Protein 2V66 (pdb70)

Solvent-accessible surface area: 26185 Å² total; per-residue (Å²): 83,143,126,100,35,149,79,24,88,64,55,12,104,131,8,101,129,45,10,105,54,14,88,89,120,11,104,126,35,55,62,73,12,142,129,15,36,59,26,0,95,69,0,28,78,37,0,134,45,1,52,86,27,0,89,94,3,6,95,16,0,61,69,0,21,76,14,0,66,139,0,42,158,35,4,44,78,6,6,109,55,0,37,122,86,0,77,85,0,39,116,54,4,63,100,0,42,43,20,1,64,103,2,34,70,29,4,80,84,35,178,107,100,121,113,19,159,63,10,61,44,61,13,108,152,19,79,133,62,4,81,52,18,100,91,110,33,109,112,30,159,55,80,6,144,128,2,25,36,9,1,106,66,3,26,73,88,0,98,46,23,25,122,84,9,92,117,42,11,124,38,3,55,100,9,28,74,63,2,67,152,17,29,159,55,5,22,104,10,0,76,52,0,37,105,88,0,75,72,10,34,131,90,7,45,137,8,30,63,48,2,61,119,19,25,65,78,0,87,81,11,92,58,146,133,99,47,163,74,10,101,65,37,9,99,126,12,120,120,57,8,93,42,15,98,111,118,9,96,144,23,99,58,60,11,146,118,2,51,41,24,1,93,64,0,13,70,51,0,101,33,2,34,102,21,0,81,97,5,14,157,24,0,81,69,0,21,86,24,0,75,92,0,40,120,33,2,27,63,16,3,102,80,0,22,125,93,0,65,76,0,36,115,56,3,61,107,0,18,60,16,2,46,94,3,57,64,35,0,70,71,21,171,106,150,144,100,4,164,78,8,71,42,32,9,75,155,25,105,148,60,8,101,37,20,100,107,95,34,113,132,32,121,50,77,6,137,128,9,20,42,14,0,87,85,1,23,68,48,1,118,36,5,64,118,73,4,113,128,58,17,160,47,4,82,79,3,22,93,82,2,53,191,14,30,147,52,2,44,82,14,0,73,73,0,22,132,96,0,92,65,3,38,123,46,9,54,124,15,41,62,74,3,74,104,10,35,63,74,0,86,92,20,89

GO terms:
  GO:0043547 positive regulation of GTPase activity (P, IMP)
  GO:0033157 regulation of intracellular protein transport (P, IMP)
  GO:0005515 protein binding (F, IPI)
  GO:0005829 cytosol (C, TAS)
  GO:0042802 identical protein binding (F, IPI)
  GO:0000776 kinetochore (C, IDA)
  GO:0007059 chromosome segregation (P, IMP)

CATH classification: 6.10.250.1080

Sequence (444 aa):
AEQRNRDLQADNQRLKYEVEALKEKLEHQYAQSYKQVSVLEDDLSQTRAIKEQLHKYVRELEQANDDLERAKRATIVSLEDFEQRLNQAIERNAFLESELDEKESLLVSVQAEQRNRDLQADNQRLKYEVEALKEKLEHQYAQSYKQVSVLEDDLSQTRAIKEQLHKYVRELEQANDDLERAKRATIVSLEDFEQRLNQAIERNAFLESELDEKESLLVSVQAEQRNRDLQADNQRLKYEVEALKEKLEHQYAQSYKQVSVLEDDLSQTRAIKEQLHKYVRELEQANDDLERAKRATIVSLEDFEQRLNQAIERNAFLESELDEKESLLVSVQAEQRNRDLQADNQRLKYEVEALKEKLEHQYAQSYKQVSVLEDDLSQTRAIKEQLHKYVRELEQANDDLERAKRATIVSLEDFEQRLNQAIERNAFLESELDEKESLLVSVQ

Structure (mmCIF, N/CA/C/O backbone):
data_2V66
#
_entry.id   2V66
#
_cell.length_a   46.431
_cell.length_b   73.221
_cell.length_c   69.026
_cell.angle_alpha   90.00
_cell.angle_beta   105.40
_cell.angle_gamma   90.00
#
_symmetry.space_group_name_H-M   'P 1 21 1'
#
loop_
_entity.id
_entity.type
_entity.pdbx_description
1 polymer 'NUCLEAR DISTRIBUTION PROTEIN NUDE-LIKE 1'
2 non-polymer 'MERCURY (II) ION'
3 water water
#
loop_
_atom_site.group_PDB
_atom_site.id
_atom_site.type_symbol
_atom_site.label_atom_id
_atom_site.label_alt_id
_atom_site.label_comp_id
_atom_site.label_asym_id
_atom_site.label_entity_id
_atom_site.label_seq_id
_atom_site.pdbx_PDB_ins_code
_atom_site.Cartn_x
_atom_site.Cartn_y
_atom_site.Cartn_z
_atom_site.occupancy
_atom_site.B_iso_or_equiv
_atom_site.auth_seq_id
_atom_site.auth_comp_id
_atom_site.auth_asym_id
_atom_site.auth_atom_id
_atom_site.pdbx_PDB_model_num
ATOM 1 N N . ALA A 1 1 ? 50.591 26.221 103.307 1.00 26.93 58 ALA B N 1
ATOM 2 C CA . ALA A 1 1 ? 50.676 25.245 102.167 1.00 29.91 58 ALA B CA 1
ATOM 3 C C . ALA A 1 1 ? 49.722 24.027 102.394 1.00 30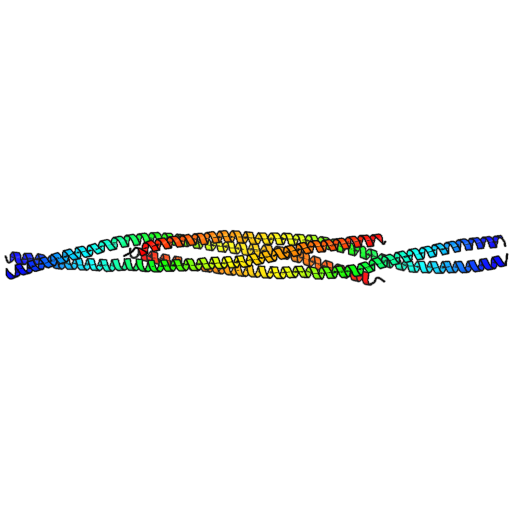.12 58 ALA B C 1
ATOM 4 O O . ALA A 1 1 ? 48.910 23.657 101.545 1.00 30.53 58 ALA B O 1
ATOM 6 N N . GLU A 1 2 ? 49.841 23.419 103.566 1.00 31.54 59 GLU B N 1
ATOM 7 C CA . GLU A 1 2 ? 48.872 22.431 104.016 1.00 30.90 59 GLU B CA 1
ATOM 8 C C . GLU A 1 2 ? 47.549 23.092 104.355 1.00 28.88 59 GLU B C 1
ATOM 9 O O . GLU A 1 2 ? 46.514 22.508 104.051 1.00 28.89 59 GLU B O 1
ATOM 15 N N . GLN A 1 3 ? 47.557 24.301 104.951 1.00 26.34 60 GLN B N 1
ATOM 16 C CA . GLN A 1 3 ? 46.289 25.001 105.174 1.00 24.76 60 GLN B CA 1
ATOM 17 C C . GLN A 1 3 ? 45.573 25.187 103.873 1.00 24.80 60 GLN B C 1
ATOM 18 O O . GLN A 1 3 ? 44.345 25.002 103.771 1.00 24.56 60 GLN B O 1
ATOM 24 N N . ARG A 1 4 ? 46.341 25.625 102.900 1.00 23.62 61 ARG B N 1
ATOM 25 C CA . ARG A 1 4 ? 45.828 25.990 101.615 1.00 24.49 61 ARG B CA 1
ATOM 26 C C . ARG A 1 4 ? 45.275 24.711 100.932 1.00 24.13 61 ARG B C 1
ATOM 27 O O . ARG A 1 4 ? 44.148 24.725 100.421 1.00 23.36 61 ARG B O 1
ATOM 35 N N . ASN A 1 5 ? 46.026 23.606 101.010 1.00 23.93 62 ASN B N 1
ATOM 36 C CA . ASN A 1 5 ? 45.543 22.356 100.445 1.00 24.65 62 ASN B CA 1
ATOM 37 C C . ASN A 1 5 ? 44.189 21.973 101.049 1.00 25.21 62 ASN B C 1
ATOM 38 O O . ASN A 1 5 ? 43.227 21.741 100.299 1.00 27.02 62 ASN B O 1
ATOM 43 N N . ARG A 1 6 ? 44.101 21.973 102.388 1.00 24.54 63 ARG B N 1
ATOM 44 C CA . ARG A 1 6 ? 42.881 21.656 103.101 1.00 24.03 63 ARG B CA 1
ATOM 45 C C . ARG A 1 6 ? 41.748 22.453 102.516 1.00 23.93 63 ARG B C 1
ATOM 46 O O . ARG A 1 6 ? 40.713 21.900 102.168 1.00 22.66 63 ARG B O 1
ATOM 54 N N . ASP A 1 7 ? 41.940 23.757 102.392 1.00 23.33 64 ASP B N 1
ATOM 55 C CA . ASP A 1 7 ? 40.802 24.591 102.017 1.00 24.49 64 ASP B CA 1
ATOM 56 C C . ASP A 1 7 ? 40.534 24.510 100.544 1.00 22.54 64 ASP B C 1
ATOM 57 O O . ASP A 1 7 ? 39.448 24.764 100.167 1.00 23.39 64 ASP B O 1
ATOM 62 N N . LEU A 1 8 ? 41.523 24.170 99.714 1.00 22.72 65 LEU B N 1
ATOM 63 C CA . LEU A 1 8 ? 41.246 23.904 98.284 1.00 22.29 65 LEU B CA 1
ATOM 64 C C . LEU A 1 8 ? 40.412 22.626 98.166 1.00 22.19 65 LEU B C 1
ATOM 65 O O . LEU A 1 8 ? 39.530 22.541 97.324 1.00 21.44 65 LEU B O 1
ATOM 70 N N . GLN A 1 9 ? 40.682 21.661 99.057 1.00 21.35 66 GLN B N 1
ATOM 71 C CA . GLN A 1 9 ? 39.983 20.389 99.046 1.00 23.63 66 GLN B CA 1
ATOM 72 C C . GLN A 1 9 ? 38.579 20.571 99.424 1.00 23.37 66 GLN B C 1
ATOM 73 O O . GLN A 1 9 ? 37.705 20.057 98.705 1.00 23.94 66 GLN B O 1
ATOM 79 N N . ALA A 1 10 ? 38.352 21.389 100.483 1.00 23.46 67 ALA B N 1
ATOM 80 C CA . ALA A 1 10 ? 37.016 21.771 100.904 1.00 22.78 67 ALA B CA 1
ATOM 81 C C . ALA A 1 10 ? 36.223 22.541 99.820 1.00 24.61 67 ALA B C 1
ATOM 82 O O . ALA A 1 10 ? 35.043 22.244 99.588 1.00 23.93 67 ALA B O 1
ATOM 84 N N . ASP A 1 11 ? 36.827 23.551 99.196 1.00 24.94 68 ASP B N 1
ATOM 85 C CA . ASP A 1 11 ? 36.152 24.251 98.090 1.00 26.74 68 ASP B CA 1
ATOM 86 C C . ASP A 1 11 ? 35.971 23.324 96.871 1.00 24.20 68 ASP B C 1
ATOM 87 O O . ASP A 1 11 ? 35.013 23.358 96.234 1.00 24.23 68 ASP B O 1
ATOM 92 N N . ASN A 1 12 ? 36.899 22.462 96.573 1.00 25.32 69 ASN B N 1
ATOM 93 C CA . ASN A 1 12 ? 36.690 21.482 95.476 1.00 24.40 69 ASN B CA 1
ATOM 94 C C . ASN A 1 12 ? 35.383 20.651 95.691 1.00 23.42 69 ASN B C 1
ATOM 95 O O . ASN A 1 12 ? 34.508 20.575 94.814 1.00 22.67 69 ASN B O 1
ATOM 100 N N . GLN A 1 13 ? 35.233 20.068 96.875 1.00 22.18 70 GLN B N 1
ATOM 101 C CA . GLN A 1 13 ? 34.030 19.256 97.160 1.00 21.01 70 GLN B CA 1
ATOM 102 C C . GLN A 1 13 ? 32.763 20.121 97.131 1.00 20.12 70 GLN B C 1
ATOM 103 O O . GLN A 1 13 ? 31.790 19.736 96.529 1.00 19.38 70 GLN B O 1
ATOM 109 N N . ARG A 1 14 ? 32.748 21.271 97.802 1.00 19.80 71 ARG B N 1
ATOM 110 C CA . ARG A 1 14 ? 31.608 22.200 97.651 1.00 20.76 71 ARG B CA 1
ATOM 111 C C . ARG A 1 14 ? 31.204 22.412 96.166 1.00 19.19 71 ARG B C 1
ATOM 112 O O . ARG A 1 14 ? 30.045 22.295 95.813 1.00 18.40 71 ARG B O 1
ATOM 120 N N . LEU A 1 15 ? 32.160 22.749 95.299 1.00 18.39 72 LEU B N 1
ATOM 121 C CA . LEU A 1 15 ? 31.787 23.199 93.949 1.00 18.70 72 LEU B CA 1
ATOM 122 C C . LEU A 1 15 ? 31.323 21.968 93.126 1.00 19.13 72 LEU B C 1
ATOM 123 O O . LEU A 1 15 ? 30.492 22.089 92.349 1.00 19.52 72 LEU B O 1
ATOM 128 N N . LYS A 1 16 ? 31.901 20.787 93.336 1.00 21.28 73 LYS B N 1
ATOM 129 C CA . LYS A 1 16 ? 31.446 19.560 92.661 1.00 22.29 73 LYS B CA 1
ATOM 130 C C . LYS A 1 16 ? 30.005 19.259 92.968 1.00 21.34 73 LYS B C 1
ATOM 131 O O . LYS A 1 16 ? 29.233 18.999 92.062 1.00 22.18 73 LYS B O 1
ATOM 137 N N . TYR A 1 17 ? 29.635 19.313 94.244 1.00 22.04 74 TYR B N 1
ATOM 138 C CA . TYR A 1 17 ? 28.217 19.189 94.643 1.00 23.28 74 TYR B CA 1
ATOM 139 C C . TYR A 1 17 ? 27.331 20.309 94.089 1.00 23.45 74 TYR B C 1
ATOM 140 O O . TYR A 1 17 ? 26.202 20.092 93.679 1.00 22.63 74 TYR B O 1
ATOM 149 N N . GLU A 1 18 ? 27.841 21.526 94.050 1.00 24.67 75 GLU B N 1
ATOM 150 C CA . GLU A 1 18 ? 27.038 22.604 93.396 1.00 25.38 75 GLU B CA 1
ATOM 151 C C . GLU A 1 18 ? 26.809 22.289 91.944 1.00 23.24 75 GLU B C 1
ATOM 152 O O . GLU A 1 18 ? 25.743 22.432 91.461 1.00 25.52 75 GLU B O 1
ATOM 158 N N . VAL A 1 19 ? 27.845 21.948 91.206 1.00 23.41 76 VAL B N 1
ATOM 159 C CA . VAL A 1 19 ? 27.683 21.571 89.799 1.00 20.77 76 VAL B CA 1
ATOM 160 C C . VAL A 1 19 ? 26.613 20.439 89.641 1.00 21.75 76 VAL B C 1
ATOM 161 O O . VAL A 1 19 ? 25.673 20.559 88.819 1.00 19.76 76 VAL B O 1
ATOM 165 N N . GLU A 1 20 ? 26.727 19.362 90.463 1.00 20.60 77 GLU B N 1
ATOM 166 C CA . GLU A 1 20 ? 25.749 18.271 90.434 1.00 21.60 77 GLU B CA 1
ATOM 167 C C . GLU A 1 20 ? 24.325 18.745 90.671 1.00 21.80 77 GLU B C 1
ATOM 168 O O . GLU A 1 20 ? 23.423 18.279 89.978 1.00 20.70 77 GLU B O 1
ATOM 174 N N . ALA A 1 21 ? 24.120 19.618 91.679 1.00 21.74 78 ALA B N 1
ATOM 175 C CA . ALA A 1 21 ? 22.794 20.179 91.938 1.00 21.66 78 ALA B CA 1
ATOM 176 C C . ALA A 1 21 ? 22.260 20.959 90.737 1.00 21.71 78 ALA B C 1
ATOM 177 O O . ALA A 1 21 ? 21.153 20.751 90.319 1.00 20.86 78 ALA B O 1
ATOM 179 N N . LEU A 1 22 ? 23.055 21.853 90.176 1.00 22.92 79 LEU B N 1
ATOM 180 C CA . LEU A 1 22 ? 22.601 22.610 88.990 1.00 21.98 79 LEU B CA 1
ATOM 181 C C . LEU A 1 22 ? 22.307 21.790 87.766 1.00 22.67 79 LEU B C 1
ATOM 182 O O . LEU A 1 22 ? 21.385 22.122 87.040 1.00 22.33 79 LEU B O 1
ATOM 187 N N . LYS A 1 23 ? 23.148 20.801 87.453 1.00 24.40 80 LYS B N 1
ATOM 188 C CA . LYS A 1 23 ? 22.875 19.867 86.332 1.00 26.79 80 LYS B CA 1
ATOM 189 C C . LYS A 1 23 ? 21.527 19.160 86.511 1.00 28.09 80 LYS B C 1
ATOM 190 O O . LYS A 1 23 ? 20.784 18.938 85.550 1.00 30.11 80 LYS B O 1
ATOM 196 N N . GLU A 1 24 ? 21.149 18.938 87.753 1.00 29.39 81 GLU B N 1
ATOM 197 C CA . GLU A 1 24 ? 19.825 18.448 88.017 1.00 31.18 81 GLU B CA 1
ATOM 198 C C . GLU A 1 24 ? 18.677 19.460 87.860 1.00 31.25 81 GLU B C 1
ATOM 199 O O . GLU A 1 24 ? 17.657 19.092 87.320 1.00 29.65 81 GLU B O 1
ATOM 205 N N . LYS A 1 25 ? 18.803 20.695 88.359 1.00 32.14 82 LYS B N 1
ATOM 206 C CA . LYS A 1 25 ? 17.787 21.741 88.045 1.00 33.15 82 LYS B CA 1
ATOM 207 C C . LYS A 1 25 ? 17.648 21.929 86.536 1.00 33.16 82 LYS B C 1
ATOM 208 O O . LYS A 1 25 ? 16.535 22.104 86.040 1.00 33.96 82 LYS B O 1
ATOM 214 N N . LEU A 1 26 ? 18.763 21.890 85.808 1.00 33.45 83 LEU B N 1
ATOM 215 C CA . LEU A 1 26 ? 18.724 22.114 84.386 1.00 34.26 83 LEU B CA 1
ATOM 216 C C . LEU A 1 26 ? 17.936 21.026 83.621 1.00 36.14 83 LEU B C 1
ATOM 217 O O . LEU A 1 26 ? 17.136 21.369 82.709 1.00 36.61 83 LEU B O 1
ATOM 222 N N . GLU A 1 27 ? 18.145 19.752 83.995 1.00 36.45 84 GLU B N 1
ATOM 223 C CA . GLU A 1 27 ? 17.389 18.593 83.482 1.00 37.43 84 GLU B CA 1
ATOM 224 C C . GLU A 1 27 ? 15.875 18.710 83.761 1.00 37.91 84 GLU B C 1
ATOM 225 O O . GLU A 1 27 ? 15.074 18.585 82.826 1.00 38.31 84 GLU B O 1
ATOM 231 N N . HIS A 1 28 ? 15.455 18.986 84.999 1.00 39.01 85 HIS B N 1
ATOM 232 C CA . HIS A 1 28 ? 14.034 19.330 85.266 1.00 39.96 85 HIS B CA 1
ATOM 233 C C . HIS A 1 28 ? 13.538 20.482 84.350 1.00 40.67 85 HIS B C 1
ATOM 234 O O . HIS A 1 28 ? 12.544 20.339 83.642 1.00 40.29 85 HIS B O 1
ATOM 241 N N . GLN A 1 29 ? 14.244 21.617 84.352 1.00 41.37 86 GLN B N 1
ATOM 242 C CA . GLN A 1 29 ? 13.838 22.796 83.562 1.00 42.59 86 GLN B CA 1
ATOM 243 C C . GLN A 1 29 ? 13.676 22.412 82.077 1.00 43.06 86 GLN B C 1
ATOM 244 O O . GLN A 1 29 ? 12.708 22.801 81.430 1.00 42.70 86 GLN B O 1
ATOM 250 N N . TYR A 1 30 ? 14.577 21.577 81.576 1.00 43.68 87 TYR B N 1
ATOM 251 C CA . TYR A 1 30 ? 14.517 21.038 80.213 1.00 44.76 87 TYR B CA 1
ATOM 252 C C . TYR A 1 30 ? 13.266 20.214 79.912 1.00 44.96 87 TYR B C 1
ATOM 253 O O . TYR A 1 30 ? 12.489 20.545 79.003 1.00 44.12 87 TYR B O 1
ATOM 262 N N . ALA A 1 31 ? 13.099 19.114 80.649 1.00 44.74 88 ALA B N 1
ATOM 263 C CA . ALA A 1 31 ? 11.889 18.291 80.537 1.00 44.43 88 ALA B CA 1
ATOM 264 C C . ALA A 1 31 ? 10.649 19.176 80.501 1.00 44.26 88 ALA B C 1
ATOM 265 O O . ALA A 1 31 ? 9.723 18.916 79.741 1.00 44.44 88 ALA B O 1
ATOM 267 N N . GLN A 1 32 ? 10.650 20.214 81.332 1.00 43.72 89 GLN B N 1
ATOM 268 C CA . GLN A 1 32 ? 9.565 21.183 81.415 1.00 43.91 89 GLN B CA 1
ATOM 269 C C . GLN A 1 32 ? 9.354 21.844 80.058 1.00 42.87 89 GLN B C 1
ATOM 270 O O . GLN A 1 32 ? 8.268 21.804 79.511 1.00 42.99 89 GLN B O 1
ATOM 276 N N . SER A 1 33 ? 10.429 22.409 79.519 1.00 41.24 90 SER B N 1
ATOM 277 C CA . SER A 1 33 ? 10.340 23.239 78.378 1.00 40.66 90 SER B CA 1
ATOM 278 C C . SER A 1 33 ? 9.995 22.467 77.119 1.00 40.83 90 SER B C 1
ATOM 279 O O . SER A 1 33 ? 9.331 23.051 76.228 1.00 40.42 90 SER B O 1
ATOM 282 N N . TYR A 1 34 ? 10.392 21.185 77.065 1.00 39.06 91 TYR B N 1
ATOM 283 C CA . TYR A 1 34 ? 10.066 20.296 75.953 1.00 39.55 91 TYR B CA 1
ATOM 284 C C . TYR A 1 34 ? 8.555 20.042 75.870 1.00 39.11 91 TYR B C 1
ATOM 285 O O . TYR A 1 34 ? 7.977 19.936 74.778 1.00 38.78 91 TYR B O 1
ATOM 294 N N . LYS A 1 35 ? 7.955 19.900 77.050 1.00 38.69 92 LYS B N 1
ATOM 295 C CA . LYS A 1 35 ? 6.529 19.716 77.261 1.00 38.29 92 LYS B CA 1
ATOM 296 C C . LYS A 1 35 ? 5.737 20.970 76.840 1.00 37.63 92 LYS B C 1
ATOM 297 O O . LYS A 1 35 ? 4.724 20.872 76.137 1.00 36.90 92 LYS B O 1
ATOM 303 N N . GLN A 1 36 ? 6.193 22.139 77.286 1.00 36.85 93 GLN B N 1
ATOM 304 C CA . GLN A 1 36 ? 5.639 23.411 76.814 1.00 36.71 93 GLN B CA 1
ATOM 305 C C . GLN A 1 36 ? 5.750 23.605 75.286 1.00 36.00 93 GLN B C 1
ATOM 306 O O . GLN A 1 36 ? 4.815 24.053 74.626 1.00 34.85 93 GLN B O 1
ATOM 312 N N . VAL A 1 37 ? 6.887 23.241 74.733 1.00 35.72 94 VAL B N 1
ATOM 313 C CA . VAL A 1 37 ? 7.102 23.489 73.356 1.00 36.03 94 VAL B CA 1
ATOM 314 C C . VAL A 1 37 ? 6.242 22.534 72.563 1.00 35.38 94 VAL B C 1
ATOM 315 O O . VAL A 1 37 ? 5.700 22.907 71.542 1.00 35.51 94 VAL B O 1
ATOM 319 N N . SER A 1 38 ? 6.070 21.319 73.069 1.00 34.31 95 SER B N 1
ATOM 320 C CA . SER A 1 38 ? 5.085 20.389 72.510 1.00 33.71 95 SER B CA 1
ATOM 321 C C . SER A 1 38 ? 3.703 21.046 72.274 1.00 32.61 95 SER B C 1
ATOM 322 O O . SER A 1 38 ? 3.169 21.019 71.168 1.00 31.26 95 SER B O 1
ATOM 325 N N . VAL A 1 39 ? 3.148 21.664 73.307 1.00 31.60 96 VAL B N 1
ATOM 326 C CA . VAL A 1 39 ? 1.868 22.298 73.154 1.00 30.56 96 VAL B CA 1
ATOM 327 C C . VAL A 1 39 ? 1.893 23.556 72.286 1.00 30.57 96 VAL B C 1
ATOM 328 O O . VAL A 1 39 ? 0.946 23.780 71.540 1.00 29.39 96 VAL B O 1
ATOM 332 N N . LEU A 1 40 ? 2.985 24.328 72.326 1.00 30.27 97 LEU B N 1
ATOM 333 C CA . LEU A 1 40 ? 3.140 25.488 71.477 1.00 29.48 97 LEU B CA 1
ATOM 334 C C . LEU A 1 40 ? 3.029 25.057 70.008 1.00 29.48 97 LEU B C 1
ATOM 335 O O . LEU A 1 40 ? 2.276 25.669 69.250 1.00 27.56 97 LEU B O 1
ATOM 340 N N . GLU A 1 41 ? 3.788 24.018 69.627 1.00 27.69 98 GLU B N 1
ATOM 341 C CA . GLU A 1 41 ? 3.726 23.440 68.302 1.00 27.44 98 GLU B CA 1
ATOM 342 C C . GLU A 1 41 ? 2.321 22.925 67.935 1.00 25.79 98 GLU B C 1
ATOM 343 O O . GLU A 1 41 ? 1.867 23.190 66.845 1.00 26.20 98 GLU B O 1
ATOM 349 N N . ASP A 1 42 ? 1.633 22.236 68.836 1.00 23.87 99 ASP B N 1
ATOM 350 C CA . ASP A 1 42 ? 0.245 21.834 68.651 1.00 24.21 99 ASP B CA 1
ATOM 351 C C . ASP A 1 42 ? -0.627 23.094 68.474 1.00 24.27 99 ASP B C 1
ATOM 352 O O . ASP A 1 42 ? -1.518 23.172 67.607 1.00 24.43 99 ASP B O 1
ATOM 357 N N . ASP A 1 43 ? -0.350 24.112 69.270 1.00 23.28 100 ASP B N 1
ATOM 358 C CA . ASP A 1 43 ? -1.133 25.323 69.175 1.00 24.21 100 ASP B CA 1
ATOM 359 C C . ASP A 1 43 ? -0.904 26.007 67.804 1.00 23.42 100 ASP B C 1
ATOM 360 O O . ASP A 1 43 ? -1.849 26.559 67.202 1.00 24.96 100 ASP B O 1
ATOM 365 N N . LEU A 1 44 ? 0.325 25.969 67.287 1.00 21.08 101 LEU B N 1
ATOM 366 C CA . LEU A 1 44 ? 0.560 26.532 65.998 1.00 21.70 101 LEU B CA 1
ATOM 367 C C . LEU A 1 44 ? -0.193 25.822 64.877 1.00 20.91 101 LEU B C 1
ATOM 368 O O . LEU A 1 44 ? -0.843 26.481 64.027 1.00 20.39 101 LEU B O 1
ATOM 373 N N . SER A 1 45 ? -0.066 24.484 64.843 1.00 18.42 102 SER B N 1
ATOM 374 C CA . SER A 1 45 ? -0.837 23.670 63.905 1.00 18.86 102 SER B CA 1
ATOM 375 C C . SER A 1 45 ? -2.333 24.004 63.951 1.00 18.06 102 SER B C 1
ATOM 376 O O . SER A 1 45 ? -2.962 24.287 62.940 1.00 17.87 102 SER B O 1
ATOM 379 N N . GLN A 1 46 ? -2.902 23.964 65.141 1.00 18.86 103 GLN B N 1
ATOM 380 C CA . GLN A 1 46 ? -4.351 24.096 65.253 1.00 19.67 103 GLN B CA 1
ATOM 381 C C . GLN A 1 46 ? -4.785 25.470 64.917 1.00 21.04 103 GLN B C 1
ATOM 382 O O . GLN A 1 46 ? -5.865 25.626 64.360 1.00 21.13 103 GLN B O 1
ATOM 388 N N . THR A 1 47 ? -3.931 26.463 65.230 1.00 21.34 104 THR B N 1
ATOM 389 C CA . THR A 1 47 ? -4.251 27.845 64.954 1.00 22.64 104 THR B CA 1
ATOM 390 C C . THR A 1 47 ? -4.301 28.123 63.420 1.00 22.88 104 THR B C 1
ATOM 391 O O . THR A 1 47 ? -5.221 28.803 62.917 1.00 22.61 104 THR B O 1
ATOM 395 N N . ARG A 1 48 ? -3.294 27.627 62.689 1.00 21.95 105 ARG B N 1
ATOM 396 C CA . ARG A 1 48 ? -3.225 27.858 61.242 1.00 22.53 105 ARG B CA 1
ATOM 397 C C . ARG A 1 48 ? -4.431 27.150 60.556 1.00 22.70 105 ARG B C 1
ATOM 398 O O . ARG A 1 48 ? -5.018 27.669 59.600 1.00 23.47 105 ARG B O 1
ATOM 406 N N . ALA A 1 49 ? -4.793 25.966 61.060 1.00 22.36 106 ALA B N 1
ATOM 407 C CA . ALA A 1 49 ? -6.013 25.289 60.643 1.00 22.15 106 ALA B CA 1
ATOM 408 C C . ALA A 1 49 ? -7.245 26.145 60.856 1.00 22.90 106 ALA B C 1
ATOM 409 O O . ALA A 1 49 ? -8.075 26.311 59.922 1.00 22.83 106 ALA B O 1
ATOM 411 N N . ILE A 1 50 ? -7.386 26.736 62.047 1.00 22.34 107 ILE B N 1
ATOM 412 C CA . ILE A 1 50 ? -8.529 27.635 62.329 1.00 21.65 107 ILE B CA 1
ATOM 413 C C . ILE A 1 50 ? -8.513 28.918 61.468 1.00 23.14 107 ILE B C 1
ATOM 414 O O . ILE A 1 50 ? -9.565 29.396 60.972 1.00 22.33 107 ILE B O 1
ATOM 419 N N . LYS A 1 51 ? -7.325 29.476 61.270 1.00 22.53 108 LYS B N 1
ATOM 420 C CA . LYS A 1 51 ? -7.208 30.662 60.370 1.00 23.72 108 LYS B CA 1
ATOM 421 C C . LYS A 1 51 ? -7.675 30.287 58.941 1.00 22.82 108 LYS B C 1
ATOM 422 O O . LYS A 1 51 ? -8.333 31.087 58.295 1.00 22.98 108 LYS B O 1
ATOM 428 N N . GLU A 1 52 ? -7.317 29.102 58.435 1.00 22.58 109 GLU B N 1
ATOM 429 C CA . GLU A 1 52 ? -7.796 28.709 57.054 1.00 22.86 109 GLU B CA 1
ATOM 430 C C . GLU A 1 52 ? -9.294 28.464 56.988 1.00 22.72 109 GLU B C 1
ATOM 431 O O . GLU A 1 52 ? -9.943 28.765 55.969 1.00 20.16 109 GLU B O 1
ATOM 437 N N . GLN A 1 53 ? -9.847 27.917 58.076 1.00 21.58 110 GLN B N 1
ATOM 438 C CA . GLN A 1 53 ? -11.301 27.737 58.138 1.00 22.47 110 GLN B CA 1
ATOM 439 C C . GLN A 1 53 ? -12.005 29.114 58.134 1.00 21.80 110 GLN B C 1
ATOM 440 O O . GLN A 1 53 ? -12.994 29.307 57.391 1.00 23.12 110 GLN B O 1
ATOM 446 N N . LEU A 1 54 ? -11.524 30.060 58.952 1.00 21.55 111 LEU B N 1
ATOM 447 C CA . LEU A 1 54 ? -12.121 31.407 58.974 1.00 21.99 111 LEU B CA 1
ATOM 448 C C . LEU A 1 54 ? -12.075 32.064 57.575 1.00 21.22 111 LEU B C 1
ATOM 449 O O . LEU A 1 54 ? -12.993 32.778 57.178 1.00 21.83 111 LEU B O 1
ATOM 454 N N . HIS A 1 55 ? -11.017 31.796 56.831 1.00 20.96 112 HIS B N 1
ATOM 455 C CA . HIS A 1 55 ? -10.848 32.389 55.512 1.00 21.13 112 HIS B CA 1
ATOM 456 C C . HIS A 1 55 ? -11.877 31.749 54.597 1.00 20.33 112 HIS B C 1
ATOM 457 O O . HIS A 1 55 ? -12.496 32.420 53.766 1.00 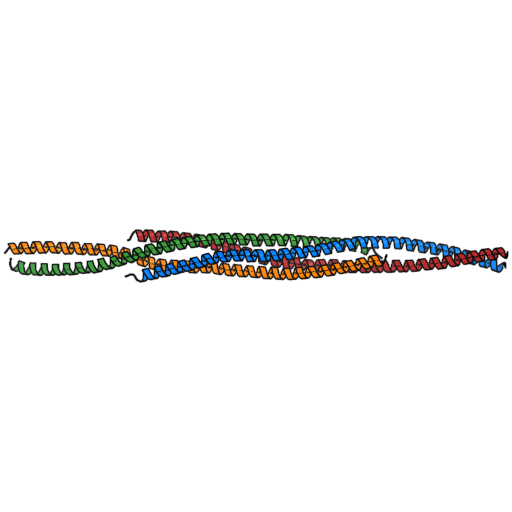18.52 112 HIS B O 1
ATOM 464 N N . LYS A 1 56 ? -12.058 30.439 54.722 1.00 20.70 113 LYS B N 1
ATOM 465 C CA . LYS A 1 56 ? -13.105 29.767 53.913 1.00 21.72 113 LYS B CA 1
ATOM 466 C C . LYS A 1 56 ? -14.447 30.283 54.329 1.00 21.90 113 LYS B C 1
ATOM 467 O O . LYS A 1 56 ? -15.298 30.469 53.499 1.00 21.55 113 LYS B O 1
ATOM 473 N N . TYR A 1 57 ? -14.624 30.532 55.623 1.00 22.08 114 TYR B N 1
ATOM 474 C CA . TYR A 1 57 ? -15.905 31.065 56.150 1.00 23.62 114 TYR B CA 1
ATOM 475 C C . TYR A 1 57 ? -16.217 32.442 55.502 1.00 22.84 114 TYR B C 1
ATOM 476 O O . TYR A 1 57 ? -17.350 32.696 55.090 1.00 23.17 114 TYR B O 1
ATOM 485 N N . VAL A 1 58 ? -15.206 33.289 55.368 1.00 22.57 115 VAL B N 1
ATOM 486 C CA . VAL A 1 58 ? -15.459 34.600 54.744 1.00 22.55 115 VAL B CA 1
ATOM 487 C C . VAL A 1 58 ? -15.823 34.425 53.276 1.00 24.43 115 VAL B C 1
ATOM 488 O O . VAL A 1 58 ? -16.789 35.012 52.778 1.00 24.35 115 VAL B O 1
ATOM 492 N N . ARG A 1 59 ? -15.045 33.616 52.564 1.00 23.68 116 ARG B N 1
ATOM 493 C CA . ARG A 1 59 ? -15.410 33.338 51.204 1.00 24.20 116 ARG B CA 1
ATOM 494 C C . ARG A 1 59 ? -16.872 32.851 51.054 1.00 23.56 116 ARG B C 1
ATOM 495 O O . ARG A 1 59 ? -17.585 33.315 50.168 1.00 21.41 116 ARG B O 1
ATOM 503 N N . GLU A 1 60 ? -17.283 31.908 51.901 1.00 22.34 117 GLU B N 1
ATOM 504 C CA . GLU A 1 60 ? -18.667 31.353 51.871 1.00 23.56 117 GLU B CA 1
ATOM 505 C C . GLU A 1 60 ? -19.762 32.360 52.168 1.00 23.30 117 GLU B C 1
ATOM 506 O O . GLU A 1 60 ? -20.841 32.296 51.560 1.00 24.39 117 GLU B O 1
ATOM 512 N N . LEU A 1 61 ? -19.496 33.327 53.035 1.00 22.86 118 LEU B N 1
ATOM 513 C CA . LEU A 1 61 ? -20.495 34.327 53.334 1.00 22.60 118 LEU B CA 1
ATOM 514 C C . LEU A 1 61 ? -20.680 35.229 52.143 1.00 22.55 118 LEU B C 1
ATOM 515 O O . LEU A 1 61 ? -21.794 35.711 51.893 1.00 21.86 118 LEU B O 1
ATOM 520 N N . GLU A 1 62 ? -19.568 35.450 51.427 1.00 23.41 119 GLU B N 1
ATOM 521 C CA . GLU A 1 62 ? -19.521 36.218 50.188 1.00 23.70 119 GLU B CA 1
ATOM 522 C C . GLU A 1 62 ? -20.342 35.545 49.131 1.00 22.68 119 GLU B C 1
ATOM 523 O O . GLU A 1 62 ? -21.123 36.191 48.500 1.00 23.31 119 GLU B O 1
ATOM 529 N N . GLN A 1 63 ? -20.167 34.243 48.946 1.00 22.74 120 GLN B N 1
ATOM 530 C CA . GLN A 1 63 ? -20.990 33.478 48.028 1.00 24.47 120 GLN B CA 1
ATOM 531 C C . GLN A 1 63 ? -22.476 33.514 48.385 1.00 24.34 120 GLN B C 1
ATOM 532 O O . GLN A 1 63 ? -23.336 33.636 47.496 1.00 24.51 120 GLN B O 1
ATOM 538 N N . ALA A 1 64 ? -22.807 33.412 49.667 1.00 24.17 121 ALA B N 1
ATOM 539 C CA . ALA A 1 64 ? -24.226 33.520 50.085 1.00 23.28 121 ALA B CA 1
ATOM 540 C C . ALA A 1 64 ? -24.817 34.900 49.734 1.00 24.31 121 ALA B C 1
ATOM 541 O O . ALA A 1 64 ? -26.026 34.996 49.416 1.00 24.47 121 ALA B O 1
ATOM 543 N N . ASN A 1 65 ? -24.006 35.944 49.908 1.00 24.49 122 ASN B N 1
ATOM 544 C CA . ASN A 1 65 ? -24.377 37.334 49.577 1.00 25.66 122 ASN B CA 1
ATOM 545 C C . ASN A 1 65 ? -24.594 37.503 48.051 1.00 25.49 122 ASN B C 1
ATOM 546 O O . ASN A 1 65 ? -25.564 38.084 47.644 1.00 26.43 122 ASN B O 1
ATOM 551 N N . ASP A 1 66 ? -23.723 36.945 47.216 1.00 26.14 123 ASP B N 1
ATOM 552 C CA . ASP A 1 66 ? -24.007 36.799 45.761 1.00 26.49 123 ASP B CA 1
ATOM 553 C C . ASP A 1 66 ? -25.314 36.059 45.428 1.00 27.09 123 ASP B C 1
ATOM 554 O O . ASP A 1 66 ? -26.137 36.562 44.627 1.00 26.26 123 ASP B O 1
ATOM 559 N N . ASP A 1 67 ? -25.529 34.881 46.020 1.00 26.35 124 ASP B N 1
ATOM 560 C CA . ASP A 1 67 ? -26.817 34.166 45.828 1.00 26.88 124 ASP B CA 1
ATOM 561 C C . ASP A 1 67 ? -28.047 34.977 46.336 1.00 26.67 124 ASP B C 1
ATOM 562 O O . ASP A 1 67 ? -29.124 34.932 45.763 1.00 26.34 124 ASP B O 1
ATOM 567 N N . LEU A 1 68 ? -27.887 35.706 47.418 1.00 26.09 125 LEU B N 1
ATOM 568 C CA . LEU A 1 68 ? -28.971 36.519 47.900 1.00 28.04 125 LEU B CA 1
ATOM 569 C C . LEU A 1 68 ? -29.386 37.571 46.856 1.00 27.70 125 LEU B C 1
ATOM 570 O O . LEU A 1 68 ? -30.574 37.720 46.566 1.00 26.59 125 LEU B O 1
ATOM 575 N N . GLU A 1 69 ? -28.382 38.314 46.385 1.00 29.14 126 GLU B N 1
ATOM 576 C CA . GLU A 1 69 ? -28.433 39.220 45.216 1.00 30.27 126 GLU B CA 1
ATOM 577 C C . GLU A 1 69 ? -29.209 38.646 44.016 1.00 29.62 126 GLU B C 1
ATOM 578 O O . GLU A 1 69 ? -30.160 39.274 43.517 1.00 29.58 126 GLU B O 1
ATOM 584 N N . ARG A 1 70 ? -28.783 37.472 43.560 1.00 29.14 127 ARG B N 1
ATOM 585 C CA . ARG A 1 70 ? -29.415 36.723 42.496 1.00 30.03 127 ARG B CA 1
ATOM 586 C C . ARG A 1 70 ? -30.878 36.379 42.776 1.00 30.19 127 ARG B C 1
ATOM 587 O O . ARG A 1 70 ? -31.708 36.436 41.876 1.00 29.37 127 ARG B O 1
ATOM 595 N N . ALA A 1 71 ? -31.177 35.961 44.010 1.00 29.47 128 ALA B N 1
ATOM 596 C CA . ALA A 1 71 ? -32.543 35.689 44.433 1.00 30.05 128 ALA B CA 1
ATOM 597 C C . ALA A 1 71 ? -33.383 36.951 44.254 1.00 31.14 128 ALA B C 1
ATOM 598 O O . ALA A 1 71 ? -34.462 36.904 43.661 1.00 30.29 128 ALA B O 1
ATOM 600 N N . LYS A 1 72 ? -32.880 38.063 44.804 1.00 31.07 129 LYS B N 1
ATOM 601 C CA . LYS A 1 72 ? -33.557 39.347 44.730 1.00 32.08 129 LYS B CA 1
ATOM 602 C C . LYS A 1 72 ? -33.881 39.709 43.278 1.00 31.45 129 LYS B C 1
ATOM 603 O O . LYS A 1 72 ? -35.025 39.951 42.968 1.00 32.96 129 LYS B O 1
ATOM 609 N N . ARG A 1 73 ? -32.903 39.652 42.387 1.00 31.11 130 ARG B N 1
ATOM 610 C CA . ARG A 1 73 ? -33.104 39.913 40.946 1.00 32.14 130 ARG B CA 1
ATOM 611 C C . ARG A 1 73 ? -34.055 38.888 40.256 1.00 32.07 130 ARG B C 1
ATOM 612 O O . ARG A 1 73 ? -34.911 39.265 39.420 1.00 30.73 130 ARG B O 1
ATOM 620 N N . ALA A 1 74 ? -33.922 37.602 40.597 1.00 29.81 131 ALA B N 1
ATOM 621 C CA . ALA A 1 74 ? -34.818 36.606 40.018 1.00 30.41 131 ALA B CA 1
ATOM 622 C C . ALA A 1 74 ? -36.278 36.823 40.367 1.00 30.39 131 ALA B C 1
ATOM 623 O O . ALA A 1 74 ? -37.114 36.636 39.531 1.00 31.73 131 ALA B O 1
ATOM 625 N N . THR A 1 75 ? -36.594 37.209 41.598 1.00 32.12 132 THR B N 1
ATOM 626 C CA . THR A 1 75 ? -37.995 37.383 41.988 1.00 32.69 132 THR B CA 1
ATOM 627 C C . THR A 1 75 ? -38.632 38.636 41.361 1.00 33.06 132 THR B C 1
ATOM 628 O O . THR A 1 75 ? -39.787 38.607 40.884 1.00 32.65 132 THR B O 1
ATOM 632 N N . ILE A 1 76 ? -37.860 39.728 41.323 1.00 32.01 133 ILE B N 1
ATOM 633 C CA . ILE A 1 76 ? -38.336 41.004 40.813 1.00 31.42 133 ILE B CA 1
ATOM 634 C C . ILE A 1 76 ? -38.621 40.978 39.316 1.00 31.11 133 ILE B C 1
ATOM 635 O O . ILE A 1 76 ? -39.630 41.528 38.859 1.00 33.05 133 ILE B O 1
ATOM 640 N N . VAL A 1 77 ? -37.689 40.423 38.555 1.00 30.39 134 VAL B N 1
ATOM 641 C CA . VAL A 1 77 ? -37.804 40.277 37.135 1.00 28.48 134 VAL B CA 1
ATOM 642 C C . VAL A 1 77 ? -38.956 39.306 36.813 1.00 28.40 134 VAL B C 1
ATOM 643 O O . VAL A 1 77 ? -39.835 39.631 36.002 1.00 28.07 134 VAL B O 1
ATOM 647 N N . SER A 1 78 ? -38.984 38.138 37.452 1.00 27.93 135 SER B N 1
ATOM 648 C CA . SER A 1 78 ? -40.125 37.193 37.255 1.00 29.99 135 SER B CA 1
ATOM 649 C C . SER A 1 78 ? -41.451 37.863 37.576 1.00 30.41 135 SER B C 1
ATOM 650 O O . SER A 1 78 ? -42.416 37.742 36.820 1.00 31.90 135 SER B O 1
ATOM 653 N N . LEU A 1 79 ? -41.503 38.651 38.638 1.00 30.67 136 LEU B N 1
ATOM 654 C CA . LEU A 1 79 ? -42.771 39.308 38.931 1.00 33.07 136 LEU B CA 1
ATOM 655 C C . LEU A 1 79 ? -43.114 40.419 37.954 1.00 33.11 136 LEU B C 1
ATOM 656 O O . LEU A 1 79 ? -44.293 40.658 37.685 1.00 32.98 136 LEU B O 1
ATOM 661 N N . GLU A 1 80 ? -42.090 41.017 37.354 1.00 34.31 137 GLU B N 1
ATOM 662 C CA . GLU A 1 80 ? -42.225 42.095 36.304 1.00 35.34 137 GLU B CA 1
ATOM 663 C C . GLU A 1 80 ? -42.829 41.637 34.966 1.00 35.12 137 GLU B C 1
ATOM 664 O O . GLU A 1 80 ? -43.655 42.338 34.368 1.00 37.09 137 GLU B O 1
ATOM 670 N N . ASP A 1 81 ? -42.345 40.506 34.450 1.00 35.13 138 ASP B N 1
ATOM 671 C CA . ASP A 1 81 ? -42.942 39.810 33.290 1.00 33.55 138 ASP B CA 1
ATOM 672 C C . ASP A 1 81 ? -44.417 39.383 33.513 1.00 31.73 138 ASP B C 1
ATOM 673 O O . ASP A 1 81 ? -45.244 39.585 32.656 1.00 30.94 138 ASP B O 1
ATOM 678 N N . PHE A 1 82 ? -44.721 38.759 34.644 1.00 29.90 139 PHE B N 1
ATOM 679 C CA . PHE A 1 82 ? -46.107 38.568 35.050 1.00 30.69 139 PHE B CA 1
ATOM 680 C C . PHE A 1 82 ? -47.001 39.864 34.909 1.00 31.90 139 PHE B C 1
ATOM 681 O O . PHE A 1 82 ? -48.080 39.814 34.336 1.00 32.15 139 PHE B O 1
ATOM 689 N N . GLU A 1 83 ? -46.557 40.971 35.497 1.00 32.91 140 GLU B N 1
ATOM 690 C CA . GLU A 1 83 ? -47.259 42.256 35.437 1.00 33.97 140 GLU B CA 1
ATOM 691 C C . GLU A 1 83 ? -47.513 42.746 34.057 1.00 34.22 140 GLU B C 1
ATOM 692 O O . GLU A 1 83 ? -48.540 43.366 33.840 1.00 35.86 140 GLU B O 1
ATOM 698 N N . GLN A 1 84 ? -46.602 42.488 33.125 1.00 34.38 141 GLN B N 1
ATOM 699 C CA . GLN A 1 84 ? -46.788 42.979 31.785 1.00 35.28 141 GLN B CA 1
ATOM 700 C C . GLN A 1 84 ? -47.886 42.124 31.156 1.00 33.94 141 GLN B C 1
ATOM 701 O O . GLN A 1 84 ? -48.677 42.585 30.339 1.00 31.37 141 GLN B O 1
ATOM 707 N N . ARG A 1 85 ? -47.957 40.872 31.593 1.00 32.93 142 ARG B N 1
ATOM 708 C CA . ARG A 1 85 ? -49.043 40.054 31.125 1.00 32.40 142 ARG B CA 1
ATOM 709 C C . ARG A 1 85 ? -50.381 40.471 31.714 1.00 30.80 142 ARG B C 1
ATOM 710 O O . ARG A 1 85 ? -51.328 40.554 30.969 1.00 30.74 142 ARG B O 1
ATOM 718 N N . LEU A 1 86 ? -50.442 40.786 33.005 1.00 28.00 143 LEU B N 1
ATOM 719 C CA . LEU A 1 86 ? -51.693 41.158 33.600 1.00 28.89 143 LEU B CA 1
ATOM 720 C C . LEU A 1 86 ? -52.076 42.523 33.043 1.00 27.67 143 LEU B C 1
ATOM 721 O O . LEU A 1 86 ? -53.252 42.842 32.913 1.00 27.19 143 LEU B O 1
ATOM 726 N N . ASN A 1 87 ? -51.090 43.316 32.651 1.00 26.62 144 ASN B N 1
ATOM 727 C CA . ASN A 1 87 ? -51.456 44.638 32.165 1.00 25.79 144 ASN B CA 1
ATOM 728 C C . ASN A 1 87 ? -52.112 44.516 30.813 1.00 25.75 144 ASN B C 1
ATOM 729 O O . ASN A 1 87 ? -53.001 45.286 30.480 1.00 25.55 144 ASN B O 1
ATOM 734 N N . GLN A 1 88 ? -51.651 43.546 30.008 1.00 25.63 145 GLN B N 1
ATOM 735 C CA . GLN A 1 88 ? -52.313 43.228 28.738 1.00 25.92 145 GLN B CA 1
ATOM 736 C C . GLN A 1 88 ? -53.794 42.777 28.892 1.00 25.77 145 GLN B C 1
ATOM 737 O O . GLN A 1 88 ? -54.636 43.169 28.091 1.00 24.37 145 GLN B O 1
ATOM 743 N N . ALA A 1 89 ? -54.076 41.915 29.896 1.00 26.25 146 ALA B N 1
ATOM 744 C CA . ALA A 1 89 ? -55.471 41.538 30.326 1.00 26.19 146 ALA B CA 1
ATOM 745 C C . ALA A 1 89 ? -56.312 42.720 30.804 1.00 26.95 146 ALA B C 1
ATOM 746 O O . ALA A 1 89 ? -57.430 42.920 30.329 1.00 28.20 146 ALA B O 1
ATOM 748 N N . ILE A 1 90 ? -55.801 43.506 31.765 1.00 27.84 147 ILE B N 1
ATOM 749 C CA . ILE A 1 90 ? -56.473 44.736 32.200 1.00 27.32 147 ILE B CA 1
ATOM 750 C C . ILE A 1 90 ? -56.727 45.638 30.990 1.00 27.03 147 ILE B C 1
ATOM 751 O O . ILE A 1 90 ? -57.797 46.221 30.860 1.00 25.83 147 ILE B O 1
ATOM 756 N N . GLU A 1 91 ? -55.767 45.766 30.089 1.00 26.34 148 GLU B N 1
ATOM 757 C CA . GLU A 1 91 ? -56.052 46.632 28.896 1.00 26.21 148 GLU B CA 1
ATOM 758 C C . GLU A 1 91 ? -57.200 46.074 28.021 1.00 24.51 148 GLU B C 1
ATOM 759 O O . GLU A 1 91 ? -58.049 46.773 27.536 1.00 22.68 148 GLU B O 1
ATOM 765 N N . ARG A 1 92 ? -57.215 44.778 27.829 1.00 24.76 149 ARG B N 1
ATOM 766 C CA . ARG A 1 92 ? -58.286 44.150 27.061 1.00 23.82 149 ARG B CA 1
ATOM 767 C C . ARG A 1 92 ? -59.642 44.348 27.774 1.00 23.45 149 ARG B C 1
ATOM 768 O O . ARG A 1 92 ? -60.661 44.629 27.177 1.00 24.38 149 ARG B O 1
ATOM 776 N N . ASN A 1 93 ? -59.650 44.201 29.078 1.00 23.89 150 ASN B N 1
ATOM 777 C CA . ASN A 1 93 ? -60.822 44.463 29.810 1.00 24.07 150 ASN B CA 1
ATOM 778 C C . ASN A 1 93 ? -61.359 45.901 29.605 1.00 24.96 150 ASN B C 1
ATOM 779 O O . ASN A 1 93 ? -62.566 46.089 29.538 1.00 24.69 150 ASN B O 1
ATOM 784 N N . ALA A 1 94 ? -60.467 46.897 29.524 1.00 24.75 151 ALA B N 1
ATOM 785 C CA . ALA A 1 94 ? -60.896 48.295 29.376 1.00 24.96 151 ALA B CA 1
ATOM 786 C C . ALA A 1 94 ? -61.516 48.476 27.985 1.00 25.02 151 ALA B C 1
ATOM 787 O O . ALA A 1 94 ? -62.494 49.182 27.810 1.00 24.61 151 ALA B O 1
ATOM 789 N N . PHE A 1 95 ? -60.963 47.813 26.989 1.00 25.69 152 PHE B N 1
ATOM 790 C CA . PHE A 1 95 ? -61.607 47.790 25.702 1.00 25.78 152 PHE B CA 1
ATOM 791 C C . PHE A 1 95 ? -63.045 47.146 25.702 1.00 24.76 152 PHE B C 1
ATOM 792 O O . PHE A 1 95 ? -63.943 47.689 25.106 1.00 22.82 152 PHE B O 1
ATOM 800 N N . LEU A 1 96 ? -63.197 45.974 26.310 1.00 25.39 153 LEU B N 1
ATOM 801 C CA . LEU A 1 96 ? -64.484 45.264 26.496 1.00 25.93 153 LEU B CA 1
ATOM 802 C C . LEU A 1 96 ? -65.462 46.201 27.081 1.00 25.27 153 LEU B C 1
ATOM 803 O O . LEU A 1 96 ? -66.615 46.273 26.660 1.00 24.74 153 LEU B O 1
ATOM 808 N N . GLU A 1 97 ? -65.005 46.920 28.102 1.00 24.77 154 GLU B N 1
ATOM 809 C CA . GLU A 1 97 ? -65.888 47.879 28.719 1.00 25.61 154 GLU B CA 1
ATOM 810 C C . GLU A 1 97 ? -66.281 49.004 27.756 1.00 24.54 154 GLU B C 1
ATOM 811 O O . GLU A 1 97 ? -67.448 49.394 27.740 1.00 23.32 154 GLU B O 1
ATOM 817 N N . SER A 1 98 ? -65.370 49.530 26.927 1.00 24.54 155 SER B N 1
ATOM 818 C CA . SER A 1 98 ? -65.808 50.633 26.008 1.00 24.67 155 SER B CA 1
ATOM 819 C C . SER A 1 98 ? -66.813 50.143 24.967 1.00 24.92 155 SER B C 1
ATOM 820 O O . SER A 1 98 ? -67.724 50.866 24.579 1.00 21.90 155 SER B O 1
ATOM 823 N N . GLU A 1 99 ? -66.617 48.909 24.501 1.00 24.47 156 GLU B N 1
ATOM 824 C CA . GLU A 1 99 ? -67.533 48.303 23.550 1.00 27.22 156 GLU B CA 1
ATOM 825 C C . GLU A 1 99 ? -68.940 48.110 24.177 1.00 26.34 156 GLU B C 1
ATOM 826 O O . GLU A 1 99 ? -69.946 48.388 23.565 1.00 27.37 156 GLU B O 1
ATOM 832 N N . LEU A 1 100 ? -68.978 47.716 25.432 1.00 25.82 157 LEU B N 1
ATOM 833 C CA . LEU A 1 100 ? -70.247 47.653 26.181 1.00 24.89 157 LEU B CA 1
ATOM 834 C C . LEU A 1 100 ? -70.857 49.039 26.313 1.00 22.82 157 LEU B C 1
ATOM 835 O O . LEU A 1 100 ? -72.066 49.169 26.198 1.00 23.30 157 LEU B O 1
ATOM 840 N N . ASP A 1 101 ? -70.033 50.074 26.515 1.00 22.26 158 ASP B N 1
ATOM 841 C CA . ASP A 1 101 ? -70.559 51.458 26.512 1.00 24.75 158 ASP B CA 1
ATOM 842 C C . ASP A 1 101 ? -71.197 51.795 25.178 1.00 23.24 158 ASP B C 1
ATOM 843 O O . ASP A 1 101 ? -72.228 52.420 25.152 1.00 23.10 158 ASP B O 1
ATOM 848 N N . GLU A 1 102 ? -70.597 51.348 24.073 1.00 23.72 159 GLU B N 1
ATOM 849 C CA . GLU A 1 102 ? -71.152 51.621 22.711 1.00 25.00 159 GLU B CA 1
ATOM 850 C C . GLU A 1 102 ? -72.423 50.801 22.510 1.00 22.78 159 GLU B C 1
ATOM 851 O O . GLU A 1 102 ? -73.321 51.218 21.841 1.00 21.60 159 GLU B O 1
ATOM 857 N N . LYS A 1 103 ? -72.447 49.558 23.005 1.00 22.76 160 LYS B N 1
ATOM 858 C CA . LYS A 1 103 ? -73.682 48.767 22.858 1.00 21.77 160 LYS B CA 1
ATOM 859 C C . LYS A 1 103 ? -74.789 49.443 23.642 1.00 20.57 160 LYS B C 1
ATOM 860 O O . LYS A 1 103 ? -75.881 49.625 23.153 1.00 21.12 160 LYS B O 1
ATOM 866 N N . GLU A 1 104 ? -74.444 49.909 24.841 1.00 19.55 161 GLU B N 1
ATOM 867 C CA . GLU A 1 104 ? -75.350 50.571 25.703 1.00 18.01 161 GLU B CA 1
ATOM 868 C C . GLU A 1 104 ? -75.885 51.808 25.009 1.00 17.75 161 GLU B C 1
ATOM 869 O O . GLU A 1 104 ? -77.081 52.046 25.083 1.00 14.84 161 GLU B O 1
ATOM 875 N N . SER A 1 105 ? -75.014 52.588 24.358 1.00 18.55 162 SER B N 1
ATOM 876 C CA . SER A 1 105 ? -75.445 53.821 23.622 1.00 21.57 162 SER B CA 1
ATOM 877 C C . SER A 1 105 ? -76.415 53.464 22.535 1.00 20.62 162 SER B C 1
ATOM 878 O O . SER A 1 105 ? -77.371 54.177 22.301 1.00 21.43 162 SER B O 1
ATOM 881 N N . LEU A 1 106 ? -76.150 52.341 21.875 1.00 20.43 163 LEU B N 1
ATOM 882 C CA . LEU A 1 106 ? -77.080 51.808 20.848 1.00 20.37 163 LEU B CA 1
ATOM 883 C C . LEU A 1 106 ? -78.492 51.495 21.408 1.00 20.23 163 LEU B C 1
ATOM 884 O O . LEU A 1 106 ? -79.529 52.010 20.926 1.00 19.53 163 LEU B O 1
ATOM 889 N N . LEU A 1 107 ? -78.521 50.646 22.420 1.00 19.32 164 LEU B N 1
ATOM 890 C CA . LEU A 1 107 ? -79.782 50.178 23.021 1.00 19.44 164 LEU B CA 1
ATOM 891 C C . LEU A 1 107 ? -80.576 51.305 23.697 1.00 19.70 164 LEU B C 1
ATOM 892 O O . LEU A 1 107 ? -81.772 51.348 23.598 1.00 20.70 164 LEU B O 1
ATOM 897 N N . VAL A 1 108 ? -79.911 52.247 24.348 1.00 21.04 165 VAL B N 1
ATOM 898 C CA . VAL A 1 108 ? -80.628 53.329 24.974 1.00 24.64 165 VAL B CA 1
ATOM 899 C C . VAL A 1 108 ? -81.331 54.321 24.005 1.00 26.45 165 VAL B C 1
ATOM 900 O O . VAL A 1 108 ? -82.208 55.104 24.426 1.00 27.80 165 VAL B O 1
ATOM 904 N N . SER A 1 109 ? -81.001 54.269 22.714 1.00 27.86 166 SER B N 1
ATOM 905 C CA . SER A 1 109 ? -81.636 55.163 21.737 1.00 30.85 166 SER B CA 1
ATOM 906 C C . SER A 1 109 ? -83.042 54.650 21.277 1.00 32.84 166 SER B C 1
ATOM 907 O O . SER A 1 109 ? -83.892 55.437 20.794 1.00 32.83 166 SER B O 1
ATOM 910 N N . VAL A 1 110 ? -83.296 53.355 21.509 1.00 34.19 167 VAL B N 1
ATOM 911 C CA . VAL A 1 110 ? -84.533 52.693 21.103 1.00 36.32 167 VAL B CA 1
ATOM 912 C C . VAL A 1 110 ? -85.847 53.262 21.646 1.00 37.96 167 VAL B C 1
ATOM 913 O O . VAL A 1 110 ? -85.941 53.634 22.814 1.00 38.45 167 VAL B O 1
ATOM 917 N N . GLN A 1 111 ? -86.847 53.322 20.755 1.00 39.67 168 GLN B N 1
ATOM 918 C CA . GLN A 1 111 ? -88.288 53.408 21.105 1.00 40.83 168 GLN B CA 1
ATOM 919 C C . GLN A 1 111 ? -89.115 52.562 20.108 1.00 40.68 168 GLN B C 1
ATOM 920 O O . GLN A 1 111 ? -88.628 52.159 19.029 1.00 39.72 168 GLN B O 1
ATOM 926 N N . ALA B 1 1 ? -130.663 51.869 -8.865 1.00 33.25 58 ALA C N 1
ATOM 927 C CA . ALA B 1 1 ? -132.107 51.766 -8.551 1.00 33.76 58 ALA C CA 1
ATOM 928 C C . ALA B 1 1 ? -132.169 50.869 -7.287 1.00 34.83 58 ALA C C 1
ATOM 929 O O . ALA B 1 1 ? -131.684 51.279 -6.210 1.00 35.29 58 ALA C O 1
ATOM 931 N N . GLU B 1 2 ? -132.698 49.643 -7.398 1.00 34.48 59 GLU C N 1
ATOM 932 C CA . GLU B 1 2 ? -132.305 48.591 -6.454 1.00 34.22 59 GLU C CA 1
ATOM 933 C C . GLU B 1 2 ? -130.914 48.065 -6.858 1.00 33.68 59 GLU C C 1
ATOM 934 O O . GLU B 1 2 ? -130.162 47.525 -6.019 1.00 33.61 59 GLU C O 1
ATOM 940 N N . GLN B 1 3 ? -130.586 48.235 -8.142 1.00 32.76 60 GLN C N 1
ATOM 941 C CA . GLN B 1 3 ? -129.274 47.933 -8.723 1.00 32.91 60 GLN C CA 1
ATOM 942 C C . GLN B 1 3 ? -128.159 48.711 -7.987 1.00 32.87 60 GLN C C 1
ATOM 943 O O . GLN B 1 3 ? -127.121 48.128 -7.587 1.00 32.01 60 GLN C O 1
ATOM 949 N N . ARG B 1 4 ? -128.388 50.007 -7.773 1.00 32.43 61 ARG C N 1
ATOM 950 C CA . ARG B 1 4 ? -127.496 50.788 -6.924 1.00 33.50 61 ARG C CA 1
ATOM 951 C C . ARG B 1 4 ? -127.386 50.293 -5.450 1.00 33.36 61 ARG C C 1
ATOM 952 O O . ARG B 1 4 ? -126.292 50.289 -4.872 1.00 33.92 61 ARG C O 1
ATOM 960 N N . ASN B 1 5 ? -128.506 49.910 -4.855 1.00 33.52 62 ASN C N 1
ATOM 961 C CA . ASN B 1 5 ? -128.535 49.419 -3.496 1.00 34.61 62 ASN C CA 1
ATOM 962 C C . ASN B 1 5 ? -127.706 48.160 -3.356 1.00 34.61 62 ASN C C 1
ATOM 963 O O . ASN B 1 5 ? -126.867 48.079 -2.449 1.00 34.92 62 ASN C O 1
ATOM 968 N N . ARG B 1 6 ? -127.879 47.191 -4.259 1.00 34.24 63 ARG C N 1
ATOM 969 C CA . ARG B 1 6 ? -126.937 46.047 -4.296 1.00 34.19 63 ARG C CA 1
ATOM 970 C C . ARG B 1 6 ? -125.499 46.541 -4.450 1.00 33.61 63 ARG C C 1
ATOM 971 O O . ARG B 1 6 ? -124.625 46.151 -3.668 1.00 34.28 63 ARG C O 1
ATOM 979 N N . ASP B 1 7 ? -125.267 47.400 -5.445 1.00 32.90 64 ASP C N 1
ATOM 980 C CA . ASP B 1 7 ? -123.968 48.028 -5.688 1.00 32.38 64 ASP C CA 1
ATOM 981 C C . ASP B 1 7 ? -123.284 48.556 -4.414 1.00 31.99 64 ASP C C 1
ATOM 982 O O . ASP B 1 7 ? -122.100 48.256 -4.149 1.00 31.84 64 ASP C O 1
ATOM 987 N N . LEU B 1 8 ? -124.023 49.349 -3.637 1.00 31.07 65 LEU C N 1
ATOM 988 C CA . LEU B 1 8 ? -123.487 49.968 -2.423 1.00 29.99 65 LEU C CA 1
ATOM 989 C C . LEU B 1 8 ? -123.177 48.883 -1.390 1.00 31.14 65 LEU C C 1
ATOM 990 O O . LEU B 1 8 ? -122.185 48.932 -0.671 1.00 29.68 65 LEU C O 1
ATOM 995 N N . GLN B 1 9 ? -124.013 47.856 -1.383 1.00 31.65 66 GLN C N 1
ATOM 996 C CA . GLN B 1 9 ? -123.811 46.699 -0.518 1.00 32.33 66 GLN C CA 1
ATOM 997 C C . GLN B 1 9 ? -122.526 45.919 -0.851 1.00 31.80 66 GLN C C 1
ATOM 998 O O . GLN B 1 9 ? -121.800 45.511 0.049 1.00 31.91 66 GLN C O 1
ATOM 1004 N N . ALA B 1 10 ? -122.249 45.707 -2.137 1.00 32.00 67 ALA C N 1
ATOM 1005 C CA . ALA B 1 10 ? -121.016 45.041 -2.532 1.00 31.33 67 ALA C CA 1
ATOM 1006 C C . ALA B 1 10 ? -119.831 45.848 -2.001 1.00 31.86 67 ALA C C 1
ATOM 1007 O O . ALA B 1 10 ? -118.868 45.267 -1.488 1.00 31.92 67 ALA C O 1
ATOM 1009 N N . ASP B 1 11 ? -119.916 47.174 -2.100 1.00 31.95 68 ASP C N 1
ATOM 1010 C CA . ASP B 1 11 ? -118.898 48.079 -1.550 1.00 32.71 68 ASP C CA 1
ATOM 1011 C C . ASP B 1 11 ? -118.844 48.055 -0.027 1.00 32.46 68 ASP C C 1
ATOM 1012 O O . ASP B 1 11 ? -117.751 47.983 0.512 1.00 32.04 68 ASP C O 1
ATOM 1017 N N . ASN B 1 12 ? -120.008 48.100 0.652 1.00 32.13 69 ASN C N 1
ATOM 1018 C CA . ASN B 1 12 ? -120.080 47.932 2.117 1.00 31.61 69 ASN C CA 1
ATOM 1019 C C . ASN B 1 12 ? -119.369 46.655 2.592 1.00 31.76 69 ASN C C 1
ATOM 1020 O O . ASN B 1 12 ? -118.333 46.753 3.245 1.00 31.19 69 ASN C O 1
ATOM 1025 N N . GLN B 1 13 ? -119.872 45.472 2.219 1.00 31.34 70 GLN C N 1
ATOM 1026 C CA . GLN B 1 13 ? -119.163 44.205 2.512 1.00 31.45 70 GLN C CA 1
ATOM 1027 C C . GLN B 1 13 ? -117.645 44.196 2.139 1.00 31.58 70 GLN C C 1
ATOM 1028 O O . GLN B 1 13 ? -116.798 43.584 2.833 1.00 31.07 70 GLN C O 1
ATOM 1034 N N . ARG B 1 14 ? -117.321 44.830 1.018 1.00 32.02 71 ARG C N 1
ATOM 1035 C CA . ARG B 1 14 ? -115.947 44.901 0.546 1.00 32.75 71 ARG C CA 1
ATOM 1036 C C . ARG B 1 14 ? -115.122 45.757 1.518 1.00 32.28 71 ARG C C 1
ATOM 1037 O O . ARG B 1 14 ? -113.955 45.513 1.721 1.00 32.23 71 ARG C O 1
ATOM 1045 N N . LEU B 1 15 ? -115.760 46.737 2.140 1.00 32.50 72 LEU C N 1
ATOM 1046 C CA . LEU B 1 15 ? -115.100 47.603 3.137 1.00 32.39 72 LEU C CA 1
ATOM 1047 C C . LEU B 1 15 ? -115.053 47.055 4.553 1.00 32.99 72 LEU C C 1
ATOM 1048 O O . LEU B 1 15 ? -114.145 47.410 5.310 1.00 32.79 72 LEU C O 1
ATOM 1053 N N . LYS B 1 16 ? -115.990 46.195 4.941 1.00 33.55 73 LYS C N 1
ATOM 1054 C CA . LYS B 1 16 ? -115.931 45.674 6.298 1.00 34.28 73 LYS C CA 1
ATOM 1055 C C . LYS B 1 16 ? -114.827 44.663 6.387 1.00 34.77 73 LYS C C 1
ATOM 1056 O O . LYS B 1 16 ? -114.172 44.529 7.437 1.00 34.39 73 LYS C O 1
ATOM 1062 N N . TYR B 1 17 ? -114.573 43.979 5.274 1.00 35.25 74 TYR C N 1
ATOM 1063 C CA . TYR B 1 17 ? -113.520 42.986 5.294 1.00 35.83 74 TYR C CA 1
ATOM 1064 C C . TYR B 1 17 ? -112.131 43.539 5.035 1.00 34.90 74 TYR C C 1
ATOM 1065 O O . TYR B 1 17 ? -111.140 42.905 5.367 1.00 34.58 74 TYR C O 1
ATOM 1074 N N . GLU B 1 18 ? -112.081 44.753 4.499 1.00 33.90 75 GLU C N 1
ATOM 1075 C CA . GLU B 1 18 ? -110.856 45.535 4.453 1.00 31.59 75 GLU C CA 1
ATOM 1076 C C . GLU B 1 18 ? -110.502 46.010 5.860 1.00 30.62 75 GLU C C 1
ATOM 1077 O O . GLU B 1 18 ? -109.367 45.858 6.321 1.00 30.11 75 GLU C O 1
ATOM 1083 N N . VAL B 1 19 ? -111.473 46.556 6.569 1.00 29.05 76 VAL C N 1
ATOM 1084 C CA . VAL B 1 19 ? -111.265 46.926 7.966 1.00 28.47 76 VAL C CA 1
ATOM 1085 C C . VAL B 1 19 ? -110.756 45.737 8.835 1.00 28.92 76 VAL C C 1
ATOM 1086 O O . VAL B 1 19 ? -109.851 45.897 9.684 1.00 28.21 76 VAL C O 1
ATOM 1090 N N . GLU B 1 20 ? -111.313 44.546 8.586 1.00 29.02 77 GLU C N 1
ATOM 1091 C CA . GLU B 1 20 ? -110.883 43.315 9.255 1.00 29.15 77 GLU C CA 1
ATOM 1092 C C . GLU B 1 20 ? -109.470 42.934 8.919 1.00 28.13 77 GLU C C 1
ATOM 1093 O O . GLU B 1 20 ? -108.717 42.578 9.810 1.00 29.20 77 GLU C O 1
ATOM 1099 N N . ALA B 1 21 ? -109.115 42.974 7.638 1.00 27.11 78 ALA C N 1
ATOM 1100 C CA . ALA B 1 21 ? -107.799 42.534 7.218 1.00 26.56 78 ALA C CA 1
ATOM 1101 C C . ALA B 1 21 ? -106.717 43.466 7.771 1.00 26.23 78 ALA C C 1
ATOM 1102 O O . ALA B 1 21 ? -105.590 43.039 8.080 1.00 26.05 78 ALA C O 1
ATOM 1104 N N . LEU B 1 22 ? -107.062 44.742 7.880 1.00 26.24 79 LEU C N 1
ATOM 1105 C CA . LEU B 1 22 ? -106.153 45.803 8.398 1.00 25.81 79 LEU C CA 1
ATOM 1106 C C . LEU B 1 22 ? -105.915 45.670 9.900 1.00 25.74 79 LEU C C 1
ATOM 1107 O O . LEU B 1 22 ? -104.770 45.695 10.346 1.00 26.97 79 LEU C O 1
ATOM 1112 N N . LYS B 1 23 ? -107.005 45.518 10.669 1.00 26.76 80 LYS C N 1
ATOM 1113 C CA . LYS B 1 23 ? -107.002 45.271 12.116 1.00 27.02 80 LYS C CA 1
ATOM 1114 C C . LYS B 1 23 ? -106.169 44.053 12.478 1.00 27.70 80 LYS C C 1
ATOM 1115 O O . LYS B 1 23 ? -105.520 44.028 13.505 1.00 29.70 80 LYS C O 1
ATOM 1121 N N . GLU B 1 24 ? -106.162 43.044 11.637 1.00 27.84 81 GLU C N 1
ATOM 1122 C CA . GLU B 1 24 ? -105.342 41.901 11.946 1.00 27.85 81 GLU C CA 1
ATOM 1123 C C . GLU B 1 24 ? -103.872 42.077 11.563 1.00 26.26 81 GLU C C 1
ATOM 1124 O O . GLU B 1 24 ? -102.986 41.662 12.317 1.00 24.52 81 GLU C O 1
ATOM 1130 N N . LYS B 1 25 ? -103.591 42.696 10.420 1.00 25.31 82 LYS C N 1
ATOM 1131 C CA . LYS B 1 25 ? -102.188 43.093 10.137 1.00 25.59 82 LYS C CA 1
ATOM 1132 C C . LYS B 1 25 ? -101.653 43.965 11.265 1.00 25.42 82 LYS C C 1
ATOM 1133 O O . LYS B 1 25 ? -100.552 43.768 11.713 1.00 23.53 82 LYS C O 1
ATOM 1139 N N . LEU B 1 26 ? -102.469 44.865 11.787 1.00 27.09 83 LEU C N 1
ATOM 1140 C CA . LEU B 1 26 ? -102.031 45.726 12.914 1.00 30.41 83 LEU C CA 1
ATOM 1141 C C . LEU B 1 26 ? -101.735 44.883 14.179 1.00 31.12 83 LEU C C 1
ATOM 1142 O O . LEU B 1 26 ? -100.763 45.089 14.885 1.00 31.70 83 LEU C O 1
ATOM 1147 N N . GLU B 1 27 ? -102.584 43.924 14.450 1.00 31.67 84 GLU C N 1
ATOM 1148 C CA . GLU B 1 27 ? -102.341 43.048 15.542 1.00 32.45 84 GLU C CA 1
ATOM 1149 C C . GLU B 1 27 ? -101.034 42.274 15.420 1.00 31.79 84 GLU C C 1
ATOM 1150 O O . GLU B 1 27 ? -100.280 42.212 16.386 1.00 32.04 84 GLU C O 1
ATOM 1156 N N . HIS B 1 28 ? -100.757 41.685 14.257 1.00 31.48 85 HIS C N 1
ATOM 1157 C CA . HIS B 1 28 ? -99.497 40.953 14.078 1.00 31.75 85 HIS C CA 1
ATOM 1158 C C . HIS B 1 28 ? -98.287 41.847 14.181 1.00 30.79 85 HIS C C 1
ATOM 1159 O O . HIS B 1 28 ? -97.233 41.407 14.644 1.00 29.44 85 HIS C O 1
ATOM 1166 N N . GLN B 1 29 ? -98.431 43.094 13.755 1.00 30.88 86 GLN C N 1
ATOM 1167 C CA . GLN B 1 29 ? -97.307 44.049 13.823 1.00 32.08 86 GLN C CA 1
ATOM 1168 C C . GLN B 1 29 ? -96.979 44.439 15.232 1.00 32.82 86 GLN C C 1
ATOM 1169 O O . GLN B 1 29 ? -95.791 44.680 15.548 1.00 33.40 86 GLN C O 1
ATOM 1175 N N . TYR B 1 30 ? -98.004 44.501 16.083 1.00 33.74 87 TYR C N 1
ATOM 1176 C CA . TYR B 1 30 ? -97.808 44.770 17.511 1.00 33.60 87 TYR C CA 1
ATOM 1177 C C . TYR B 1 30 ? -97.247 43.560 18.277 1.00 32.57 87 TYR C C 1
ATOM 1178 O O . TYR B 1 30 ? -96.343 43.732 19.088 1.00 32.00 87 TYR C O 1
ATOM 1187 N N . ALA B 1 31 ? -97.778 42.350 18.064 1.00 30.89 88 ALA C N 1
ATOM 1188 C CA . ALA B 1 31 ? -97.117 41.177 18.604 1.00 30.37 88 ALA C CA 1
ATOM 1189 C C . ALA B 1 31 ? -95.638 41.374 18.236 1.00 30.32 88 ALA C C 1
ATOM 1190 O O . ALA B 1 31 ? -94.798 41.540 19.124 1.00 30.24 88 ALA C O 1
ATOM 1192 N N . GLN B 1 32 ? -95.335 41.487 16.936 1.00 30.23 89 GLN C N 1
ATOM 1193 C CA . GLN B 1 32 ? -93.931 41.519 16.459 1.00 30.49 89 GLN C CA 1
ATOM 1194 C C . GLN B 1 32 ? -93.127 42.584 17.131 1.00 29.49 89 GLN C C 1
ATOM 1195 O O . GLN B 1 32 ? -92.080 42.291 17.718 1.00 27.89 89 GLN C O 1
ATOM 1201 N N . SER B 1 33 ? -93.618 43.817 17.072 1.00 29.04 90 SER C N 1
ATOM 1202 C CA . SER B 1 33 ? -92.877 44.980 17.596 1.00 30.20 90 SER C CA 1
ATOM 1203 C C . SER B 1 33 ? -92.573 44.918 19.080 1.00 30.58 90 SER C C 1
ATOM 1204 O O . SER B 1 33 ? -91.526 45.441 19.532 1.00 29.72 90 SER C O 1
ATOM 1207 N N . TYR B 1 34 ? -93.495 44.306 19.825 1.00 30.21 91 TYR C N 1
ATOM 1208 C CA . TYR B 1 34 ? -93.323 44.094 21.255 1.00 31.80 91 TYR C CA 1
ATOM 1209 C C . TYR B 1 34 ? -92.192 43.127 21.556 1.00 30.71 91 TYR C C 1
ATOM 1210 O O . TYR B 1 34 ? -91.382 43.401 22.416 1.00 30.58 91 TYR C O 1
ATOM 1219 N N . LYS B 1 35 ? -92.212 41.963 20.904 1.00 30.10 92 LYS C N 1
ATOM 1220 C CA . LYS B 1 35 ? -91.118 41.001 20.882 1.00 29.07 92 LYS C CA 1
ATOM 1221 C C . LYS B 1 35 ? -89.761 41.687 20.593 1.00 28.66 92 LYS C C 1
ATOM 1222 O O . LYS B 1 35 ? -88.796 41.406 21.258 1.00 26.58 92 LYS C O 1
ATOM 1228 N N . GLN B 1 36 ? -89.696 42.605 19.630 1.00 27.44 93 GLN C N 1
ATOM 1229 C CA . GLN B 1 36 ? -88.425 43.275 19.316 1.00 28.13 93 GLN C CA 1
ATOM 1230 C C . GLN B 1 36 ? -87.996 44.214 20.453 1.00 28.27 93 GLN C C 1
ATOM 1231 O O . GLN B 1 36 ? -86.918 44.038 21.014 1.00 26.72 93 GLN C O 1
ATOM 1237 N N . VAL B 1 37 ? -88.852 45.169 20.807 1.00 27.83 94 VAL C N 1
ATOM 1238 C CA . VAL B 1 37 ? -88.578 46.094 21.912 1.00 29.70 94 VAL C CA 1
ATOM 1239 C C . VAL B 1 37 ? -88.361 45.381 23.258 1.00 28.95 94 VAL C C 1
ATOM 1240 O O . VAL B 1 37 ? -87.534 45.794 24.078 1.00 29.52 94 VAL C O 1
ATOM 1244 N N . SER B 1 38 ? -89.089 44.321 23.497 1.00 27.87 95 SER C N 1
ATOM 1245 C CA . SER B 1 38 ? -88.808 43.536 24.699 1.00 28.22 95 SER C CA 1
ATOM 1246 C C . SER B 1 38 ? -87.324 43.045 24.693 1.00 27.50 95 SER C C 1
ATOM 1247 O O . SER B 1 38 ? -86.581 43.188 25.696 1.00 29.10 95 SER C O 1
ATOM 1250 N N . VAL B 1 39 ? -86.855 42.521 23.560 1.00 25.76 96 VAL C N 1
ATOM 1251 C CA . VAL B 1 39 ? -85.512 41.952 23.510 1.00 22.82 96 VAL C CA 1
ATOM 1252 C C . VAL B 1 39 ? -84.500 43.090 23.684 1.00 22.70 96 VAL C C 1
ATOM 1253 O O . VAL B 1 39 ? -83.542 42.967 24.449 1.00 21.87 96 VAL C O 1
ATOM 1257 N N . LEU B 1 40 ? -84.733 44.224 23.024 1.00 19.91 97 LEU C N 1
ATOM 1258 C CA . LEU B 1 40 ? -83.810 45.348 23.110 1.00 21.15 97 LEU C CA 1
ATOM 1259 C C . LEU B 1 40 ? -83.726 45.936 24.527 1.00 22.25 97 LEU C C 1
ATOM 1260 O O . LEU B 1 40 ? -82.674 46.354 24.969 1.00 22.17 97 LEU C O 1
ATOM 1265 N N . GLU B 1 41 ? -84.832 45.929 25.258 1.00 24.33 98 GLU C N 1
ATOM 1266 C CA . GLU B 1 41 ? -84.851 46.578 26.592 1.00 25.76 98 GLU C CA 1
ATOM 1267 C C . GLU B 1 41 ? -84.101 45.705 27.586 1.00 24.68 98 GLU C C 1
ATOM 1268 O O . GLU B 1 41 ? -83.242 46.191 28.352 1.00 25.34 98 GLU C O 1
ATOM 1274 N N . ASP B 1 42 ? -84.428 44.403 27.554 1.00 24.00 99 ASP C N 1
ATOM 1275 C CA . ASP B 1 42 ? -83.748 43.384 28.350 1.00 23.95 99 ASP C CA 1
ATOM 1276 C C . ASP B 1 42 ? -82.251 43.414 28.072 1.00 22.73 99 ASP C C 1
ATOM 1277 O O . ASP B 1 42 ? -81.476 43.173 28.977 1.00 22.06 99 ASP C O 1
ATOM 1282 N N . ASP B 1 43 ? -81.853 43.629 26.815 1.00 21.73 100 ASP C N 1
ATOM 1283 C CA . ASP B 1 43 ? -80.428 43.645 26.452 1.00 20.82 100 ASP C CA 1
ATOM 1284 C C . ASP B 1 43 ? -79.761 44.845 27.019 1.00 21.35 100 ASP C C 1
ATOM 1285 O O . ASP B 1 43 ? -78.616 44.792 27.433 1.00 23.28 100 ASP C O 1
ATOM 1290 N N . LEU B 1 44 ? -80.480 45.954 27.054 1.00 20.73 101 LEU C N 1
ATOM 1291 C CA . LEU B 1 44 ? -79.900 47.146 27.613 1.00 19.67 101 LEU C CA 1
ATOM 1292 C C . LEU B 1 44 ? -79.672 46.977 29.107 1.00 19.65 101 LEU C C 1
ATOM 1293 O O . LEU B 1 44 ? -78.649 47.316 29.613 1.00 17.97 101 LEU C O 1
ATOM 1298 N N . SER B 1 45 ? -80.658 46.430 29.796 1.00 22.47 102 SER C N 1
ATOM 1299 C CA . SER B 1 45 ? -80.513 46.111 31.219 1.00 22.04 102 SER C CA 1
ATOM 1300 C C . SER B 1 45 ? -79.396 45.059 31.508 1.00 21.17 102 SER C C 1
ATOM 1301 O O . SER B 1 45 ? -78.583 45.239 32.403 1.00 18.45 102 SER C O 1
ATOM 1304 N N . GLN B 1 46 ? -79.309 44.001 30.705 1.00 20.96 103 GLN C N 1
ATOM 1305 C CA . GLN B 1 46 ? -78.257 42.999 30.812 1.00 20.26 103 GLN C CA 1
ATOM 1306 C C . GLN B 1 46 ? -76.869 43.527 30.503 1.00 20.27 103 GLN C C 1
ATOM 1307 O O . GLN B 1 46 ? -75.865 43.156 31.134 1.00 20.95 103 GLN C O 1
ATOM 1313 N N . THR B 1 47 ? -76.774 44.410 29.514 1.00 19.96 104 THR C N 1
ATOM 1314 C CA . THR B 1 47 ? -75.524 45.014 29.146 1.00 18.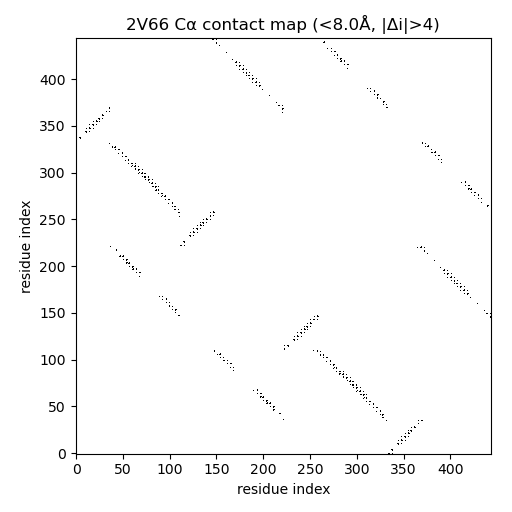86 104 THR C CA 1
ATOM 1315 C C . THR B 1 47 ? -74.924 45.836 30.282 1.00 18.68 104 THR C C 1
ATOM 1316 O O . THR B 1 47 ? -73.746 45.719 30.560 1.00 20.21 104 THR C O 1
ATOM 1320 N N . ARG B 1 48 ? -75.721 46.693 30.897 1.00 17.98 105 ARG C N 1
ATOM 1321 C CA . ARG B 1 48 ? -75.288 47.473 32.086 1.00 18.44 105 ARG C CA 1
ATOM 1322 C C . ARG B 1 48 ? -74.817 46.557 33.251 1.00 18.64 105 ARG C C 1
ATOM 1323 O O . ARG B 1 48 ? -73.832 46.825 33.915 1.00 17.21 105 ARG C O 1
ATOM 1331 N N . ALA B 1 49 ? -75.548 45.490 33.488 1.00 19.84 106 ALA C N 1
ATOM 1332 C CA . ALA B 1 49 ? -75.198 44.501 34.501 1.00 20.09 106 ALA C CA 1
ATOM 1333 C C . ALA B 1 49 ? -73.885 43.845 34.157 1.00 20.49 106 ALA C C 1
ATOM 1334 O O . ALA B 1 49 ? -73.051 43.712 35.013 1.00 22.19 106 ALA C O 1
ATOM 1336 N N . ILE B 1 50 ? -73.668 43.440 32.912 1.00 20.64 107 ILE C N 1
ATOM 1337 C CA . ILE B 1 50 ? -72.404 42.803 32.525 1.00 20.75 107 ILE C CA 1
ATOM 1338 C C . ILE B 1 50 ? -71.228 43.801 32.676 1.00 21.28 107 ILE C C 1
ATOM 1339 O O . ILE B 1 50 ? -70.169 43.453 33.171 1.00 19.09 107 ILE C O 1
ATOM 1344 N N . LYS B 1 51 ? -71.427 45.049 32.256 1.00 20.32 108 LYS C N 1
ATOM 1345 C CA . LYS B 1 51 ? -70.421 46.088 32.492 1.00 20.70 108 LYS C CA 1
ATOM 1346 C C . LYS B 1 51 ? -70.041 46.282 33.990 1.00 20.52 108 LYS C C 1
ATOM 1347 O O . LYS B 1 51 ? -68.868 46.384 34.293 1.00 19.59 108 LYS C O 1
ATOM 1353 N N . GLU B 1 52 ? -71.034 46.331 34.892 1.00 21.32 109 GLU C N 1
ATOM 1354 C CA . GLU B 1 52 ? -70.780 46.343 36.350 1.00 24.37 109 GLU C CA 1
ATOM 1355 C C . GLU B 1 52 ? -69.964 45.169 36.811 1.00 22.89 109 GLU C C 1
ATOM 1356 O O . GLU B 1 52 ? -69.025 45.336 37.553 1.00 21.93 109 GLU C O 1
ATOM 1362 N N . GLN B 1 53 ? -70.369 43.955 36.432 1.00 23.63 110 GLN C N 1
ATOM 1363 C CA . GLN B 1 53 ? -69.636 42.749 36.819 1.00 23.37 110 GLN C CA 1
ATOM 1364 C C . GLN B 1 53 ? -68.177 42.786 36.339 1.00 23.05 110 GLN C C 1
ATOM 1365 O O . GLN B 1 53 ? -67.224 42.505 37.130 1.00 22.92 110 GLN C O 1
ATOM 1371 N N . LEU B 1 54 ? -67.971 43.118 35.069 1.00 21.81 111 LEU C N 1
ATOM 1372 C CA . LEU B 1 54 ? -66.572 43.137 34.550 1.00 23.79 111 LEU C CA 1
ATOM 1373 C C . LEU B 1 54 ? -65.750 44.129 35.317 1.00 23.66 111 LEU C C 1
ATOM 1374 O O . LEU B 1 54 ? -64.593 43.918 35.619 1.00 23.90 111 LEU C O 1
ATOM 1379 N N . HIS B 1 55 ? -66.353 45.258 35.641 1.00 24.28 112 HIS C N 1
ATOM 1380 C CA . HIS B 1 55 ? -65.596 46.283 36.329 1.00 23.36 112 HIS C CA 1
ATOM 1381 C C . HIS B 1 55 ? -65.241 45.832 37.779 1.00 23.80 112 HIS C C 1
ATOM 1382 O O . HIS B 1 55 ? -64.103 45.936 38.157 1.00 24.33 112 HIS C O 1
ATOM 1389 N N . LYS B 1 56 ? -66.199 45.301 38.550 1.00 23.44 113 LYS C N 1
ATOM 1390 C CA . LYS B 1 56 ? -65.949 44.788 39.914 1.00 25.88 113 LYS C CA 1
ATOM 1391 C C . LYS B 1 56 ? -64.844 43.725 39.933 1.00 25.74 113 LYS C C 1
ATOM 1392 O O . LYS B 1 56 ? -63.971 43.724 40.792 1.00 25.09 113 LYS C O 1
ATOM 1398 N N . TYR B 1 57 ? -64.915 42.807 38.971 1.00 25.07 114 TYR C N 1
ATOM 1399 C CA . TYR B 1 57 ? -63.942 41.753 38.853 1.00 25.27 114 TYR C CA 1
ATOM 1400 C C . TYR B 1 57 ? -62.570 42.189 38.382 1.00 24.91 114 TYR C C 1
ATOM 1401 O O . TYR B 1 57 ? -61.621 41.670 38.904 1.00 25.34 114 TYR C O 1
ATOM 1410 N N . VAL B 1 58 ? -62.415 43.138 37.459 1.00 23.54 115 VAL C N 1
ATOM 1411 C CA . VAL B 1 58 ? -61.048 43.608 37.181 1.00 24.10 115 VAL C CA 1
ATOM 1412 C C . VAL B 1 58 ? -60.454 44.334 38.431 1.00 24.91 115 VAL C C 1
ATOM 1413 O O . VAL B 1 58 ? -59.273 44.198 38.736 1.00 24.67 115 VAL C O 1
ATOM 1417 N N . ARG B 1 59 ? -61.276 45.101 39.146 1.00 24.69 116 ARG C N 1
ATOM 1418 C CA . ARG B 1 59 ? -60.825 45.735 40.371 1.00 24.20 116 ARG C CA 1
ATOM 1419 C C . ARG B 1 59 ? -60.393 44.713 41.489 1.00 25.55 116 ARG C C 1
ATOM 1420 O O . ARG B 1 59 ? -59.514 45.015 42.281 1.00 25.00 116 ARG C O 1
ATOM 1428 N N . GLU B 1 60 ? -60.986 43.514 41.535 1.00 24.43 117 GLU C N 1
ATOM 1429 C CA . GLU B 1 60 ? -60.448 42.443 42.402 1.00 26.01 117 GLU C CA 1
ATOM 1430 C C . GLU B 1 60 ? -59.038 42.000 41.995 1.00 24.73 117 GLU C C 1
ATOM 1431 O O . GLU B 1 60 ? -58.213 41.675 42.860 1.00 23.52 117 GLU C O 1
ATOM 1437 N N . LEU B 1 61 ? -58.770 41.935 40.694 1.00 23.69 118 LEU C N 1
ATOM 1438 C CA . LEU B 1 61 ? -57.469 41.457 40.218 1.00 24.68 118 LEU C CA 1
ATOM 1439 C C . LEU B 1 61 ? -56.432 42.512 40.558 1.00 26.12 118 LEU C C 1
ATOM 1440 O O . LEU B 1 61 ? -55.299 42.209 40.994 1.00 26.53 118 LEU C O 1
ATOM 1445 N N . GLU B 1 62 ? -56.817 43.760 40.343 1.00 24.90 119 GLU C N 1
ATOM 1446 C CA . GLU B 1 62 ? -55.946 44.871 40.633 1.00 26.78 119 GLU C CA 1
ATOM 1447 C C . GLU B 1 62 ? -55.623 44.973 42.143 1.00 26.34 119 GLU C C 1
ATOM 1448 O O . GLU B 1 62 ? -54.493 45.228 42.496 1.00 26.69 119 GLU C O 1
ATOM 1454 N N . GLN B 1 63 ? -56.614 44.752 43.004 1.00 26.90 120 GLN C N 1
ATOM 1455 C CA . GLN B 1 63 ? -56.417 44.654 44.455 1.00 28.24 120 GLN C CA 1
ATOM 1456 C C . GLN B 1 63 ? -55.467 43.498 44.829 1.00 27.72 120 GLN C C 1
ATOM 1457 O O . GLN B 1 63 ? -54.626 43.642 45.731 1.00 26.39 120 GLN C O 1
ATOM 1463 N N . ALA B 1 64 ? -55.673 42.339 44.202 1.00 27.03 121 ALA C N 1
ATOM 1464 C CA . ALA B 1 64 ? -54.817 41.157 44.436 1.00 27.44 121 ALA C CA 1
ATOM 1465 C C . ALA B 1 64 ? -53.392 41.485 44.052 1.00 27.93 121 ALA C C 1
ATOM 1466 O O . ALA B 1 64 ? -52.456 41.057 44.726 1.00 29.18 121 ALA C O 1
ATOM 1468 N N . ASN B 1 65 ? -53.230 42.205 42.956 1.00 27.88 122 ASN C N 1
ATOM 1469 C CA . ASN B 1 65 ? -51.917 42.671 42.488 1.00 29.03 122 ASN C CA 1
ATOM 1470 C C . ASN B 1 65 ? -51.256 43.617 43.476 1.00 29.17 122 ASN C C 1
ATOM 1471 O O . ASN B 1 65 ? -50.118 43.412 43.819 1.00 28.78 122 ASN C O 1
ATOM 1476 N N . ASP B 1 66 ? -51.952 44.680 43.907 1.00 30.15 123 ASP C N 1
ATOM 1477 C CA . ASP B 1 66 ? -51.438 45.517 44.999 1.00 30.80 123 ASP C CA 1
ATOM 1478 C C . ASP B 1 66 ? -50.975 44.673 46.197 1.00 30.49 123 ASP C C 1
ATOM 1479 O O . ASP B 1 66 ? -49.901 44.916 46.705 1.00 30.06 123 ASP C O 1
ATOM 1484 N N . ASP B 1 67 ? -51.813 43.729 46.652 1.00 30.30 124 ASP C N 1
ATOM 1485 C CA . ASP B 1 67 ? -51.477 42.870 47.781 1.00 30.01 124 ASP C CA 1
ATOM 1486 C C . ASP B 1 67 ? -50.176 42.054 47.511 1.00 29.15 124 ASP C C 1
ATOM 1487 O O . ASP B 1 67 ? -49.359 41.858 48.403 1.00 28.16 124 ASP C O 1
ATOM 1492 N N . LEU B 1 68 ? -49.984 41.597 46.285 1.00 28.46 125 LEU C N 1
ATOM 1493 C CA . LEU B 1 68 ? -48.823 40.824 45.961 1.00 30.42 125 LEU C CA 1
ATOM 1494 C C . LEU B 1 68 ? -47.564 41.743 45.937 1.00 32.87 125 LEU C C 1
ATOM 1495 O O . LEU B 1 68 ? -46.439 41.337 46.325 1.00 31.80 125 LEU C O 1
ATOM 1500 N N . GLU B 1 69 ? -47.764 42.967 45.434 1.00 33.61 126 GLU C N 1
ATOM 1501 C CA . GLU B 1 69 ? -46.726 43.939 45.424 1.00 35.44 126 GLU C CA 1
ATOM 1502 C C . GLU B 1 69 ? -46.319 44.305 46.867 1.00 35.01 126 GLU C C 1
ATOM 1503 O O . GLU B 1 69 ? -45.143 44.306 47.164 1.00 36.31 126 GLU C O 1
ATOM 1509 N N . ARG B 1 70 ? -47.284 44.610 47.729 1.00 34.93 127 ARG C N 1
ATOM 1510 C CA . ARG B 1 70 ? -47.101 44.735 49.161 1.00 34.70 127 ARG C CA 1
ATOM 1511 C C . ARG B 1 70 ? -46.243 43.595 49.787 1.00 35.02 127 ARG C C 1
ATOM 1512 O O . ARG B 1 70 ? -45.315 43.887 50.546 1.00 33.81 127 ARG C O 1
ATOM 1520 N N . ALA B 1 71 ? -46.522 42.319 49.481 1.00 33.71 128 ALA C N 1
ATOM 1521 C CA . ALA B 1 71 ? -45.707 41.208 50.068 1.00 33.36 128 ALA C CA 1
ATOM 1522 C C . ALA B 1 71 ? -44.302 41.123 49.432 1.00 32.94 128 ALA C C 1
ATOM 1523 O O . ALA B 1 71 ? -43.316 40.854 50.097 1.00 32.53 128 ALA C O 1
ATOM 1525 N N . LYS B 1 72 ? -44.228 41.387 48.137 1.00 31.62 129 LYS C N 1
ATOM 1526 C CA . LYS B 1 72 ? -42.984 41.428 47.428 1.00 32.34 129 LYS C CA 1
ATOM 1527 C C . LYS B 1 72 ? -41.998 42.414 48.028 1.00 33.19 129 LYS C C 1
ATOM 1528 O O . LYS B 1 72 ? -40.818 42.102 48.186 1.00 33.23 129 LYS C O 1
ATOM 1534 N N . ARG B 1 73 ? -42.473 43.638 48.240 1.00 33.73 130 ARG C N 1
ATOM 1535 C CA . ARG B 1 73 ? -41.648 44.714 48.757 1.00 34.40 130 ARG C CA 1
ATOM 1536 C C . ARG B 1 73 ? -41.172 44.410 50.169 1.00 33.82 130 ARG C C 1
ATOM 1537 O O . ARG B 1 73 ? -40.074 44.808 50.531 1.00 34.72 130 ARG C O 1
ATOM 1545 N N . ALA B 1 74 ? -41.999 43.754 50.979 1.00 32.20 131 ALA C N 1
ATOM 1546 C CA . ALA B 1 74 ? -41.569 43.392 52.315 1.00 32.08 131 ALA C CA 1
ATOM 1547 C C . ALA B 1 74 ? -40.487 42.305 52.219 1.00 32.10 131 ALA C C 1
ATOM 1548 O O . ALA B 1 74 ? -39.535 42.303 53.003 1.00 32.52 131 ALA C O 1
ATOM 1550 N N . THR B 1 75 ? -40.583 41.439 51.210 1.00 30.50 132 THR C N 1
ATOM 1551 C CA . THR B 1 75 ? -39.567 40.436 50.953 1.00 30.56 132 THR C CA 1
ATOM 1552 C C . THR B 1 75 ? -38.192 41.066 50.546 1.00 31.14 132 THR C C 1
ATOM 1553 O O . THR B 1 75 ? -37.128 40.682 51.108 1.00 30.39 132 THR C O 1
ATOM 1557 N N . ILE B 1 76 ? -38.223 42.020 49.601 1.00 30.21 133 ILE C N 1
ATOM 1558 C CA . ILE B 1 76 ? -37.046 42.766 49.208 1.00 30.40 133 ILE C CA 1
ATOM 1559 C C . ILE B 1 76 ? -36.475 43.561 50.432 1.00 30.14 133 ILE C C 1
ATOM 1560 O O . ILE B 1 76 ? -35.265 43.559 50.625 1.00 28.63 133 ILE C O 1
ATOM 1565 N N . VAL B 1 77 ? -37.324 44.192 51.256 1.00 29.78 134 VAL C N 1
ATOM 1566 C CA . VAL B 1 77 ? -36.791 44.860 52.466 1.00 29.94 134 VAL C CA 1
ATOM 1567 C C . VAL B 1 77 ? -36.052 43.800 53.351 1.00 30.71 134 VAL C C 1
ATOM 1568 O O . VAL B 1 77 ? -34.938 44.049 53.849 1.00 28.25 134 VAL C O 1
ATOM 1572 N N . SER B 1 78 ? -36.696 42.648 53.555 1.00 31.19 135 SER C N 1
ATOM 1573 C CA . SER B 1 78 ? -36.075 41.559 54.302 1.00 32.50 135 SER C CA 1
ATOM 1574 C C . SER B 1 78 ? -34.688 41.201 53.771 1.00 32.27 135 SER C C 1
ATOM 1575 O O . SER B 1 78 ? -33.724 41.177 54.561 1.00 33.83 135 SER C O 1
ATOM 1578 N N . LEU B 1 79 ? -34.605 40.992 52.457 1.00 31.06 136 LEU C N 1
ATOM 1579 C CA . LEU B 1 79 ? -33.408 40.556 51.760 1.00 30.97 136 LEU C CA 1
ATOM 1580 C C . LEU B 1 79 ? -32.296 41.648 51.839 1.00 29.99 136 LEU C C 1
ATOM 1581 O O . LEU B 1 79 ? -31.121 41.348 52.057 1.00 30.07 136 LEU C O 1
ATOM 1586 N N . GLU B 1 80 ? -32.674 42.913 51.681 1.00 29.62 137 GLU C N 1
ATOM 1587 C CA . GLU B 1 80 ? -31.737 44.033 51.783 1.00 30.30 137 GLU C CA 1
ATOM 1588 C C . GLU B 1 80 ? -31.168 44.146 53.226 1.00 30.03 137 GLU C C 1
ATOM 1589 O O . GLU B 1 80 ? -29.977 44.345 53.398 1.00 29.60 137 GLU C O 1
ATOM 1595 N N . ASP B 1 81 ? -32.013 43.929 54.241 1.00 30.93 138 ASP C N 1
ATOM 1596 C CA . ASP B 1 81 ? -31.577 43.777 55.648 1.00 32.25 138 ASP C CA 1
ATOM 1597 C C . ASP B 1 81 ? -30.533 42.649 55.831 1.00 30.83 138 ASP C C 1
ATOM 1598 O O . ASP B 1 81 ? -29.549 42.785 56.529 1.00 30.31 138 ASP C O 1
ATOM 1603 N N . PHE B 1 82 ? -30.769 41.548 55.148 1.00 30.57 139 PHE C N 1
ATOM 1604 C CA . PHE B 1 82 ? -29.926 40.362 55.219 1.00 30.37 139 PHE C CA 1
ATOM 1605 C C . PHE B 1 82 ? -28.568 40.574 54.509 1.00 29.87 139 PHE C C 1
ATOM 1606 O O . PHE B 1 82 ? -27.554 40.132 55.017 1.00 30.32 139 PHE C O 1
ATOM 1614 N N . GLU B 1 83 ? -28.563 41.214 53.337 1.00 29.06 140 GLU C N 1
ATOM 1615 C CA . GLU B 1 83 ? -27.341 41.739 52.707 1.00 28.75 140 GLU C CA 1
ATOM 1616 C C . GLU B 1 83 ? -26.469 42.603 53.611 1.00 27.65 140 GLU C C 1
ATOM 1617 O O . GLU B 1 83 ? -25.253 42.390 53.738 1.00 25.23 140 GLU C O 1
ATOM 1623 N N . GLN B 1 84 ? -27.089 43.571 54.267 1.00 27.78 141 GLN C N 1
ATOM 1624 C CA . GLN B 1 84 ? -26.380 44.342 55.305 1.00 27.97 141 GLN C CA 1
ATOM 1625 C C . GLN B 1 84 ? -25.816 43.458 56.413 1.00 28.14 141 GLN C C 1
ATOM 1626 O O . GLN B 1 84 ? -24.698 43.662 56.827 1.00 27.46 141 GLN C O 1
ATOM 1632 N N . ARG B 1 85 ? -26.565 42.459 56.877 1.00 28.52 142 ARG C N 1
ATOM 1633 C CA . ARG B 1 85 ? -26.003 41.569 57.889 1.00 29.05 142 ARG C CA 1
ATOM 1634 C C . ARG B 1 85 ? -24.873 40.619 57.427 1.00 28.27 142 ARG C C 1
ATOM 1635 O O . ARG B 1 85 ? -23.934 40.383 58.181 1.00 28.91 142 ARG C O 1
ATOM 1643 N N . LEU B 1 86 ? -24.944 40.127 56.203 1.00 26.73 143 LEU C N 1
ATOM 1644 C CA . LEU B 1 86 ? -23.838 39.402 55.588 1.00 26.43 143 LEU C CA 1
ATOM 1645 C C . LEU B 1 86 ? -22.563 40.260 55.341 1.00 26.43 143 LEU C C 1
ATOM 1646 O O . LEU B 1 86 ? -21.458 39.785 55.584 1.00 26.50 143 LEU C O 1
ATOM 1651 N N . ASN B 1 87 ? -22.732 41.490 54.876 1.00 25.78 144 ASN C N 1
ATOM 1652 C CA . ASN B 1 87 ? -21.658 42.453 54.706 1.00 26.95 144 ASN C CA 1
ATOM 1653 C C . ASN B 1 87 ? -20.986 42.709 56.054 1.00 27.13 144 ASN C C 1
ATOM 1654 O O . ASN B 1 87 ? -19.779 42.893 56.099 1.00 27.38 144 ASN C O 1
ATOM 1659 N N . GLN B 1 88 ? -21.774 42.727 57.135 1.00 27.20 145 GLN C N 1
ATOM 1660 C CA . GLN B 1 88 ? -21.273 42.946 58.496 1.00 29.13 145 GLN C CA 1
ATOM 1661 C C . GLN B 1 88 ? -20.515 41.747 58.978 1.00 28.32 145 GLN C C 1
ATOM 1662 O O . GLN B 1 88 ? -19.530 41.882 59.683 1.00 28.15 145 GLN C O 1
ATOM 1668 N N . ALA B 1 89 ? -21.025 40.572 58.631 1.00 28.90 146 ALA C N 1
ATOM 1669 C CA . ALA B 1 89 ? -20.402 39.274 58.956 1.00 28.46 146 ALA C CA 1
ATOM 1670 C C . ALA B 1 89 ? -19.113 39.042 58.213 1.00 28.76 146 ALA C C 1
ATOM 1671 O O . ALA B 1 89 ? -18.219 38.360 58.739 1.00 29.90 146 ALA C O 1
ATOM 1673 N N . ILE B 1 90 ? -19.044 39.482 56.962 1.00 27.76 147 ILE C N 1
ATOM 1674 C CA . ILE B 1 90 ? -17.821 39.362 56.175 1.00 26.99 147 ILE C CA 1
ATOM 1675 C C . ILE B 1 90 ? -16.685 40.176 56.836 1.00 28.83 147 ILE C C 1
ATOM 1676 O O . ILE B 1 90 ? -15.540 39.698 56.989 1.00 29.41 147 ILE C O 1
ATOM 1681 N N . GLU B 1 91 ? -17.016 41.400 57.231 1.00 28.06 148 GLU C N 1
ATOM 1682 C CA . GLU B 1 91 ? -16.061 42.268 57.867 1.00 28.63 148 GLU C CA 1
ATOM 1683 C C . GLU B 1 91 ? -15.589 41.762 59.266 1.00 27.84 148 GLU C C 1
ATOM 1684 O O . GLU B 1 91 ? -14.404 41.827 59.566 1.00 27.50 148 GLU C O 1
ATOM 1690 N N . ARG B 1 92 ? -16.511 41.258 60.088 1.00 26.27 149 ARG C N 1
ATOM 1691 C CA . ARG B 1 92 ? -16.240 40.786 61.449 1.00 28.09 149 ARG C CA 1
ATOM 1692 C C . ARG B 1 92 ? -15.303 39.553 61.392 1.00 28.83 149 ARG C C 1
ATOM 1693 O O . ARG B 1 92 ? -14.405 39.353 62.222 1.00 29.63 149 ARG C O 1
ATOM 1701 N N . ASN B 1 93 ? -15.574 38.665 60.449 1.00 28.46 150 ASN C N 1
ATOM 1702 C CA . ASN B 1 93 ? -14.830 37.445 60.380 1.00 29.25 150 ASN C CA 1
ATOM 1703 C C . ASN B 1 93 ? -13.482 37.648 59.682 1.00 28.86 150 ASN C C 1
ATOM 1704 O O . ASN B 1 93 ? -12.501 36.949 59.938 1.00 28.40 150 ASN C O 1
ATOM 1709 N N . ALA B 1 94 ? -13.406 38.631 58.802 1.00 29.89 151 ALA C N 1
ATOM 1710 C CA . ALA B 1 94 ? -12.095 39.048 58.357 1.00 30.71 151 ALA C CA 1
ATOM 1711 C C . ALA B 1 94 ? -11.303 39.699 59.531 1.00 30.90 151 ALA C C 1
ATOM 1712 O O . ALA B 1 94 ? -10.113 39.471 59.653 1.00 32.33 151 ALA C O 1
ATOM 1714 N N . PHE B 1 95 ? -11.959 40.413 60.441 1.00 31.94 152 PHE C N 1
ATOM 1715 C CA . PHE B 1 95 ? -11.270 40.913 61.661 1.00 33.37 152 PHE C CA 1
ATOM 1716 C C . PHE B 1 95 ? -10.680 39.756 62.496 1.00 33.15 152 PHE C C 1
ATOM 1717 O O . PHE B 1 95 ? -9.528 39.785 62.862 1.00 33.98 152 PHE C O 1
ATOM 1725 N N . LEU B 1 96 ? -11.472 38.729 62.754 1.00 32.62 153 LEU C N 1
ATOM 1726 C CA . LEU B 1 96 ? -11.036 37.557 63.508 1.00 32.47 153 LEU C CA 1
ATOM 1727 C C . LEU B 1 96 ? -9.876 36.828 62.886 1.00 32.31 153 LEU C C 1
ATOM 1728 O O . LEU B 1 96 ? -9.042 36.309 63.597 1.00 32.12 153 LEU C O 1
ATOM 1733 N N . GLU B 1 97 ? -9.899 36.723 61.563 1.00 31.66 154 GLU C N 1
ATOM 1734 C CA . GLU B 1 97 ? -8.883 36.071 60.772 1.00 32.09 154 GLU C CA 1
ATOM 1735 C C . GLU B 1 97 ? -7.571 36.829 60.994 1.00 31.83 154 GLU C C 1
ATOM 1736 O O . GLU B 1 97 ? -6.467 36.226 61.116 1.00 31.20 154 GLU C O 1
ATOM 1742 N N . SER B 1 98 ? -7.680 38.152 61.012 1.00 30.62 155 SER C N 1
ATOM 1743 C CA . SER B 1 98 ? -6.492 38.947 61.254 1.00 31.04 155 SER C CA 1
ATOM 1744 C C . SER B 1 98 ? -5.870 38.679 62.653 1.00 30.37 155 SER C C 1
ATOM 1745 O O . SER B 1 98 ? -4.642 38.606 62.793 1.00 30.99 155 SER C O 1
ATOM 1748 N N . GLU B 1 99 ? -6.727 38.547 63.660 1.00 30.21 156 GLU C N 1
ATOM 1749 C CA . GLU B 1 99 ? -6.337 38.241 65.031 1.00 30.58 156 GLU C CA 1
ATOM 1750 C C . GLU B 1 99 ? -5.580 36.914 65.150 1.00 28.61 156 GLU C C 1
ATOM 1751 O O . GLU B 1 99 ? -4.553 36.808 65.872 1.00 27.32 156 GLU C O 1
ATOM 1757 N N . LEU B 1 100 ? -6.114 35.913 64.460 1.00 27.07 157 LEU C N 1
ATOM 1758 C CA . LEU B 1 100 ? -5.446 34.634 64.324 1.00 26.48 157 LEU C CA 1
ATOM 1759 C C . LEU B 1 100 ? -4.153 34.679 63.612 1.00 25.19 157 LEU C C 1
ATOM 1760 O O . LEU B 1 100 ? -3.321 33.889 63.975 1.00 25.55 157 LEU C O 1
ATOM 1765 N N . ASP B 1 101 ? -4.008 35.496 62.570 1.00 24.46 158 ASP C N 1
ATOM 1766 C CA . ASP B 1 101 ? -2.690 35.688 61.935 1.00 25.91 158 ASP C CA 1
ATOM 1767 C C . ASP B 1 101 ? -1.668 36.334 62.879 1.00 25.46 158 ASP C C 1
ATOM 1768 O O . ASP B 1 101 ? -0.500 35.968 62.907 1.00 24.78 158 ASP C O 1
ATOM 1773 N N . GLU B 1 102 ? -2.133 37.284 63.680 1.00 24.91 159 GLU C N 1
ATOM 1774 C CA . GLU B 1 102 ? -1.294 37.955 64.641 1.00 24.90 159 GLU C CA 1
ATOM 1775 C C . GLU B 1 102 ? -0.867 36.995 65.751 1.00 24.81 159 GLU C C 1
ATOM 1776 O O . GLU B 1 102 ? 0.264 37.054 66.185 1.00 25.63 159 GLU C O 1
ATOM 1782 N N . LYS B 1 103 ? -1.744 36.074 66.138 1.00 24.27 160 LYS C N 1
ATOM 1783 C CA . LYS B 1 103 ? -1.445 35.086 67.145 1.00 23.73 160 LYS C CA 1
ATOM 1784 C C . LYS B 1 103 ? -0.435 34.084 66.619 1.00 23.88 160 LYS C C 1
ATOM 1785 O O . LYS B 1 103 ? 0.426 33.620 67.359 1.00 21.64 160 LYS C O 1
ATOM 1791 N N . GLU B 1 104 ? -0.595 33.695 65.356 1.00 23.29 161 GLU C N 1
ATOM 1792 C CA . GLU B 1 104 ? 0.322 32.769 64.761 1.00 24.96 161 GLU C CA 1
ATOM 1793 C C . GLU B 1 104 ? 1.727 33.358 64.773 1.00 24.84 161 GLU C C 1
ATOM 1794 O O . GLU B 1 104 ? 2.697 32.663 65.070 1.00 25.80 161 GLU C O 1
ATOM 1800 N N . SER B 1 105 ? 1.843 34.625 64.395 1.00 22.97 162 SER C N 1
ATOM 1801 C CA . SER B 1 105 ? 3.123 35.335 64.400 1.00 23.14 162 SER C CA 1
ATOM 1802 C C . SER B 1 105 ? 3.738 35.314 65.802 1.00 23.07 162 SER C C 1
ATOM 1803 O O . SER B 1 105 ? 4.901 34.982 65.974 1.00 22.89 162 SER C O 1
ATOM 1806 N N . LEU B 1 106 ? 2.936 35.621 66.816 1.00 23.14 163 LEU C N 1
ATOM 1807 C CA . LEU B 1 106 ? 3.409 35.626 68.211 1.00 23.66 163 LEU C CA 1
ATOM 1808 C C . LEU B 1 106 ? 3.852 34.255 68.660 1.00 24.00 163 LEU C C 1
ATOM 1809 O O . LEU B 1 106 ? 4.911 34.140 69.298 1.00 25.84 163 LEU C O 1
ATOM 1814 N N . LEU B 1 107 ? 3.082 33.200 68.349 1.00 22.39 164 LEU C N 1
ATOM 1815 C CA . LEU B 1 107 ? 3.519 31.818 68.655 1.00 23.11 164 LEU C CA 1
ATOM 1816 C C . LEU B 1 107 ? 4.827 31.409 67.975 1.00 23.67 164 LEU C C 1
ATOM 1817 O O . LEU B 1 107 ? 5.639 30.662 68.562 1.00 25.21 164 LEU C O 1
ATOM 1822 N N . VAL B 1 108 ? 5.007 31.807 66.721 1.00 23.52 165 VAL C N 1
ATOM 1823 C CA . VAL B 1 108 ? 6.292 31.606 66.003 1.00 24.87 165 VAL C CA 1
ATOM 1824 C C . VAL B 1 108 ? 7.438 32.334 66.764 1.00 26.19 165 VAL C C 1
ATOM 1825 O O . VAL B 1 108 ? 8.486 31.713 67.164 1.00 26.43 165 VAL C O 1
ATOM 1829 N N . SER B 1 109 ? 7.206 33.616 67.063 1.00 27.10 166 SER C N 1
ATOM 1830 C CA . SER B 1 109 ? 8.246 34.477 67.648 1.00 29.01 166 SER C CA 1
ATOM 1831 C C . SER B 1 109 ? 8.787 33.891 68.946 1.00 30.08 166 SER C C 1
ATOM 1832 O O . SER B 1 109 ? 9.958 34.084 69.257 1.00 29.62 166 SER C O 1
ATOM 1835 N N . VAL B 1 110 ? 7.949 33.156 69.677 1.00 30.37 167 VAL C N 1
ATOM 1836 C CA . VAL B 1 110 ? 8.271 32.752 71.035 1.00 32.16 167 VAL C CA 1
ATOM 1837 C C . VAL B 1 110 ? 8.985 31.415 71.104 1.00 33.79 167 VAL C C 1
ATOM 1838 O O . VAL B 1 110 ? 9.524 31.067 72.126 1.00 34.94 167 VAL C O 1
ATOM 1842 N N . GLN B 1 111 ? 9.033 30.679 70.012 1.00 34.72 168 GLN C N 1
ATOM 1843 C CA . GLN B 1 111 ? 9.936 29.531 69.950 1.00 37.25 168 GLN C CA 1
ATOM 1844 C C . GLN B 1 111 ? 11.429 29.876 70.061 1.00 37.45 168 GLN C C 1
ATOM 1845 O O . GLN B 1 111 ? 11.882 30.959 69.671 1.00 39.20 168 GLN C O 1
ATOM 1851 N N . ALA C 1 1 ? -136.198 52.046 -1.161 1.00 37.80 58 ALA D N 1
ATOM 1852 C CA . ALA C 1 1 ? -134.771 51.701 -1.463 1.00 37.89 58 ALA D CA 1
ATOM 1853 C C . ALA C 1 1 ? -133.891 52.941 -1.320 1.00 38.00 58 ALA D C 1
ATOM 1854 O O . ALA C 1 1 ? -132.664 52.836 -1.065 1.00 37.20 58 ALA D O 1
ATOM 1856 N N . GLU C 1 2 ? -134.542 54.105 -1.465 1.00 37.60 59 GLU D N 1
ATOM 1857 C CA . GLU C 1 2 ? -133.874 55.407 -1.409 1.00 38.08 59 GLU D CA 1
ATOM 1858 C C . GLU C 1 2 ? -133.443 55.755 0.017 1.00 38.10 59 GLU D C 1
ATOM 1859 O O . GLU C 1 2 ? -132.350 56.358 0.237 1.00 38.38 59 GLU D O 1
ATOM 1865 N N . GLN C 1 3 ? -134.326 55.406 0.977 1.00 38.28 60 GLN D N 1
ATOM 1866 C CA . GLN C 1 3 ? -133.981 55.489 2.405 1.00 38.29 60 GLN D CA 1
ATOM 1867 C C . GLN C 1 3 ? -132.720 54.707 2.677 1.00 37.57 60 GLN D C 1
ATOM 1868 O O . GLN C 1 3 ? -131.814 55.181 3.398 1.00 37.27 60 GLN D O 1
ATOM 1874 N N . ARG C 1 4 ? -132.658 53.510 2.072 1.00 37.56 61 ARG D N 1
ATOM 1875 C CA . ARG C 1 4 ? -131.500 52.633 2.169 1.00 38.51 61 ARG D CA 1
ATOM 1876 C C . ARG C 1 4 ? -130.221 53.143 1.445 1.00 38.53 61 ARG D C 1
ATOM 1877 O O . ARG C 1 4 ? -129.120 52.794 1.878 1.00 38.25 61 ARG D O 1
ATOM 1885 N N . ASN C 1 5 ? -130.352 53.959 0.375 1.00 38.78 62 ASN D N 1
ATOM 1886 C CA . ASN C 1 5 ? -129.143 54.532 -0.304 1.00 38.46 62 ASN D CA 1
ATOM 1887 C C . ASN C 1 5 ? -128.382 55.574 0.522 1.00 37.85 62 ASN D C 1
ATOM 1888 O O . ASN C 1 5 ? -127.173 55.505 0.652 1.00 37.26 62 ASN D O 1
ATOM 1893 N N . ARG C 1 6 ? -129.103 56.587 1.004 1.00 37.88 63 ARG D N 1
ATOM 1894 C CA . ARG C 1 6 ? -128.504 57.652 1.810 1.00 37.40 63 ARG D CA 1
ATOM 1895 C C . ARG C 1 6 ? -127.880 56.985 3.048 1.00 36.97 63 ARG D C 1
ATOM 1896 O O . ARG C 1 6 ? -126.743 57.397 3.500 1.00 37.37 63 ARG D O 1
ATOM 1904 N N . ASP C 1 7 ? -128.576 55.910 3.565 1.00 35.81 64 ASP D N 1
ATOM 1905 C CA . ASP C 1 7 ? -127.972 55.176 4.692 1.00 34.83 64 ASP D CA 1
ATOM 1906 C C . ASP C 1 7 ? -126.719 54.384 4.387 1.00 33.63 64 ASP D C 1
ATOM 1907 O O . ASP C 1 7 ? -125.769 54.476 5.154 1.00 33.71 64 ASP D O 1
ATOM 1912 N N . LEU C 1 8 ? -126.718 53.591 3.291 1.00 32.53 65 LEU D N 1
ATOM 1913 C CA . LEU C 1 8 ? -125.522 52.760 3.016 1.00 31.99 65 LEU D CA 1
ATOM 1914 C C . LEU C 1 8 ? -124.310 53.580 2.527 1.00 30.26 65 LEU D C 1
ATOM 1915 O O . LEU C 1 8 ? -123.185 53.202 2.804 1.00 30.44 65 LEU D O 1
ATOM 1920 N N . GLN C 1 9 ? -124.554 54.679 1.800 1.00 28.84 66 GLN D N 1
ATOM 1921 C CA . GLN C 1 9 ? -123.504 55.597 1.343 1.00 27.99 66 GLN D CA 1
ATOM 1922 C C . GLN C 1 9 ? -122.899 56.333 2.537 1.00 27.51 66 GLN D C 1
ATOM 1923 O O . GLN C 1 9 ? -121.650 56.448 2.655 1.00 26.43 66 GLN D O 1
ATOM 1929 N N . ALA C 1 10 ? -123.789 56.814 3.435 1.00 26.65 67 ALA D N 1
ATOM 1930 C CA . ALA C 1 10 ? -123.332 57.393 4.715 1.00 26.46 67 ALA D CA 1
ATOM 1931 C C . ALA C 1 10 ? -122.435 56.423 5.484 1.00 25.71 67 ALA D C 1
ATOM 1932 O O . ALA C 1 10 ? -121.392 56.828 6.005 1.00 26.49 67 ALA D O 1
ATOM 1934 N N . ASP C 1 11 ? -122.811 55.135 5.518 1.00 25.29 68 ASP D N 1
ATOM 1935 C CA . ASP C 1 11 ? -122.013 54.108 6.261 1.00 25.33 68 ASP D CA 1
ATOM 1936 C C . ASP C 1 11 ? -120.742 53.537 5.547 1.00 23.62 68 ASP D C 1
ATOM 1937 O O . ASP C 1 11 ? -119.798 53.114 6.211 1.00 23.43 68 ASP D O 1
ATOM 1942 N N . ASN C 1 12 ? -120.717 53.542 4.220 1.00 22.99 69 ASN D N 1
ATOM 1943 C CA . ASN C 1 12 ? -119.513 53.192 3.437 1.00 21.87 69 ASN D CA 1
ATOM 1944 C C . ASN C 1 12 ? -118.480 54.304 3.498 1.00 21.20 69 ASN D C 1
ATOM 1945 O O . ASN C 1 12 ? -117.316 54.060 3.318 1.00 22.20 69 ASN D O 1
ATOM 1950 N N . GLN C 1 13 ? -118.918 55.544 3.650 1.00 21.61 70 GLN D N 1
ATOM 1951 C CA . GLN C 1 13 ? -117.982 56.649 3.832 1.00 21.90 70 GLN D CA 1
ATOM 1952 C C . GLN C 1 13 ? -117.289 56.524 5.186 1.00 21.26 70 GLN D C 1
ATOM 1953 O O . GLN C 1 13 ? -116.084 56.667 5.250 1.00 20.67 70 GLN D O 1
ATOM 1959 N N . ARG C 1 14 ? -118.046 56.252 6.255 1.00 22.25 71 ARG D N 1
ATOM 1960 C CA . ARG C 1 14 ? -117.445 56.002 7.575 1.00 23.35 71 ARG D CA 1
ATOM 1961 C C . ARG C 1 14 ? -116.429 54.902 7.500 1.00 21.41 71 ARG D C 1
ATOM 1962 O O . ARG C 1 14 ? -115.331 55.048 8.057 1.00 23.06 71 ARG D O 1
ATOM 1970 N N . LEU C 1 15 ? -116.751 53.795 6.822 1.00 20.22 72 LEU D N 1
ATOM 1971 C CA . LEU C 1 15 ? -115.756 52.735 6.678 1.00 19.45 72 LEU D CA 1
ATOM 1972 C C . LEU C 1 15 ? -114.528 53.229 5.911 1.00 18.90 72 LEU D C 1
ATOM 1973 O O . LEU C 1 15 ? -113.439 52.904 6.288 1.00 18.33 72 LEU D O 1
ATOM 1978 N N . LYS C 1 16 ? -114.706 54.038 4.855 1.00 18.56 73 LYS D N 1
ATOM 1979 C CA . LYS C 1 16 ? -113.531 54.512 4.080 1.00 18.26 73 LYS D CA 1
ATOM 1980 C C . LYS C 1 16 ? -112.523 55.289 4.947 1.00 17.65 73 LYS D C 1
ATOM 1981 O O . LYS C 1 16 ? -111.303 55.074 4.874 1.00 19.71 73 LYS D O 1
ATOM 1987 N N . TYR C 1 17 ? -113.025 56.165 5.791 1.00 18.02 74 TYR D N 1
ATOM 1988 C CA . TYR C 1 17 ? -112.205 56.797 6.802 1.00 19.66 74 TYR D CA 1
ATOM 1989 C C . TYR C 1 17 ? -111.526 55.858 7.772 1.00 20.05 74 TYR D C 1
ATOM 1990 O O . TYR C 1 17 ? -110.362 56.047 8.128 1.00 21.43 74 TYR D O 1
ATOM 1999 N N . GLU C 1 18 ? -112.266 54.852 8.214 1.00 20.32 75 GLU D N 1
ATOM 2000 C CA . GLU C 1 18 ? -111.740 53.848 9.119 1.00 20.53 75 GLU D CA 1
ATOM 2001 C C . GLU C 1 18 ? -110.605 53.147 8.436 1.00 20.30 75 GLU D C 1
ATOM 2002 O O . GLU C 1 18 ? -109.569 52.962 9.009 1.00 21.06 75 GLU D O 1
ATOM 2008 N N . VAL C 1 19 ? -110.809 52.745 7.190 1.00 21.16 76 VAL D N 1
ATOM 2009 C CA . VAL C 1 19 ? -109.741 52.126 6.446 1.00 21.19 76 VAL D CA 1
ATOM 2010 C C . VAL C 1 19 ? -108.542 53.113 6.417 1.00 21.43 76 VAL D C 1
ATOM 2011 O O . VAL C 1 19 ? -107.441 52.754 6.823 1.00 21.94 76 VAL D O 1
ATOM 2015 N N . GLU C 1 20 ? -108.788 54.360 5.993 1.00 21.57 77 GLU D N 1
ATOM 2016 C CA . GLU C 1 20 ? -107.716 55.350 5.845 1.00 22.62 77 GLU D CA 1
ATOM 2017 C C . GLU C 1 20 ? -106.828 55.404 7.098 1.00 21.34 77 GLU D C 1
ATOM 2018 O O . GLU C 1 20 ? -105.629 55.390 6.985 1.00 19.99 77 GLU D O 1
ATOM 2024 N N . ALA C 1 21 ? -107.459 55.451 8.274 1.00 22.16 78 ALA D N 1
ATOM 2025 C CA . ALA C 1 21 ? -106.779 55.618 9.551 1.00 22.10 78 ALA D CA 1
ATOM 2026 C C . ALA C 1 21 ? -106.093 54.328 10.019 1.00 22.20 78 ALA D C 1
ATOM 2027 O O . ALA C 1 21 ? -105.090 54.393 10.670 1.00 21.49 78 ALA D O 1
ATOM 2029 N N . LEU C 1 22 ? -106.647 53.166 9.691 1.00 23.17 79 LEU D N 1
ATOM 2030 C CA . LEU C 1 22 ? -105.939 51.891 9.925 1.00 24.38 79 LEU D CA 1
ATOM 2031 C C . LEU C 1 22 ? -104.688 51.775 9.038 1.00 24.90 79 LEU D C 1
ATOM 2032 O O . LEU C 1 22 ? -103.662 51.290 9.466 1.00 25.47 79 LEU D O 1
ATOM 2037 N N . LYS C 1 23 ? -104.778 52.210 7.794 1.00 26.19 80 LYS D N 1
ATOM 2038 C CA . LYS C 1 23 ? -103.606 52.242 6.915 1.00 27.42 80 LYS D CA 1
ATOM 2039 C C . LYS C 1 23 ? -102.490 53.174 7.446 1.00 28.72 80 LYS D C 1
ATOM 2040 O O . LYS C 1 23 ? -101.304 52.953 7.182 1.00 28.36 80 LYS D O 1
ATOM 2046 N N . GLU C 1 24 ? -102.881 54.214 8.183 1.00 29.30 81 GLU D N 1
ATOM 2047 C CA . GLU C 1 24 ? -101.895 55.092 8.799 1.00 30.79 81 GLU D CA 1
ATOM 2048 C C . GLU C 1 24 ? -101.279 54.526 10.081 1.00 29.58 81 GLU D C 1
ATOM 2049 O O . GLU C 1 24 ? -100.099 54.734 10.331 1.00 28.72 81 GLU D O 1
ATOM 2055 N N . LYS C 1 25 ? -102.101 53.857 10.894 1.00 29.86 82 LYS D N 1
ATOM 2056 C CA . LYS C 1 25 ? -101.635 53.134 12.069 1.00 30.44 82 LYS D CA 1
ATOM 2057 C C . LYS C 1 25 ? -100.705 51.989 11.657 1.00 30.54 82 LYS D C 1
ATOM 2058 O O . LYS C 1 25 ? -99.742 51.717 12.331 1.00 32.06 82 LYS D O 1
ATOM 2064 N N . LEU C 1 26 ? -101.004 51.313 10.565 1.00 31.45 83 LEU D N 1
ATOM 2065 C CA . LEU C 1 26 ? -100.158 50.244 10.073 1.00 32.02 83 LEU D CA 1
ATOM 2066 C C . LEU C 1 26 ? -98.846 50.824 9.610 1.00 32.68 83 LEU D C 1
ATOM 2067 O O . LEU C 1 26 ? -97.796 50.210 9.770 1.00 31.51 83 LEU D O 1
ATOM 2072 N N . GLU C 1 27 ? -98.899 52.044 9.084 1.00 33.13 84 GLU D N 1
ATOM 2073 C CA . GLU C 1 27 ? -97.688 52.745 8.650 1.00 35.31 84 GLU D CA 1
ATOM 2074 C C . GLU C 1 27 ? -96.807 53.341 9.756 1.00 35.50 84 GLU D C 1
ATOM 2075 O O . GLU C 1 27 ? -95.597 53.344 9.616 1.00 35.24 84 GLU D O 1
ATOM 2081 N N . HIS C 1 28 ? -97.414 53.892 10.807 1.00 36.71 85 HIS D N 1
ATOM 2082 C CA . HIS C 1 28 ? -96.710 54.168 12.050 1.00 37.93 85 HIS D CA 1
ATOM 2083 C C . HIS C 1 28 ? -95.905 52.883 12.321 1.00 38.18 85 HIS D C 1
ATOM 2084 O O . HIS C 1 28 ? -94.673 52.889 12.257 1.00 37.38 85 HIS D O 1
ATOM 2091 N N . GLN C 1 29 ? -96.619 51.776 12.511 1.00 38.60 86 GLN D N 1
ATOM 2092 C CA . GLN C 1 29 ? -96.001 50.499 12.879 1.00 39.11 86 GLN D CA 1
ATOM 2093 C C . GLN C 1 29 ? -94.893 49.987 11.967 1.00 39.15 86 GLN D C 1
ATOM 2094 O O . GLN C 1 29 ? -93.794 49.631 12.457 1.00 38.75 86 GLN D O 1
ATOM 2100 N N . TYR C 1 30 ? -95.179 49.922 10.671 1.00 39.04 87 TYR D N 1
ATOM 2101 C CA . TYR C 1 30 ? -94.251 49.388 9.686 1.00 40.30 87 TYR D CA 1
ATOM 2102 C C . TYR C 1 30 ? -92.913 50.112 9.699 1.00 41.06 87 TYR D C 1
ATOM 2103 O O . TYR C 1 30 ? -91.895 49.545 9.263 1.00 40.77 87 TYR D O 1
ATOM 2112 N N . ALA C 1 31 ? -92.946 51.363 10.180 1.00 40.35 88 ALA D N 1
ATOM 2113 C CA . ALA C 1 31 ? -91.788 52.264 10.233 1.00 40.50 88 ALA D CA 1
ATOM 2114 C C . ALA C 1 31 ? -91.051 52.119 11.537 1.00 40.45 88 ALA D C 1
ATOM 2115 O O . ALA C 1 31 ? -89.838 52.248 11.569 1.00 40.61 88 ALA D O 1
ATOM 2117 N N . GLN C 1 32 ? -91.800 51.890 12.617 1.00 40.73 89 GLN D N 1
ATOM 2118 C CA . GLN C 1 32 ? -91.228 51.683 13.934 1.00 40.88 89 GLN D CA 1
ATOM 2119 C C . GLN C 1 32 ? -90.441 50.372 13.926 1.00 40.17 89 GLN D C 1
ATOM 2120 O O . GLN C 1 32 ? -89.328 50.311 14.438 1.00 40.20 89 GLN D O 1
ATOM 2126 N N . SER C 1 33 ? -90.989 49.338 13.304 1.00 40.15 90 SER D N 1
ATOM 2127 C CA . SER C 1 33 ? -90.312 48.036 13.319 1.00 39.91 90 SER D CA 1
ATOM 2128 C C . SER C 1 33 ? -89.107 47.983 12.368 1.00 39.70 90 SER D C 1
ATOM 2129 O O . SER C 1 33 ? -88.125 47.284 12.645 1.00 38.12 90 SER D O 1
ATOM 2132 N N . TYR C 1 34 ? -89.178 48.729 11.264 1.00 39.30 91 TYR D N 1
ATOM 2133 C CA . TYR C 1 34 ? -88.051 48.885 10.354 1.00 40.00 91 TYR D CA 1
ATOM 2134 C C . TYR C 1 34 ? -86.778 49.400 11.069 1.00 39.43 91 TYR D C 1
ATOM 2135 O O . TYR C 1 34 ? -85.671 48.847 10.920 1.00 39.55 91 TYR D O 1
ATOM 2144 N N . LYS C 1 35 ? -86.952 50.432 11.878 1.00 38.80 92 LYS D N 1
ATOM 2145 C CA . LYS C 1 35 ? -85.884 50.926 12.739 1.00 38.53 92 LYS D CA 1
ATOM 2146 C C . LYS C 1 35 ? -85.380 49.882 13.771 1.00 37.25 92 LYS D C 1
ATOM 2147 O O . LYS C 1 35 ? -84.166 49.675 13.905 1.00 37.15 92 LYS D O 1
ATOM 2153 N N . GLN C 1 36 ? -86.311 49.257 14.497 1.00 35.71 93 GLN D N 1
ATOM 2154 C CA . GLN C 1 36 ? -85.979 48.223 15.499 1.00 34.17 93 GLN D CA 1
ATOM 2155 C C . GLN C 1 36 ? -85.172 47.079 14.919 1.00 32.68 93 GLN D C 1
ATOM 2156 O O . GLN C 1 36 ? -84.228 46.611 15.538 1.00 31.38 93 GLN D O 1
ATOM 2162 N N . VAL C 1 37 ? -85.557 46.640 13.727 1.00 32.29 94 VAL D N 1
ATOM 2163 C CA . VAL C 1 37 ? -84.815 45.612 12.977 1.00 31.61 94 VAL D CA 1
ATOM 2164 C C . VAL C 1 37 ? -83.351 46.029 12.736 1.00 31.38 94 VAL D C 1
ATOM 2165 O O . VAL C 1 37 ? -82.410 45.220 12.872 1.00 30.92 94 VAL D O 1
ATOM 2169 N N . SER C 1 38 ? -83.190 47.290 12.359 1.00 28.42 95 SER D N 1
ATOM 2170 C CA . SER C 1 38 ? -81.905 47.877 12.113 1.00 28.35 95 SER D CA 1
ATOM 2171 C C . SER C 1 38 ? -81.060 47.878 13.393 1.00 27.30 95 SER D C 1
ATOM 2172 O O . SER C 1 38 ? -79.895 47.517 13.357 1.00 27.32 95 SER D O 1
ATOM 2175 N N . VAL C 1 39 ? -81.655 48.290 14.518 1.00 26.32 96 VAL D N 1
ATOM 2176 C CA . VAL C 1 39 ? -80.972 48.291 15.808 1.00 24.52 96 VAL D CA 1
ATOM 2177 C C . VAL C 1 39 ? -80.633 46.856 16.208 1.00 25.31 96 VAL D C 1
ATOM 2178 O O . VAL C 1 39 ? -79.591 46.612 16.774 1.00 24.57 96 VAL D O 1
ATOM 2182 N N . LEU C 1 40 ? -81.536 45.923 15.915 1.00 25.99 97 LEU D N 1
ATOM 2183 C CA . LEU C 1 40 ? -81.342 44.523 16.256 1.00 27.31 97 LEU D CA 1
ATOM 2184 C C . LEU C 1 40 ? -80.202 43.889 15.493 1.00 27.58 97 LEU D C 1
ATOM 2185 O O . LEU C 1 40 ? -79.494 43.051 16.016 1.00 26.85 97 LEU D O 1
ATOM 2190 N N . GLU C 1 41 ? -80.080 44.265 14.235 1.00 27.36 98 GLU D N 1
ATOM 2191 C CA . GLU C 1 41 ? -78.985 43.831 13.414 1.00 28.78 98 GLU D CA 1
ATOM 2192 C C . GLU C 1 41 ? -77.684 44.403 13.979 1.00 25.48 98 GLU D C 1
ATOM 2193 O O . GLU C 1 41 ? -76.696 43.699 14.030 1.00 25.10 98 GLU D O 1
ATOM 2199 N N . ASP C 1 42 ? -77.688 45.682 14.335 1.00 24.19 99 ASP D N 1
ATOM 2200 C CA . ASP C 1 42 ? -76.520 46.328 14.895 1.00 24.96 99 ASP D CA 1
ATOM 2201 C C . ASP C 1 42 ? -76.146 45.735 16.244 1.00 23.47 99 ASP D C 1
ATOM 2202 O O . ASP C 1 42 ? -74.978 45.526 16.523 1.00 22.06 99 ASP D O 1
ATOM 2207 N N . ASP C 1 43 ? -77.147 45.475 17.071 1.00 21.93 100 ASP D N 1
ATOM 2208 C CA . ASP C 1 43 ? -76.923 44.802 18.356 1.00 21.46 100 ASP D CA 1
ATOM 2209 C C . ASP C 1 43 ? -76.240 43.416 18.181 1.00 22.17 100 ASP D C 1
ATOM 2210 O O . ASP C 1 43 ? -75.317 43.018 18.944 1.00 20.99 100 ASP D O 1
ATOM 2215 N N . LEU C 1 44 ? -76.718 42.665 17.185 1.00 20.68 101 LEU D N 1
ATOM 2216 C CA . LEU C 1 44 ? -76.063 41.407 16.863 1.00 22.97 101 LEU D CA 1
ATOM 2217 C C . LEU C 1 44 ? -74.561 41.537 16.460 1.00 21.75 101 LEU D C 1
ATOM 2218 O O . LEU C 1 44 ? -73.707 40.775 16.923 1.00 21.37 101 LEU D O 1
ATOM 2223 N N . SER C 1 45 ? -74.238 42.491 15.604 1.00 21.58 102 SER D N 1
ATOM 2224 C CA . SER C 1 45 ? -72.870 42.676 15.222 1.00 22.94 102 SER D CA 1
ATOM 2225 C C . SER C 1 45 ? -71.978 43.102 16.436 1.00 23.23 102 SER D C 1
ATOM 2226 O O . SER C 1 45 ? -70.853 42.620 16.589 1.00 24.24 102 SER D O 1
ATOM 2229 N N . GLN C 1 46 ? -72.446 44.073 17.219 1.00 23.00 103 GLN D N 1
ATOM 2230 C CA . GLN C 1 46 ? -71.713 44.501 18.422 1.00 23.57 103 GLN D CA 1
ATOM 2231 C C . GLN C 1 46 ? -71.585 43.328 19.470 1.00 21.28 103 GLN D C 1
ATOM 2232 O O . GLN C 1 46 ? -70.570 43.234 20.100 1.00 24.05 103 GLN D O 1
ATOM 2238 N N . THR C 1 47 ? -72.593 42.489 19.675 1.00 21.18 104 THR D N 1
ATOM 2239 C CA . THR C 1 47 ? -72.551 41.402 20.693 1.00 21.98 104 THR D CA 1
ATOM 2240 C C . THR C 1 47 ? -71.473 40.374 20.253 1.00 22.81 104 THR D C 1
ATOM 2241 O O . THR C 1 47 ? -70.692 39.856 21.072 1.00 20.66 104 THR D O 1
ATOM 2245 N N . ARG C 1 48 ? -71.483 40.049 18.957 1.00 20.76 105 ARG D N 1
ATOM 2246 C CA . ARG C 1 48 ? -70.427 39.235 18.363 1.00 21.09 105 ARG D CA 1
ATOM 2247 C C . ARG C 1 48 ? -69.026 39.837 18.565 1.00 20.83 105 ARG D C 1
ATOM 2248 O O . ARG C 1 48 ? -68.137 39.133 19.015 1.00 20.84 105 ARG D O 1
ATOM 2256 N N . ALA C 1 49 ? -68.846 41.142 18.318 1.00 19.02 106 ALA D N 1
ATOM 2257 C CA . ALA C 1 49 ? -67.555 41.814 18.574 1.00 18.95 106 ALA D CA 1
ATOM 2258 C C . ALA C 1 49 ? -67.163 41.708 20.059 1.00 20.67 106 ALA D C 1
ATOM 2259 O O . ALA C 1 49 ? -66.032 41.393 20.406 1.00 20.39 106 ALA D O 1
ATOM 2261 N N . ILE C 1 50 ? -68.113 41.968 20.953 1.00 21.23 107 ILE D N 1
ATOM 2262 C CA . ILE C 1 50 ? -67.859 41.843 22.376 1.00 22.25 107 ILE D CA 1
ATOM 2263 C C . ILE C 1 50 ? -67.513 40.397 22.829 1.00 23.67 107 ILE D C 1
ATOM 2264 O O . ILE C 1 50 ? -66.612 40.181 23.676 1.00 22.83 107 ILE D O 1
ATOM 2269 N N . LYS C 1 51 ? -68.247 39.389 22.353 1.00 25.16 108 LYS D N 1
ATOM 2270 C CA . LYS C 1 51 ? -67.756 38.047 22.677 1.00 26.85 108 LYS D CA 1
ATOM 2271 C C . LYS C 1 51 ? -66.372 37.681 22.172 1.00 26.41 108 LYS D C 1
ATOM 2272 O O . LYS C 1 51 ? -65.677 36.962 22.872 1.00 26.57 108 LYS D O 1
ATOM 2278 N N . GLU C 1 52 ? -65.975 38.138 20.992 1.00 27.12 109 GLU D N 1
ATOM 2279 C CA . GLU C 1 52 ? -64.619 37.933 20.519 1.00 29.60 109 GLU D CA 1
ATOM 2280 C C . GLU C 1 52 ? -63.636 38.652 21.436 1.00 28.67 109 GLU D C 1
ATOM 2281 O O . GLU C 1 52 ? -62.551 38.161 21.644 1.00 27.84 109 GLU D O 1
ATOM 2287 N N . GLN C 1 53 ? -63.963 39.854 21.887 1.00 27.34 110 GLN D N 1
ATOM 2288 C CA . GLN C 1 53 ? -63.079 40.521 22.839 1.00 27.12 110 GLN D CA 1
ATOM 2289 C C . GLN C 1 53 ? -63.058 39.784 24.180 1.00 25.81 110 GLN D C 1
ATOM 2290 O O . GLN C 1 53 ? -62.028 39.707 24.806 1.00 26.78 110 GLN D O 1
ATOM 2296 N N . LEU C 1 54 ? -64.194 39.239 24.602 1.00 23.85 111 LEU D N 1
ATOM 2297 C CA . LEU C 1 54 ? -64.231 38.506 25.826 1.00 24.90 111 LEU D CA 1
ATOM 2298 C C . LEU C 1 54 ? -63.384 37.246 25.705 1.00 25.61 111 LEU D C 1
ATOM 2299 O O . LEU C 1 54 ? -62.758 36.841 26.660 1.00 25.83 111 LEU D O 1
ATOM 2304 N N . HIS C 1 55 ? -63.332 36.658 24.521 1.00 24.94 112 HIS D N 1
ATOM 2305 C CA . HIS C 1 55 ? -62.536 35.501 24.290 1.00 26.55 112 HIS D CA 1
ATOM 2306 C C . HIS C 1 55 ? -61.044 35.854 24.405 1.00 27.28 112 HIS D C 1
ATOM 2307 O O . HIS C 1 55 ? -60.268 35.105 25.013 1.00 28.09 112 HIS D O 1
ATOM 2314 N N . LYS C 1 56 ? -60.637 36.973 23.817 1.00 27.12 113 LYS D N 1
ATOM 2315 C CA . LYS C 1 56 ? -59.251 37.408 23.956 1.00 27.66 113 LYS D CA 1
ATOM 2316 C C . LYS C 1 56 ? -58.862 37.718 25.409 1.00 26.58 113 LYS D C 1
ATOM 2317 O O . LYS C 1 56 ? -57.751 37.429 25.805 1.00 25.18 113 LYS D O 1
ATOM 2323 N N . TYR C 1 57 ? -59.794 38.255 26.184 1.00 27.00 114 TYR D N 1
ATOM 2324 C CA . TYR C 1 57 ? -59.605 38.535 27.596 1.00 27.13 114 TYR D CA 1
ATOM 2325 C C . TYR C 1 57 ? -59.341 37.249 28.364 1.00 27.25 114 TYR D C 1
ATOM 2326 O O . TYR C 1 57 ? -58.388 37.177 29.111 1.00 28.68 114 TYR D O 1
ATOM 2335 N N . VAL C 1 58 ? -60.108 36.202 28.134 1.00 27.02 115 VAL D N 1
ATOM 2336 C CA . VAL C 1 58 ? -59.866 34.952 28.811 1.00 27.55 115 VAL D CA 1
ATOM 2337 C C . VAL C 1 58 ? -58.466 34.337 28.433 1.00 26.87 115 VAL D C 1
ATOM 2338 O O . VAL C 1 58 ? -57.741 33.839 29.308 1.00 25.71 115 VAL D O 1
ATOM 2342 N N . ARG C 1 59 ? -58.058 34.437 27.163 1.00 27.04 116 ARG D N 1
ATOM 2343 C CA . ARG C 1 59 ? -56.713 34.008 26.731 1.00 26.46 116 ARG D CA 1
ATOM 2344 C C . ARG C 1 59 ? -55.595 34.769 27.488 1.00 26.29 116 ARG D C 1
ATOM 2345 O O . ARG C 1 59 ? -54.613 34.168 27.936 1.00 26.40 116 ARG D O 1
ATOM 2353 N N . GLU C 1 60 ? -55.766 36.074 27.686 1.00 25.03 117 GLU D N 1
ATOM 2354 C CA . GLU C 1 60 ? -54.787 36.856 28.446 1.00 26.61 117 GLU D CA 1
ATOM 2355 C C . GLU C 1 60 ? -54.714 36.491 29.933 1.00 24.76 117 GLU D C 1
ATOM 2356 O O . GLU C 1 60 ? -53.646 36.449 30.469 1.00 25.22 117 GLU D O 1
ATOM 2362 N N . LEU C 1 61 ? -55.857 36.372 30.599 1.00 23.85 118 LEU D N 1
ATOM 2363 C CA . LEU C 1 61 ? -55.952 35.898 31.966 1.00 24.16 118 LEU D CA 1
ATOM 2364 C C . LEU C 1 61 ? -55.242 34.576 32.115 1.00 23.75 118 LEU D C 1
ATOM 2365 O O . LEU C 1 61 ? -54.512 34.342 33.076 1.00 24.45 118 LEU D O 1
ATOM 2370 N N . GLU C 1 62 ? -55.489 33.693 31.175 1.00 25.99 119 GLU D N 1
ATOM 2371 C CA . GLU C 1 62 ? -54.909 32.342 31.170 1.00 26.80 119 GLU D CA 1
ATOM 2372 C C . GLU C 1 62 ? -53.426 32.440 31.012 1.00 26.69 119 GLU D C 1
ATOM 2373 O O . GLU C 1 62 ? -52.702 31.712 31.669 1.00 27.75 119 GLU D O 1
ATOM 2379 N N . GLN C 1 63 ? -52.934 33.337 30.167 1.00 26.76 120 GLN D N 1
ATOM 2380 C CA . GLN C 1 63 ? -51.480 33.522 30.072 1.00 26.94 120 GLN D CA 1
ATOM 2381 C C . GLN C 1 63 ? -50.857 34.185 31.321 1.00 27.00 120 GLN D C 1
ATOM 2382 O O . GLN C 1 63 ? -49.743 33.854 31.758 1.00 27.23 120 GLN D O 1
ATOM 2388 N N . ALA C 1 64 ? -51.568 35.157 31.856 1.00 26.13 121 ALA D N 1
ATOM 2389 C CA . ALA C 1 64 ? -51.157 35.823 33.081 1.00 26.43 121 ALA D CA 1
ATOM 2390 C C . ALA C 1 64 ? -51.012 34.809 34.196 1.00 25.94 121 ALA D C 1
ATOM 2391 O O . ALA C 1 64 ? -49.994 34.831 34.901 1.00 27.18 121 ALA D O 1
ATOM 2393 N N . ASN C 1 65 ? -51.971 33.894 34.349 1.00 25.74 122 ASN D N 1
ATOM 2394 C CA . ASN C 1 65 ? -51.834 32.821 35.349 1.00 26.27 122 ASN D CA 1
ATOM 2395 C C . ASN C 1 65 ? -50.598 31.902 35.069 1.00 27.57 122 ASN D C 1
ATOM 2396 O O . ASN C 1 65 ? -49.828 31.541 36.017 1.00 25.52 122 ASN D O 1
ATOM 2401 N N . ASP C 1 66 ? -50.390 31.573 33.793 1.00 27.04 123 ASP D N 1
ATOM 2402 C CA . ASP C 1 66 ? -49.161 30.856 33.400 1.00 30.42 123 ASP D CA 1
ATOM 2403 C C . ASP C 1 66 ? -47.921 31.606 33.879 1.00 28.64 123 ASP D C 1
ATOM 2404 O O . ASP C 1 66 ? -47.022 31.015 34.511 1.00 27.89 123 ASP D O 1
ATOM 2409 N N . ASP C 1 67 ? -47.878 32.900 33.602 1.00 26.75 124 ASP D N 1
ATOM 2410 C CA . ASP C 1 67 ? -46.681 33.688 33.976 1.00 26.60 124 ASP D CA 1
ATOM 2411 C C . ASP C 1 67 ? -46.557 33.795 35.529 1.00 25.39 124 ASP D C 1
ATOM 2412 O O . ASP C 1 67 ? -45.452 33.971 36.079 1.00 25.86 124 ASP D O 1
ATOM 2417 N N . LEU C 1 68 ? -47.666 33.784 36.242 1.00 23.24 125 LEU D N 1
ATOM 2418 C CA . LEU C 1 68 ? -47.587 33.899 37.705 1.00 22.60 125 LEU D CA 1
ATOM 2419 C C . LEU C 1 68 ? -46.985 32.609 38.307 1.00 23.14 125 LEU D C 1
ATOM 2420 O O . LEU C 1 68 ? -46.244 32.665 39.296 1.00 22.74 125 LEU D O 1
ATOM 2425 N N . GLU C 1 69 ? -47.389 31.462 37.786 1.00 25.41 126 GLU D N 1
ATOM 2426 C CA . GLU C 1 69 ? -46.792 30.202 38.164 1.00 28.14 126 GLU D CA 1
ATOM 2427 C C . GLU C 1 69 ? -45.259 30.259 37.878 1.00 28.62 126 GLU D C 1
ATOM 2428 O O . GLU C 1 69 ? -44.440 29.904 38.750 1.00 27.02 126 GLU D O 1
ATOM 2434 N N . ARG C 1 70 ? -44.897 30.783 36.706 1.00 28.89 127 ARG D N 1
ATOM 2435 C CA . ARG C 1 70 ? -43.500 31.056 36.359 1.00 31.44 127 ARG D CA 1
ATOM 2436 C C . ARG C 1 70 ? -42.786 31.867 37.481 1.00 29.37 127 ARG D C 1
ATOM 2437 O O . ARG C 1 70 ? -41.686 31.523 37.927 1.00 29.76 127 ARG D O 1
ATOM 2445 N N . ALA C 1 71 ? -43.440 32.875 38.013 1.00 28.37 128 ALA D N 1
ATOM 2446 C CA . ALA C 1 71 ? -42.770 33.758 38.963 1.00 29.02 128 ALA D CA 1
ATOM 2447 C C . ALA C 1 71 ? -42.665 33.109 40.346 1.00 28.92 128 ALA D C 1
ATOM 2448 O O . ALA C 1 71 ? -41.737 33.412 41.126 1.00 28.14 128 ALA D O 1
ATOM 2450 N N . LYS C 1 72 ? -43.642 32.253 40.649 1.00 28.57 129 LYS D N 1
ATOM 2451 C CA . LYS C 1 72 ? -43.674 31.501 41.899 1.00 30.00 129 LYS D CA 1
ATOM 2452 C C . LYS C 1 72 ? -42.375 30.641 41.883 1.00 29.22 129 LYS D C 1
ATOM 2453 O O . LYS C 1 72 ? -41.499 30.803 42.750 1.00 29.03 129 LYS D O 1
ATOM 2459 N N . ARG C 1 73 ? -42.231 29.828 40.834 1.00 28.58 130 ARG D N 1
ATOM 2460 C CA . ARG C 1 73 ? -41.070 28.946 40.662 1.00 29.51 130 ARG D CA 1
ATOM 2461 C C . ARG C 1 73 ? -39.708 29.616 40.771 1.00 29.60 130 ARG D C 1
ATOM 2462 O O . ARG C 1 73 ? -38.845 29.154 41.537 1.00 28.40 130 ARG D O 1
ATOM 2470 N N . ALA C 1 74 ? -39.567 30.717 40.042 1.00 29.73 131 ALA D N 1
ATOM 2471 C CA . ALA C 1 74 ? -38.343 31.513 40.021 1.00 32.38 131 ALA D CA 1
ATOM 2472 C C . ALA C 1 74 ? -38.030 32.150 41.401 1.00 31.42 131 ALA D C 1
ATOM 2473 O O . ALA C 1 74 ? -36.900 32.271 41.793 1.00 32.15 131 ALA D O 1
ATOM 2475 N N . THR C 1 75 ? -39.041 32.528 42.133 1.00 31.67 132 THR D N 1
ATOM 2476 C CA . THR C 1 75 ? -38.835 33.072 43.456 1.00 29.39 132 THR D CA 1
ATOM 2477 C C . THR C 1 75 ? -38.426 31.943 44.399 1.00 29.42 132 THR D C 1
ATOM 2478 O O . THR C 1 75 ? -37.343 31.996 44.977 1.00 28.85 132 THR D O 1
ATOM 2482 N N . ILE C 1 76 ? -39.252 30.903 44.486 1.00 27.65 133 ILE D N 1
ATOM 2483 C CA . ILE C 1 76 ? -38.963 29.727 45.341 1.00 27.32 133 ILE D CA 1
ATOM 2484 C C . ILE C 1 76 ? -37.560 29.092 45.065 1.00 26.98 133 ILE D C 1
ATOM 2485 O O . ILE C 1 76 ? -36.725 28.933 45.999 1.00 25.13 133 ILE D O 1
ATOM 2490 N N . VAL C 1 77 ? -37.297 28.769 43.796 1.00 25.97 134 VAL D N 1
ATOM 2491 C CA . VAL C 1 77 ? -36.002 28.155 43.401 1.00 26.33 134 VAL D CA 1
ATOM 2492 C C . VAL C 1 77 ? -34.783 29.022 43.778 1.00 25.51 134 VAL D C 1
ATOM 2493 O O . VAL C 1 77 ? -33.821 28.509 44.301 1.00 24.80 134 VAL D O 1
ATOM 2497 N N . SER C 1 78 ? -34.821 30.327 43.483 1.00 26.45 135 SER D N 1
ATOM 2498 C CA . SER C 1 78 ? -33.657 31.220 43.713 1.00 25.34 135 SER D CA 1
ATOM 2499 C C . SER C 1 78 ? -33.432 31.399 45.205 1.00 26.48 135 SER D C 1
ATOM 2500 O O . SER C 1 78 ? -32.319 31.438 45.676 1.00 27.11 135 SER D O 1
ATOM 2503 N N . LEU C 1 79 ? -34.504 31.494 45.976 1.00 25.88 136 LEU D N 1
ATOM 2504 C CA . LEU C 1 79 ? -34.342 31.531 47.427 1.00 26.45 136 LEU D CA 1
ATOM 2505 C C . LEU C 1 79 ? -33.909 30.223 48.011 1.00 26.98 136 LEU D C 1
ATOM 2506 O O . LEU C 1 79 ? -33.177 30.250 49.013 1.00 29.04 136 LEU D O 1
ATOM 2511 N N . GLU C 1 80 ? -34.343 29.085 47.454 1.00 25.83 137 GLU D N 1
ATOM 2512 C CA . GLU C 1 80 ? -33.816 27.758 47.910 1.00 28.24 137 GLU D CA 1
ATOM 2513 C C . GLU C 1 80 ? -32.282 27.583 47.669 1.00 27.95 137 GLU D C 1
ATOM 2514 O O . GLU C 1 80 ? -31.568 26.912 48.423 1.00 25.47 137 GLU D O 1
ATOM 2520 N N . ASP C 1 81 ? -31.817 28.138 46.547 1.00 27.88 138 ASP D N 1
ATOM 2521 C CA . ASP C 1 81 ? -30.408 28.127 46.166 1.00 29.01 138 ASP D CA 1
ATOM 2522 C C . ASP C 1 81 ? -29.655 29.062 47.155 1.00 27.92 138 ASP D C 1
ATOM 2523 O O . ASP C 1 81 ? -28.611 28.749 47.584 1.00 28.16 138 ASP D O 1
ATOM 2528 N N . PHE C 1 82 ? -30.197 30.219 47.502 1.00 29.44 139 PHE D N 1
ATOM 2529 C CA . PHE C 1 82 ? -29.588 31.048 48.575 1.00 28.05 139 PHE D CA 1
ATOM 2530 C C . PHE C 1 82 ? -29.468 30.268 49.892 1.00 29.20 139 PHE D C 1
ATOM 2531 O O . PHE C 1 82 ? -28.390 30.179 50.476 1.00 30.15 139 PHE D O 1
ATOM 2539 N N . GLU C 1 83 ? -30.580 29.721 50.381 1.00 27.92 140 GLU D N 1
ATOM 2540 C CA . GLU C 1 83 ? -30.560 28.903 51.592 1.00 27.95 140 GLU D CA 1
ATOM 2541 C C . GLU C 1 83 ? -29.484 27.816 51.609 1.00 27.23 140 GLU D C 1
ATOM 2542 O O . GLU C 1 83 ? -28.958 27.524 52.683 1.00 27.65 140 GLU D O 1
ATOM 2548 N N . GLN C 1 84 ? -29.190 27.181 50.475 1.00 26.33 141 GLN D N 1
ATOM 2549 C CA . GLN C 1 84 ? -28.186 26.125 50.445 1.00 28.91 141 GLN D CA 1
ATOM 2550 C C . GLN C 1 84 ? -26.787 26.678 50.643 1.00 28.86 141 GLN D C 1
ATOM 2551 O O . GLN C 1 84 ? -25.970 26.082 51.307 1.00 26.97 141 GLN D O 1
ATOM 2557 N N . ARG C 1 85 ? -26.530 27.854 50.076 1.00 29.36 142 ARG D N 1
ATOM 2558 C CA . ARG C 1 85 ? -25.290 28.558 50.379 1.00 30.25 142 ARG D CA 1
ATOM 2559 C C . ARG C 1 85 ? -25.244 29.087 51.816 1.00 29.80 142 ARG D C 1
ATOM 2560 O O . ARG C 1 85 ? -24.182 29.024 52.467 1.00 29.39 142 ARG D O 1
ATOM 2568 N N . LEU C 1 86 ? -26.376 29.583 52.345 1.00 28.00 143 LEU D N 1
ATOM 2569 C CA . LEU C 1 86 ? -26.408 30.057 53.718 1.00 28.55 143 LEU D CA 1
ATOM 2570 C C . LEU C 1 86 ? -26.148 28.889 54.678 1.00 29.45 143 LEU D C 1
ATOM 2571 O O . LEU C 1 86 ? -25.370 29.003 55.642 1.00 30.08 143 LEU D O 1
ATOM 2576 N N . ASN C 1 87 ? -26.799 27.767 54.420 1.00 28.44 144 ASN D N 1
ATOM 2577 C CA . ASN C 1 87 ? -26.628 26.590 55.294 1.00 28.94 144 ASN D CA 1
ATOM 2578 C C . ASN C 1 87 ? -25.168 26.108 55.303 1.00 28.84 144 ASN D C 1
ATOM 2579 O O . ASN C 1 87 ? -24.645 25.688 56.317 1.00 29.28 144 ASN D O 1
ATOM 2584 N N . GLN C 1 88 ? -24.524 26.167 54.148 1.00 29.63 145 GLN D N 1
ATOM 2585 C CA . GLN C 1 88 ? -23.107 25.871 53.993 1.00 28.29 145 GLN D CA 1
ATOM 2586 C C . GLN C 1 88 ? -22.191 26.763 54.869 1.00 27.50 145 GLN D C 1
ATOM 2587 O O . GLN C 1 88 ? -21.237 26.278 55.486 1.00 24.94 145 GLN D O 1
ATOM 2593 N N . ALA C 1 89 ? -22.475 28.074 54.949 1.00 27.01 146 ALA D N 1
ATOM 2594 C CA . ALA C 1 89 ? -21.645 28.975 55.767 1.00 25.72 146 ALA D CA 1
ATOM 2595 C C . ALA C 1 89 ? -21.880 28.624 57.272 1.00 25.25 146 ALA D C 1
ATOM 2596 O O . ALA C 1 89 ? -20.929 28.530 58.062 1.00 24.60 146 ALA D O 1
ATOM 2598 N N . ILE C 1 90 ? -23.166 28.520 57.656 1.00 23.61 147 ILE D N 1
ATOM 2599 C CA . ILE C 1 90 ? -23.540 28.183 58.978 1.00 23.27 147 ILE D CA 1
ATOM 2600 C C . ILE C 1 90 ? -22.820 26.888 59.394 1.00 24.30 147 ILE D C 1
ATOM 2601 O O . ILE C 1 90 ? -22.320 26.810 60.517 1.00 25.00 147 ILE D O 1
ATOM 2606 N N . GLU C 1 91 ? -22.757 25.892 58.495 1.00 24.49 148 GLU D N 1
ATOM 2607 C CA . GLU C 1 91 ? -22.028 24.623 58.785 1.00 26.39 148 GLU D CA 1
ATOM 2608 C C . GLU C 1 91 ? -20.531 24.852 59.027 1.00 26.29 148 GLU D C 1
ATOM 2609 O O . GLU C 1 91 ? -19.899 24.198 59.870 1.00 25.01 148 GLU D O 1
ATOM 2615 N N . ARG C 1 92 ? -19.967 25.721 58.200 1.00 26.15 149 ARG D N 1
ATOM 2616 C CA . ARG C 1 92 ? -18.563 26.145 58.347 1.00 26.43 149 ARG D CA 1
ATOM 2617 C C . ARG C 1 92 ? -18.379 26.818 59.701 1.00 24.94 149 ARG D C 1
ATOM 2618 O O . ARG C 1 92 ? -17.425 26.544 60.377 1.00 24.18 149 ARG D O 1
ATOM 2626 N N . ASN C 1 93 ? -19.320 27.653 60.114 1.00 25.18 150 ASN D N 1
ATOM 2627 C CA . ASN C 1 93 ? -19.251 28.310 61.435 1.00 25.33 150 ASN D CA 1
ATOM 2628 C C . ASN C 1 93 ? -19.254 27.296 62.608 1.00 25.92 150 ASN D C 1
ATOM 2629 O O . ASN C 1 93 ? -18.428 27.414 63.537 1.00 24.38 150 ASN D O 1
ATOM 2634 N N . ALA C 1 94 ? -20.160 26.315 62.524 1.00 23.94 151 ALA D N 1
ATOM 2635 C CA . ALA C 1 94 ? -20.314 25.248 63.525 1.00 25.41 151 ALA D CA 1
ATOM 2636 C C . ALA C 1 94 ? -19.014 24.526 63.645 1.00 24.73 151 ALA D C 1
ATOM 2637 O O . ALA C 1 94 ? -18.553 24.191 64.730 1.00 25.52 151 ALA D O 1
ATOM 2639 N N . PHE C 1 95 ? -18.402 24.263 62.510 1.00 24.88 152 PHE D N 1
ATOM 2640 C CA . PHE C 1 95 ? -17.117 23.593 62.540 1.00 25.16 152 PHE D CA 1
ATOM 2641 C C . PHE C 1 95 ? -15.952 24.417 63.152 1.00 24.95 152 PHE D C 1
ATOM 2642 O O . PHE C 1 95 ? -15.142 23.870 63.853 1.00 24.13 152 PHE D O 1
ATOM 2650 N N . LEU C 1 96 ? -15.842 25.694 62.815 1.00 25.34 153 LEU D N 1
ATOM 2651 C CA . LEU C 1 96 ? -14.947 26.635 63.525 1.00 25.56 153 LEU D CA 1
ATOM 2652 C C . LEU C 1 96 ? -15.074 26.542 65.017 1.00 25.53 153 LEU D C 1
ATOM 2653 O O . LEU C 1 96 ? -14.082 26.402 65.695 1.00 27.23 153 LEU D O 1
ATOM 2658 N N . GLU C 1 97 ? -16.299 26.633 65.534 1.00 26.41 154 GLU D N 1
ATOM 2659 C CA . GLU C 1 97 ? -16.556 26.543 66.940 1.00 26.24 154 GLU D CA 1
ATOM 2660 C C . GLU C 1 97 ? -16.050 25.222 67.520 1.00 25.95 154 GLU D C 1
ATOM 2661 O O . GLU C 1 97 ? -15.538 25.199 68.627 1.00 25.79 154 GLU D O 1
ATOM 2667 N N . SER C 1 98 ? -16.191 24.131 66.774 1.00 26.06 155 SER D N 1
ATOM 2668 C CA . SER C 1 98 ? -15.746 22.819 67.247 1.00 26.21 155 SER D CA 1
ATOM 2669 C C . SER C 1 98 ? -14.229 22.783 67.314 1.00 25.27 155 SER D C 1
ATOM 2670 O O . SER C 1 98 ? -13.683 22.312 68.305 1.00 23.85 155 SER D O 1
ATOM 2673 N N . GLU C 1 99 ? -13.566 23.385 66.313 1.00 24.55 156 GLU D N 1
ATOM 2674 C CA . GLU C 1 99 ? -12.082 23.492 66.314 1.00 25.48 156 GLU D CA 1
ATOM 2675 C C . GLU C 1 99 ? -11.567 24.356 67.439 1.00 24.28 156 GLU D C 1
ATOM 2676 O O . GLU C 1 99 ? -10.588 23.993 68.087 1.00 22.73 156 GLU D O 1
ATOM 2682 N N . LEU C 1 100 ? -12.218 25.491 67.693 1.00 23.98 157 LEU D N 1
ATOM 2683 C CA . LEU C 1 100 ? -11.842 26.347 68.844 1.00 23.70 157 LEU D CA 1
ATOM 2684 C C . LEU C 1 100 ? -11.962 25.663 70.221 1.00 24.45 157 LEU D C 1
ATOM 2685 O O . LEU C 1 100 ? -11.207 25.956 71.182 1.00 23.99 157 LEU D O 1
ATOM 2690 N N . ASP C 1 101 ? -12.960 24.796 70.365 1.00 25.25 158 ASP D N 1
ATOM 2691 C CA . ASP C 1 101 ? -13.080 24.019 71.628 1.00 25.74 158 ASP D CA 1
ATOM 2692 C C . ASP C 1 101 ? -12.008 22.970 71.730 1.00 24.72 158 ASP D C 1
ATOM 2693 O O . ASP C 1 101 ? -11.583 22.684 72.802 1.00 26.47 158 ASP D O 1
ATOM 2698 N N . GLU C 1 102 ? -11.537 22.446 70.602 1.00 24.58 159 GLU D N 1
ATOM 2699 C CA . GLU C 1 102 ? -10.459 21.481 70.527 1.00 26.10 159 GLU D CA 1
ATOM 2700 C C . GLU C 1 102 ? -9.198 22.186 71.008 1.00 25.65 159 GLU D C 1
ATOM 2701 O O . GLU C 1 102 ? -8.401 21.649 71.801 1.00 24.65 159 GLU D O 1
ATOM 2707 N N . LYS C 1 103 ? -9.035 23.415 70.543 1.00 24.79 160 LYS D N 1
ATOM 2708 C CA . LYS C 1 103 ? -7.911 24.247 70.928 1.00 25.08 160 LYS D CA 1
ATOM 2709 C C . LYS C 1 103 ? -7.970 24.682 72.377 1.00 25.08 160 LYS D C 1
ATOM 2710 O O . LYS C 1 103 ? -6.921 24.767 73.032 1.00 25.72 160 LYS D O 1
ATOM 2716 N N . GLU C 1 104 ? -9.163 25.015 72.871 1.00 25.51 161 GLU D N 1
ATOM 2717 C CA . GLU C 1 104 ? -9.311 25.396 74.269 1.00 26.08 161 GLU D CA 1
ATOM 2718 C C . GLU C 1 104 ? -8.873 24.270 75.195 1.00 26.47 161 GLU D C 1
ATOM 2719 O O . GLU C 1 104 ? -8.228 24.535 76.233 1.00 26.60 161 GLU D O 1
ATOM 2725 N N . SER C 1 105 ? -9.276 23.046 74.838 1.00 26.94 162 SER D N 1
ATOM 2726 C CA . SER C 1 105 ? -8.883 21.816 75.543 1.00 28.05 162 SER D CA 1
ATOM 2727 C C . SER C 1 105 ? -7.375 21.647 75.624 1.00 27.65 162 SER D C 1
ATOM 2728 O O . SER C 1 105 ? -6.844 21.200 76.666 1.00 27.57 162 SER D O 1
ATOM 2731 N N . LEU C 1 106 ? -6.699 21.932 74.502 1.00 26.93 163 LEU D N 1
ATOM 2732 C CA . LEU C 1 106 ? -5.241 21.854 74.422 1.00 26.62 163 LEU D CA 1
ATOM 2733 C C . LEU C 1 106 ? -4.561 22.793 75.435 1.00 27.11 163 LEU D C 1
ATOM 2734 O O . LEU C 1 106 ? -3.654 22.411 76.207 1.00 27.61 163 LEU D O 1
ATOM 2739 N N . LEU C 1 107 ? -5.032 24.030 75.467 1.00 26.67 164 LEU D N 1
ATOM 2740 C CA . LEU C 1 107 ? -4.416 25.071 76.269 1.00 25.65 164 LEU D CA 1
ATOM 2741 C C . LEU C 1 107 ? -4.771 25.141 77.767 1.00 25.75 164 LEU D C 1
ATOM 2742 O O . LEU C 1 107 ? -4.105 25.832 78.491 1.00 24.14 164 LEU D O 1
ATOM 2747 N N . VAL C 1 108 ? -5.839 24.462 78.218 1.00 26.67 165 VAL D N 1
ATOM 2748 C CA . VAL C 1 108 ? -6.354 24.613 79.595 1.00 25.45 165 VAL D CA 1
ATOM 2749 C C . VAL C 1 108 ? -5.435 23.863 80.522 1.00 26.32 165 VAL D C 1
ATOM 2750 O O . VAL C 1 108 ? -5.393 24.114 81.728 1.00 25.97 165 VAL D O 1
ATOM 2754 N N . SER C 1 109 ? -4.690 22.951 79.921 1.00 25.71 166 SER D N 1
ATOM 2755 C CA . SER C 1 109 ? -3.720 22.134 80.582 1.00 25.90 166 SER D CA 1
ATOM 2756 C C . SER C 1 109 ? -2.440 22.947 80.863 1.00 25.86 166 SER D C 1
ATOM 2757 O O . SER C 1 109 ? -1.612 22.504 81.637 1.00 25.92 166 SER D O 1
ATOM 2760 N N . VAL C 1 110 ? -2.242 24.084 80.187 1.00 23.69 167 VAL D N 1
ATOM 2761 C CA . VAL C 1 110 ? -1.018 24.850 80.410 1.00 23.74 167 VAL D CA 1
AT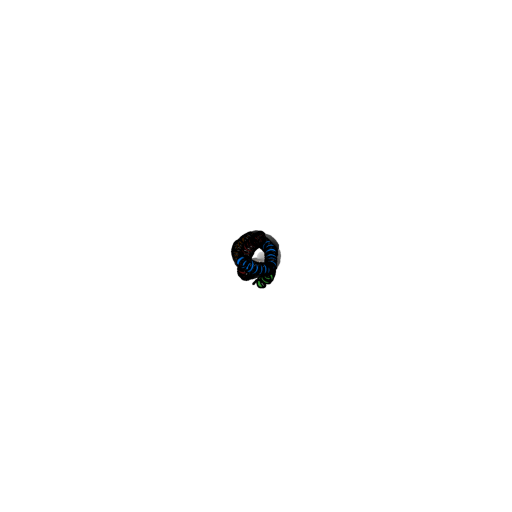OM 2762 C C . VAL C 1 110 ? -0.946 25.457 81.817 1.00 23.35 167 VAL D C 1
ATOM 2763 O O . VAL C 1 110 ? -1.954 25.897 82.334 1.00 23.85 167 VAL D O 1
ATOM 2767 N N . GLN C 1 111 ? 0.228 25.440 82.451 1.00 23.18 168 GLN D N 1
ATOM 2768 C CA . GLN C 1 111 ? 0.360 26.018 83.820 1.00 23.55 168 GLN D CA 1
ATOM 2769 C C . GLN C 1 111 ? 1.776 26.434 84.261 1.00 22.87 168 GLN D C 1
ATOM 2770 O O . GLN C 1 111 ? 2.745 26.327 83.490 1.00 23.74 168 GLN D O 1
ATOM 2776 N N . ALA D 1 1 ? 53.983 19.260 96.569 1.00 41.11 58 ALA E N 1
ATOM 2777 C CA . ALA D 1 1 ? 52.943 19.904 97.433 1.00 40.73 58 ALA E CA 1
ATOM 2778 C C . ALA D 1 1 ? 52.517 21.314 96.973 1.00 40.48 58 ALA E C 1
ATOM 2779 O O . ALA D 1 1 ? 51.388 21.746 97.236 1.00 40.45 58 ALA E O 1
ATOM 2781 N N . GLU D 1 2 ? 53.438 22.025 96.328 1.00 40.24 59 GLU E N 1
ATOM 2782 C CA . GLU D 1 2 ? 53.139 23.229 95.568 1.00 40.24 59 GLU E CA 1
ATOM 2783 C C . GLU D 1 2 ? 52.353 22.828 94.309 1.00 38.55 59 GLU E C 1
ATOM 2784 O O . GLU D 1 2 ? 51.351 23.458 93.983 1.00 37.33 59 GLU E O 1
ATOM 2790 N N . GLN D 1 3 ? 52.845 21.805 93.594 1.00 38.01 60 GLN E N 1
ATOM 2791 C CA . GLN D 1 3 ? 52.216 21.331 92.341 1.00 37.78 60 GLN E CA 1
ATOM 2792 C C . GLN D 1 3 ? 50.800 20.848 92.654 1.00 36.45 60 GLN E C 1
ATOM 2793 O O . GLN D 1 3 ? 49.872 21.072 91.885 1.00 35.48 60 GLN E O 1
ATOM 2799 N N . ARG D 1 4 ? 50.645 20.223 93.814 1.00 35.13 61 ARG E N 1
ATOM 2800 C CA . ARG D 1 4 ? 49.344 19.724 94.246 1.00 35.22 61 ARG E CA 1
ATOM 2801 C C . ARG D 1 4 ? 48.360 20.843 94.488 1.00 33.30 61 ARG E C 1
ATOM 2802 O O . ARG D 1 4 ? 47.193 20.684 94.220 1.00 32.51 61 ARG E O 1
ATOM 2810 N N . ASN D 1 5 ? 48.832 21.954 95.047 1.00 31.92 62 ASN E N 1
ATOM 2811 C CA . ASN D 1 5 ? 47.966 23.099 95.292 1.00 30.77 62 ASN E CA 1
ATOM 2812 C C . ASN D 1 5 ? 47.589 23.803 94.018 1.00 29.15 62 ASN E C 1
ATOM 2813 O O . ASN D 1 5 ? 46.456 24.278 93.898 1.00 26.89 62 ASN E O 1
ATOM 2818 N N . ARG D 1 6 ? 48.531 23.836 93.065 1.00 27.65 63 ARG E N 1
ATOM 2819 C CA . ARG D 1 6 ? 48.266 24.371 91.729 1.00 26.62 63 ARG E CA 1
ATOM 2820 C C . ARG D 1 6 ? 47.249 23.551 90.947 1.00 25.59 63 ARG E C 1
ATOM 2821 O O . ARG D 1 6 ? 46.417 24.106 90.225 1.00 23.13 63 ARG E O 1
ATOM 2829 N N . ASP D 1 7 ? 47.349 22.223 91.049 1.00 24.85 64 ASP E N 1
ATOM 2830 C CA . ASP D 1 7 ? 46.417 21.347 90.338 1.00 24.92 64 ASP E CA 1
ATOM 2831 C C . ASP D 1 7 ? 45.020 21.580 90.833 1.00 23.57 64 ASP E C 1
ATOM 2832 O O . ASP D 1 7 ? 44.108 21.720 90.046 1.00 23.60 64 ASP E O 1
ATOM 2837 N N . LEU D 1 8 ? 44.855 21.635 92.149 1.00 24.15 65 LEU E N 1
ATOM 2838 C CA . LEU D 1 8 ? 43.533 21.795 92.780 1.00 25.77 65 LEU E CA 1
ATOM 2839 C C . LEU D 1 8 ? 42.940 23.145 92.550 1.00 24.85 65 LEU E C 1
ATOM 2840 O O . LEU D 1 8 ? 41.735 23.282 92.416 1.00 24.34 65 LEU E O 1
ATOM 2845 N N . GLN D 1 9 ? 43.798 24.157 92.504 1.00 25.44 66 GLN E N 1
ATOM 2846 C CA . GLN D 1 9 ? 43.318 25.495 92.305 1.00 26.04 66 GLN E CA 1
ATOM 2847 C C . GLN D 1 9 ? 42.734 25.602 90.915 1.00 23.92 66 GLN E C 1
ATOM 2848 O O . GLN D 1 9 ? 41.749 26.295 90.760 1.00 24.17 66 GLN E O 1
ATOM 2854 N N . ALA D 1 10 ? 43.371 24.950 89.921 1.00 22.44 67 ALA E N 1
ATOM 2855 C CA . ALA D 1 10 ? 42.954 25.009 88.503 1.00 20.38 67 ALA E CA 1
ATOM 2856 C C . ALA D 1 10 ? 41.683 24.236 88.324 1.00 20.02 67 ALA E C 1
ATOM 2857 O O . ALA D 1 10 ? 40.804 24.704 87.654 1.00 20.61 67 ALA E O 1
ATOM 2859 N N . ASP D 1 11 ? 41.586 23.043 88.921 1.00 20.46 68 ASP E N 1
ATOM 2860 C CA . ASP D 1 11 ? 40.300 22.324 89.103 1.00 21.29 68 ASP E CA 1
ATOM 2861 C C . ASP D 1 11 ? 39.228 23.199 89.685 1.00 21.23 68 ASP E C 1
ATOM 2862 O O . ASP D 1 11 ? 38.098 23.191 89.217 1.00 21.00 68 ASP E O 1
ATOM 2867 N N . ASN D 1 12 ? 39.537 23.889 90.781 1.00 22.13 69 ASN E N 1
ATOM 2868 C CA . ASN D 1 1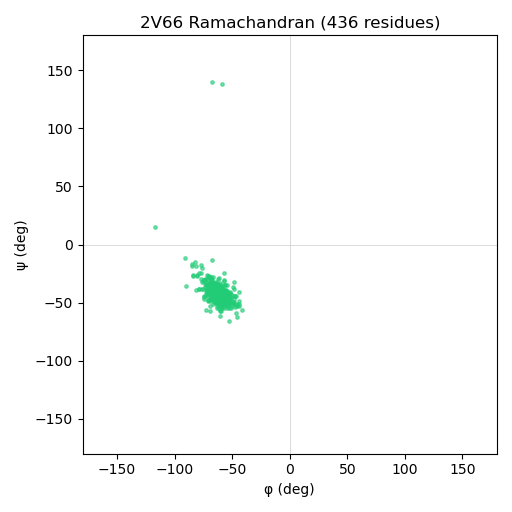2 ? 38.524 24.714 91.424 1.00 22.20 69 ASN E CA 1
ATOM 2869 C C . ASN D 1 12 ? 38.091 25.893 90.532 1.00 22.25 69 ASN E C 1
ATOM 2870 O O . ASN D 1 12 ? 36.963 26.237 90.520 1.00 24.00 69 ASN E O 1
ATOM 2875 N N . GLN D 1 13 ? 38.996 26.496 89.774 1.00 22.83 70 GLN E N 1
ATOM 2876 C CA . GLN D 1 13 ? 38.631 27.528 88.798 1.00 23.72 70 GLN E CA 1
ATOM 2877 C C . GLN D 1 13 ? 37.765 26.975 87.646 1.00 20.96 70 GLN E C 1
ATOM 2878 O O . GLN D 1 13 ? 36.845 27.646 87.206 1.00 18.81 70 GLN E O 1
ATOM 2884 N N . ARG D 1 14 ? 38.057 25.764 87.135 1.00 19.78 71 ARG E N 1
ATOM 2885 C CA . ARG D 1 14 ? 37.201 25.225 86.050 1.00 19.57 71 ARG E CA 1
ATOM 2886 C C . ARG D 1 14 ? 35.857 24.917 86.608 1.00 20.18 71 ARG E C 1
ATOM 2887 O O . ARG D 1 14 ? 34.886 25.078 85.911 1.00 21.69 71 ARG E O 1
ATOM 2895 N N . LEU D 1 15 ? 35.781 24.399 87.842 1.00 20.41 72 LEU E N 1
ATOM 2896 C CA . LEU D 1 15 ? 34.437 24.147 88.488 1.00 21.23 72 LEU E CA 1
ATOM 2897 C C . LEU D 1 15 ? 33.671 25.464 88.720 1.00 21.84 72 LEU E C 1
ATOM 2898 O O . LEU D 1 15 ? 32.506 25.552 88.441 1.00 23.18 72 LEU E O 1
ATOM 2903 N N . LYS D 1 16 ? 34.323 26.478 89.265 1.00 22.57 73 LYS E N 1
ATOM 2904 C CA . LYS D 1 16 ? 33.614 27.750 89.423 1.00 25.33 73 LYS E CA 1
ATOM 2905 C C . LYS D 1 16 ? 33.046 28.334 88.063 1.00 24.64 73 LYS E C 1
ATOM 2906 O O . LYS D 1 16 ? 31.908 28.834 88.021 1.00 26.29 73 LYS E O 1
ATOM 2912 N N . TYR D 1 17 ? 33.802 28.243 86.968 1.00 24.33 74 TYR E N 1
ATOM 2913 C CA . TYR D 1 17 ? 33.265 28.608 85.657 1.00 25.48 74 TYR E CA 1
ATOM 2914 C C . TYR D 1 17 ? 32.035 27.777 85.272 1.00 24.74 74 TYR E C 1
ATOM 2915 O O . TYR D 1 17 ? 31.048 28.324 84.784 1.00 22.23 74 TYR E O 1
ATOM 2924 N N . GLU D 1 18 ? 32.138 26.455 85.444 1.00 23.28 75 GLU E N 1
ATOM 2925 C CA . GLU D 1 18 ? 31.017 25.574 85.137 1.00 24.49 75 GLU E CA 1
ATOM 2926 C C . GLU D 1 18 ? 29.792 25.961 85.928 1.00 23.35 75 GLU E C 1
ATOM 2927 O O . GLU D 1 18 ? 28.715 26.011 85.390 1.00 23.23 75 GLU E O 1
ATOM 2933 N N . VAL D 1 19 ? 29.965 26.281 87.214 1.00 24.04 76 VAL E N 1
ATOM 2934 C CA . VAL D 1 19 ? 28.867 26.750 88.031 1.00 24.73 76 VAL E CA 1
ATOM 2935 C C . VAL D 1 19 ? 28.203 28.052 87.450 1.00 25.59 76 VAL E C 1
ATOM 2936 O O . VAL D 1 19 ? 26.998 28.063 87.348 1.00 23.60 76 VAL E O 1
ATOM 2940 N N . GLU D 1 20 ? 28.967 29.085 87.041 1.00 25.44 77 GLU E N 1
ATOM 2941 C CA . GLU D 1 20 ? 28.373 30.342 86.548 1.00 28.96 77 GLU E CA 1
ATOM 2942 C C . GLU D 1 20 ? 27.524 30.051 85.290 1.00 27.78 77 GLU E C 1
ATOM 2943 O O . GLU D 1 20 ? 26.387 30.449 85.224 1.00 31.04 77 GLU E O 1
ATOM 2949 N N . ALA D 1 21 ? 28.116 29.347 84.320 1.00 26.84 78 ALA E N 1
ATOM 2950 C CA . ALA D 1 21 ? 27.512 28.954 83.042 1.00 25.47 78 ALA E CA 1
ATOM 2951 C C . ALA D 1 21 ? 26.320 28.049 83.228 1.00 24.48 78 ALA E C 1
ATOM 2952 O O . ALA D 1 21 ? 25.402 28.082 82.424 1.00 25.86 78 ALA E O 1
ATOM 2954 N N . LEU D 1 22 ? 26.323 27.190 84.247 1.00 24.74 79 LEU E N 1
ATOM 2955 C CA . LEU D 1 22 ? 25.084 26.421 84.544 1.00 24.19 79 LEU E CA 1
ATOM 2956 C C . LEU D 1 22 ? 23.958 27.299 85.052 1.00 26.08 79 LEU E C 1
ATOM 2957 O O . LEU D 1 22 ? 22.777 27.101 84.665 1.00 26.40 79 LEU E O 1
ATOM 2962 N N . LYS D 1 23 ? 24.296 28.263 85.917 1.00 25.91 80 LYS E N 1
ATOM 2963 C CA . LYS D 1 23 ? 23.285 29.121 86.517 1.00 28.23 80 LYS E CA 1
ATOM 2964 C C . LYS D 1 23 ? 22.715 30.109 85.484 1.00 28.11 80 LYS E C 1
ATOM 2965 O O . LYS D 1 23 ? 21.562 30.510 85.543 1.00 29.31 80 LYS E O 1
ATOM 2971 N N . GLU D 1 24 ? 23.575 30.534 84.591 1.00 28.26 81 GLU E N 1
ATOM 2972 C CA . GLU D 1 24 ? 23.236 31.394 83.458 1.00 29.88 81 GLU E CA 1
ATOM 2973 C C . GLU D 1 24 ? 22.308 30.647 82.516 1.00 29.32 81 GLU E C 1
ATOM 2974 O O . GLU D 1 24 ? 21.338 31.198 81.990 1.00 28.79 81 GLU E O 1
ATOM 2980 N N . LYS D 1 25 ? 22.589 29.383 82.290 1.00 29.15 82 LYS E N 1
ATOM 2981 C CA . LYS D 1 25 ? 21.688 28.618 81.436 1.00 29.85 82 LYS E CA 1
ATOM 2982 C C . LYS D 1 25 ? 20.342 28.408 82.038 1.00 29.03 82 LYS E C 1
ATOM 2983 O O . LYS D 1 25 ? 19.352 28.451 81.336 1.00 28.62 82 LYS E O 1
ATOM 2989 N N . LEU D 1 26 ? 20.302 28.217 83.348 1.00 28.45 83 LEU E N 1
ATOM 2990 C CA . LEU D 1 26 ? 19.068 27.888 84.028 1.00 28.78 83 LEU E CA 1
ATOM 2991 C C . LEU D 1 26 ? 18.094 29.085 84.005 1.00 29.05 83 LEU E C 1
ATOM 2992 O O . LEU D 1 26 ? 16.885 28.903 83.735 1.00 27.52 83 LEU E O 1
ATOM 2997 N N . GLU D 1 27 ? 18.642 30.261 84.345 1.00 27.80 84 GLU E N 1
ATOM 2998 C CA . GLU D 1 27 ? 17.982 31.544 84.234 1.00 31.36 84 GLU E CA 1
ATOM 2999 C C . GLU D 1 27 ? 17.374 31.830 82.894 1.00 30.85 84 GLU E C 1
ATOM 3000 O O . GLU D 1 27 ? 16.215 32.170 82.829 1.00 31.82 84 GLU E O 1
ATOM 3006 N N . HIS D 1 28 ? 18.186 31.729 81.849 1.00 31.83 85 HIS E N 1
ATOM 3007 C CA . HIS D 1 28 ? 17.801 32.109 80.507 1.00 31.59 85 HIS E CA 1
ATOM 3008 C C . HIS D 1 28 ? 16.719 31.086 80.067 1.00 30.34 85 HIS E C 1
ATOM 3009 O O . HIS D 1 28 ? 15.795 31.434 79.410 1.00 29.65 85 HIS E O 1
ATOM 3016 N N . GLN D 1 29 ? 16.824 29.826 80.449 1.00 30.91 86 GLN E N 1
ATOM 3017 C CA . GLN D 1 29 ? 15.762 28.855 80.146 1.00 30.56 86 GLN E CA 1
ATOM 3018 C C . GLN D 1 29 ? 14.496 29.068 80.963 1.00 29.32 86 GLN E C 1
ATOM 3019 O O . GLN D 1 29 ? 13.391 28.929 80.443 1.00 29.34 86 GLN E O 1
ATOM 3025 N N . TYR D 1 30 ? 14.655 29.391 82.236 1.00 27.87 87 TYR E N 1
ATOM 3026 C CA . TYR D 1 30 ? 13.534 29.757 83.039 1.00 27.34 87 TYR E CA 1
ATOM 3027 C C . TYR D 1 30 ? 12.772 30.884 82.330 1.00 26.05 87 TYR E C 1
ATOM 3028 O O . TYR D 1 30 ? 11.568 30.845 82.229 1.00 23.78 87 TYR E O 1
ATOM 3037 N N . ALA D 1 31 ? 13.499 31.935 81.946 1.00 24.66 88 ALA E N 1
ATOM 3038 C CA . ALA D 1 31 ? 12.882 33.133 81.396 1.00 25.77 88 ALA E CA 1
ATOM 3039 C C . ALA D 1 31 ? 12.150 32.837 80.067 1.00 26.81 88 ALA E C 1
ATOM 3040 O O . ALA D 1 31 ? 11.044 33.314 79.870 1.00 28.82 88 ALA E O 1
ATOM 3042 N N . GLN D 1 32 ? 12.739 32.027 79.196 1.00 27.35 89 GLN E N 1
ATOM 3043 C CA . GLN D 1 32 ? 12.100 31.643 77.937 1.00 29.69 89 GLN E CA 1
ATOM 3044 C C . GLN D 1 32 ? 10.825 30.810 78.068 1.00 28.87 89 GLN E C 1
ATOM 3045 O O . GLN D 1 32 ? 9.842 31.132 77.410 1.00 27.95 89 GLN E O 1
ATOM 3051 N N . SER D 1 33 ? 10.870 29.732 78.867 1.00 27.68 90 SER E N 1
ATOM 3052 C CA . SER D 1 33 ? 9.661 29.011 79.286 1.00 28.22 90 SER E CA 1
ATOM 3053 C C . SER D 1 33 ? 8.624 29.915 79.885 1.00 27.88 90 SER E C 1
ATOM 3054 O O . SER D 1 33 ? 7.437 29.754 79.597 1.00 28.41 90 SER E O 1
ATOM 3057 N N . TYR D 1 34 ? 9.043 30.869 80.723 1.00 27.04 91 TYR E N 1
ATOM 3058 C CA . TYR D 1 34 ? 8.063 31.730 81.364 1.00 26.96 91 TYR E CA 1
ATOM 3059 C C . TYR D 1 34 ? 7.260 32.531 80.279 1.00 26.36 91 TYR E C 1
ATOM 3060 O O . TYR D 1 34 ? 6.029 32.668 80.369 1.00 24.33 91 TYR E O 1
ATOM 3069 N N . LYS D 1 35 ? 7.988 33.027 79.275 1.00 25.40 92 LYS E N 1
ATOM 3070 C CA . LYS D 1 35 ? 7.436 33.886 78.225 1.00 25.38 92 LYS E CA 1
ATOM 3071 C C . LYS D 1 35 ? 6.479 33.118 77.252 1.00 24.44 92 LYS E C 1
ATOM 3072 O O . LYS D 1 35 ? 5.423 33.613 76.865 1.00 23.07 92 LYS E O 1
ATOM 3078 N N . GLN D 1 36 ? 6.868 31.894 76.914 1.00 23.52 93 GLN E N 1
ATOM 3079 C CA . GLN D 1 36 ? 5.988 30.878 76.272 1.00 24.39 93 GLN E CA 1
ATOM 3080 C C . GLN D 1 36 ? 4.706 30.615 76.979 1.00 24.38 93 GLN E C 1
ATOM 3081 O O . GLN D 1 36 ? 3.648 30.624 76.332 1.00 23.48 93 GLN E O 1
ATOM 3087 N N . VAL D 1 37 ? 4.766 30.333 78.283 1.00 24.13 94 VAL E N 1
ATOM 3088 C CA . VAL D 1 37 ? 3.507 30.096 79.013 1.00 23.17 94 VAL E CA 1
ATOM 3089 C C . VAL D 1 37 ? 2.579 31.330 79.002 1.00 22.93 94 VAL E C 1
ATOM 3090 O O . VAL D 1 37 ? 1.354 31.199 78.951 1.00 21.56 94 VAL E O 1
ATOM 3094 N N . SER D 1 38 ? 3.145 32.523 79.062 1.00 22.94 95 SER E N 1
ATOM 3095 C CA . SER D 1 38 ? 2.307 33.752 79.047 1.00 23.59 95 SER E CA 1
ATOM 3096 C C . SER D 1 38 ? 1.549 33.815 77.722 1.00 23.93 95 SER E C 1
ATOM 3097 O O . SER D 1 38 ? 0.341 33.985 77.688 1.00 25.46 95 SER E O 1
ATOM 3100 N N . VAL D 1 39 ? 2.283 33.680 76.624 1.00 25.48 96 VAL E N 1
ATOM 3101 C CA . VAL D 1 39 ? 1.705 33.536 75.300 1.00 25.57 96 VAL E CA 1
ATOM 3102 C C . VAL D 1 39 ? 0.513 32.574 75.212 1.00 26.27 96 VAL E C 1
ATOM 3103 O O . VAL D 1 39 ? -0.546 32.987 74.728 1.00 26.07 96 VAL E O 1
ATOM 3107 N N . LEU D 1 40 ? 0.672 31.338 75.695 1.00 25.34 97 LEU E N 1
ATOM 3108 C CA . LEU D 1 40 ? -0.390 30.313 75.693 1.00 25.25 97 LEU E CA 1
ATOM 3109 C C . LEU D 1 40 ? -1.583 30.618 76.576 1.00 25.51 97 LEU E C 1
ATOM 3110 O O . LEU D 1 40 ? -2.697 30.372 76.197 1.00 25.24 97 LEU E O 1
ATOM 3115 N N . GLU D 1 41 ? -1.350 31.157 77.770 1.00 25.12 98 GLU E N 1
ATOM 3116 C CA . GLU D 1 41 ? -2.412 31.664 78.577 1.00 25.96 98 GLU E CA 1
ATOM 3117 C C . GLU D 1 41 ? -3.172 32.812 77.872 1.00 25.20 98 GLU E C 1
ATOM 3118 O O . GLU D 1 41 ? -4.388 32.947 77.992 1.00 24.90 98 GLU E O 1
ATOM 3124 N N . ASP D 1 42 ? -2.444 33.691 77.227 1.00 24.68 99 ASP E N 1
ATOM 3125 C CA . ASP D 1 42 ? -3.113 34.742 76.484 1.00 26.16 99 ASP E CA 1
ATOM 3126 C C . ASP D 1 42 ? -3.935 34.124 75.328 1.00 25.46 99 ASP E C 1
ATOM 3127 O O . ASP D 1 42 ? -4.971 34.633 74.945 1.00 25.81 99 ASP E O 1
ATOM 3132 N N . ASP D 1 43 ? -3.445 33.035 74.772 1.00 24.62 100 ASP E N 1
ATOM 3133 C CA . ASP D 1 43 ? -4.116 32.428 73.629 1.00 25.37 100 ASP E CA 1
ATOM 3134 C C . ASP D 1 43 ? -5.381 31.719 74.102 1.00 25.59 100 ASP E C 1
ATOM 3135 O O . ASP D 1 43 ? -6.391 31.640 73.396 1.00 23.86 100 ASP E O 1
ATOM 3140 N N . LEU D 1 44 ? -5.331 31.222 75.345 1.00 25.39 101 LEU E N 1
ATOM 3141 C CA . LEU D 1 44 ? -6.532 30.636 75.937 1.00 25.10 101 LEU E CA 1
ATOM 3142 C C . LEU D 1 44 ? -7.674 31.626 76.064 1.00 24.56 101 LEU E C 1
ATOM 3143 O O . LEU D 1 44 ? -8.760 31.346 75.566 1.00 24.57 101 LEU E O 1
ATOM 3148 N N . SER D 1 45 ? -7.473 32.761 76.728 1.00 25.49 102 SER E N 1
ATOM 3149 C CA . SER D 1 45 ? -8.553 33.731 76.879 1.00 26.17 102 SER E CA 1
ATOM 3150 C C . SER D 1 45 ? -8.967 34.235 75.499 1.00 26.45 102 SER E C 1
ATOM 3151 O O . SER D 1 45 ? -10.143 34.434 75.286 1.00 24.47 102 SER E O 1
ATOM 3154 N N . GLN D 1 46 ? -8.014 34.476 74.581 1.00 27.07 103 GLN E N 1
ATOM 3155 C CA . GLN D 1 46 ? -8.411 34.908 73.236 1.00 28.20 103 GLN E CA 1
ATOM 3156 C C . GLN D 1 46 ? -9.336 33.873 72.510 1.00 28.52 103 GLN E C 1
ATOM 3157 O O . GLN D 1 46 ? -10.309 34.276 71.902 1.00 30.70 103 GLN E O 1
ATOM 3163 N N . THR D 1 47 ? -9.026 32.574 72.576 1.00 27.15 104 THR E N 1
ATOM 3164 C CA . THR D 1 47 ? -9.795 31.501 71.928 1.00 27.08 104 THR E CA 1
ATOM 3165 C C . THR D 1 47 ? -11.253 31.482 72.450 1.00 27.53 104 THR E C 1
ATOM 3166 O O . THR D 1 47 ? -12.213 31.381 71.653 1.00 25.23 104 THR E O 1
ATOM 3170 N N . ARG D 1 48 ? -11.376 31.570 73.790 1.00 26.63 105 ARG E N 1
ATOM 3171 C CA . ARG D 1 48 ? -12.635 31.663 74.475 1.00 27.47 105 ARG E CA 1
ATOM 3172 C C . ARG D 1 48 ? -13.396 32.876 73.963 1.00 28.96 105 ARG E C 1
ATOM 3173 O O . ARG D 1 48 ? -14.592 32.742 73.736 1.00 28.49 105 ARG E O 1
ATOM 3181 N N . ALA D 1 49 ? -12.734 34.032 73.774 1.00 28.89 106 ALA E N 1
ATOM 3182 C CA . ALA D 1 49 ? -13.478 35.176 73.249 1.00 29.17 106 ALA E CA 1
ATOM 3183 C C . ALA D 1 49 ? -13.966 34.908 71.802 1.00 29.61 106 ALA E C 1
ATOM 3184 O O . ALA D 1 49 ? -15.130 35.131 71.500 1.00 28.65 106 ALA E O 1
ATOM 3186 N N . ILE D 1 50 ? -13.076 34.417 70.935 1.00 30.08 107 ILE E N 1
ATOM 3187 C CA . ILE D 1 50 ? -13.401 34.133 69.530 1.00 31.40 107 ILE E CA 1
ATOM 3188 C C . ILE D 1 50 ? -14.581 33.145 69.417 1.00 31.66 107 ILE E C 1
ATOM 3189 O O . ILE D 1 50 ? -15.552 33.424 68.737 1.00 30.89 107 ILE E O 1
ATOM 3194 N N . LYS D 1 51 ? 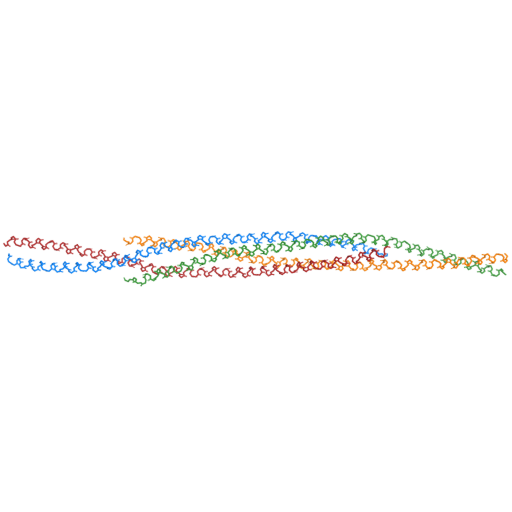-14.527 32.031 70.128 1.00 31.01 108 LYS E N 1
ATOM 3195 C CA . LYS D 1 51 ? -15.646 31.116 70.125 1.00 30.94 108 LYS E CA 1
ATOM 3196 C C . LYS D 1 51 ? -16.988 31.792 70.570 1.00 31.11 108 LYS E C 1
ATOM 3197 O O . LYS D 1 51 ? -18.021 31.595 69.917 1.00 29.16 108 LYS E O 1
ATOM 3203 N N . GLU D 1 52 ? -16.959 32.581 71.655 1.00 30.39 109 GLU E N 1
ATOM 3204 C CA . GLU D 1 52 ? -18.162 33.287 72.078 1.00 31.07 109 GLU E CA 1
ATOM 3205 C C . GLU D 1 52 ? -18.688 34.291 71.042 1.00 29.75 109 GLU E C 1
ATOM 3206 O O . GLU D 1 52 ? -19.878 34.318 70.825 1.00 30.51 109 GLU E O 1
ATOM 3212 N N . GLN D 1 53 ? -17.815 35.038 70.351 1.00 29.41 110 GLN E N 1
ATOM 3213 C CA . GLN D 1 53 ? -18.211 35.951 69.270 1.00 29.61 110 GLN E CA 1
ATOM 3214 C C . GLN D 1 53 ? -18.874 35.199 68.089 1.00 29.53 110 GLN E C 1
ATOM 3215 O O . GLN D 1 53 ? -19.925 35.617 67.582 1.00 29.16 110 GLN E O 1
ATOM 3221 N N . LEU D 1 54 ? -18.249 34.118 67.627 1.00 27.97 111 LEU E N 1
ATOM 3222 C CA . LEU D 1 54 ? -18.801 33.391 66.494 1.00 28.77 111 LEU E CA 1
ATOM 3223 C C . LEU D 1 54 ? -20.228 32.836 66.816 1.00 28.73 111 LEU E C 1
ATOM 3224 O O . LEU D 1 54 ? -21.092 32.810 65.951 1.00 26.99 111 LEU E O 1
ATOM 3229 N N . HIS D 1 55 ? -20.431 32.388 68.058 1.00 28.99 112 HIS E N 1
ATOM 3230 C CA . HIS D 1 55 ? -21.736 31.950 68.555 1.00 30.87 112 HIS E CA 1
ATOM 3231 C C . HIS D 1 55 ? -22.766 33.080 68.495 1.00 30.55 112 HIS E C 1
ATOM 3232 O O . HIS D 1 55 ? -23.836 32.926 67.926 1.00 31.97 112 HIS E O 1
AT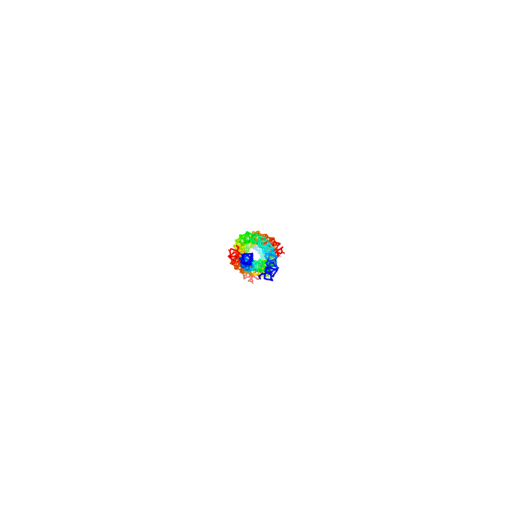OM 3239 N N . LYS D 1 56 ? -22.422 34.220 69.043 1.00 30.40 113 LYS E N 1
ATOM 3240 C CA . LYS D 1 56 ? -23.309 35.367 69.073 1.00 32.12 113 LYS E CA 1
ATOM 3241 C C . LYS D 1 56 ? -23.676 35.794 67.639 1.00 31.93 113 LYS E C 1
ATOM 3242 O O . LYS D 1 56 ? -24.841 36.025 67.314 1.00 30.62 113 LYS E O 1
ATOM 3248 N N . TYR D 1 57 ? -22.676 35.864 66.779 1.00 32.50 114 TYR E N 1
ATOM 3249 C CA . TYR D 1 57 ? -22.848 36.532 65.499 1.00 33.42 114 TYR E CA 1
ATOM 3250 C C . TYR D 1 57 ? -23.468 35.624 64.431 1.00 32.53 114 TYR E C 1
ATOM 3251 O O . TYR D 1 57 ? -24.191 36.112 63.548 1.00 33.04 114 TYR E O 1
ATOM 3260 N N . VAL D 1 58 ? -23.271 34.309 64.554 1.00 31.29 115 VAL E N 1
ATOM 3261 C CA . VAL D 1 58 ? -24.056 33.381 63.738 1.00 30.09 115 VAL E CA 1
ATOM 3262 C C . VAL D 1 58 ? -25.523 33.462 64.105 1.00 29.96 115 VAL E C 1
ATOM 3263 O O . VAL D 1 58 ? -26.343 33.322 63.229 1.00 31.00 115 VAL E O 1
ATOM 3267 N N . ARG D 1 59 ? -25.866 33.671 65.381 1.00 29.88 116 ARG E N 1
ATOM 3268 C CA . ARG D 1 59 ? -27.247 33.835 65.795 1.00 30.02 116 ARG E CA 1
ATOM 3269 C C . ARG D 1 59 ? -27.882 34.991 65.006 1.00 29.32 116 ARG E C 1
ATOM 3270 O O . ARG D 1 59 ? -29.026 34.912 64.610 1.00 27.48 116 ARG E O 1
ATOM 3278 N N . GLU D 1 60 ? -27.123 36.033 64.697 1.00 28.54 117 GLU E N 1
ATOM 3279 C CA . GLU D 1 60 ? -27.744 37.169 64.033 1.00 29.11 117 GLU E CA 1
ATOM 3280 C C . GLU D 1 60 ? -28.125 36.863 62.571 1.00 28.45 117 GLU E C 1
ATOM 3281 O O . GLU D 1 60 ? -29.094 37.393 62.041 1.00 25.64 117 GLU E O 1
ATOM 3287 N N . LEU D 1 61 ? -27.406 35.930 61.959 1.00 27.45 118 LEU E N 1
ATOM 3288 C CA . LEU D 1 61 ? -27.744 35.466 60.607 1.00 27.48 118 LEU E CA 1
ATOM 3289 C C . LEU D 1 61 ? -28.946 34.541 60.560 1.00 27.40 118 LEU E C 1
ATOM 3290 O O . LEU D 1 61 ? -29.779 34.601 59.647 1.00 26.56 118 LEU E O 1
ATOM 3295 N N . GLU D 1 62 ? -29.068 33.659 61.550 1.00 27.37 119 GLU E N 1
ATOM 3296 C CA . GLU D 1 62 ? -30.215 32.776 61.566 1.00 26.59 119 GLU E CA 1
ATOM 3297 C C . GLU D 1 62 ? -31.504 33.590 61.839 1.00 25.80 119 GLU E C 1
ATOM 3298 O O . GLU D 1 62 ? -32.557 33.222 61.391 1.00 23.81 119 GLU E O 1
ATOM 3304 N N . GLN D 1 63 ? -31.373 34.699 62.552 1.00 24.67 120 GLN E N 1
ATOM 3305 C CA . GLN D 1 63 ? -32.464 35.569 62.901 1.00 25.75 120 GLN E CA 1
ATOM 3306 C C . GLN D 1 63 ? -32.925 36.346 61.663 1.00 25.88 120 GLN E C 1
ATOM 3307 O O . GLN D 1 63 ? -34.121 36.445 61.436 1.00 25.66 120 GLN E O 1
ATOM 3313 N N . ALA D 1 64 ? -31.983 36.857 60.854 1.00 24.62 121 ALA E N 1
ATOM 3314 C CA . ALA D 1 64 ? -32.345 37.546 59.601 1.00 25.55 121 ALA E CA 1
ATOM 3315 C C . ALA D 1 64 ? -32.986 36.522 58.628 1.00 25.08 121 ALA E C 1
ATOM 3316 O O . ALA D 1 64 ? -33.875 36.877 57.836 1.00 24.37 121 ALA E O 1
ATOM 3318 N N . ASN D 1 65 ? -32.466 35.289 58.653 1.00 23.27 122 ASN E N 1
ATOM 3319 C CA . ASN D 1 65 ? -33.053 34.190 57.904 1.00 24.23 122 ASN E CA 1
ATOM 3320 C C . ASN D 1 65 ? -34.466 33.883 58.314 1.00 25.50 122 ASN E C 1
ATOM 3321 O O . ASN D 1 65 ? -35.289 33.755 57.444 1.00 26.04 122 ASN E O 1
ATOM 3326 N N . ASP D 1 66 ? -34.739 33.747 59.620 1.00 24.62 123 ASP E N 1
ATOM 3327 C CA . ASP D 1 66 ? -36.066 33.657 60.118 1.00 25.00 123 ASP E CA 1
ATOM 3328 C C . ASP D 1 66 ? -36.932 34.795 59.515 1.00 26.15 123 ASP E C 1
ATOM 3329 O O . ASP D 1 66 ? -38.058 34.538 59.058 1.00 25.42 123 ASP E O 1
ATOM 3334 N N . ASP D 1 67 ? -36.450 36.038 59.563 1.00 26.85 124 ASP E N 1
ATOM 3335 C CA . ASP D 1 67 ? -37.279 37.127 59.061 1.00 30.16 124 ASP E CA 1
ATOM 3336 C C . ASP D 1 67 ? -37.4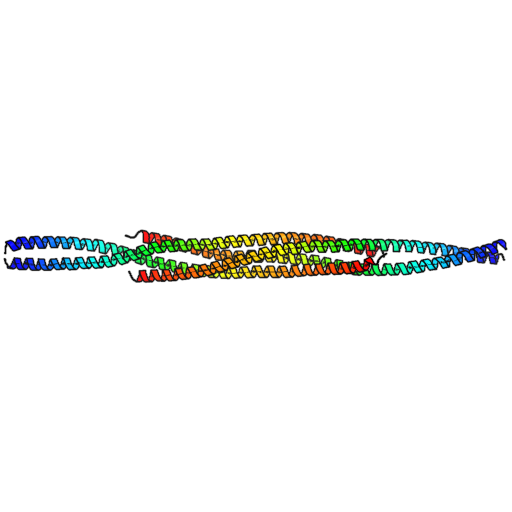85 36.980 57.525 1.00 29.45 124 ASP E C 1
ATOM 3337 O O . ASP D 1 67 ? -38.585 37.182 57.046 1.00 29.12 124 ASP E O 1
ATOM 3342 N N . LEU D 1 68 ? -36.455 36.561 56.785 1.00 28.22 125 LEU E N 1
ATOM 3343 C CA . LEU D 1 68 ? -36.595 36.288 55.358 1.00 28.40 125 LEU E CA 1
ATOM 3344 C C . LEU D 1 68 ? -37.665 35.232 55.011 1.00 27.76 125 LEU E C 1
ATOM 3345 O O . LEU D 1 68 ? -38.487 35.448 54.131 1.00 28.84 125 LEU E O 1
ATOM 3350 N N . GLU D 1 69 ? -37.653 34.100 55.702 1.00 26.57 126 GLU E N 1
ATOM 3351 C CA . GLU D 1 69 ? -38.531 33.002 55.404 1.00 26.21 126 GLU E CA 1
ATOM 3352 C C . GLU D 1 69 ? -39.957 33.398 55.621 1.00 25.59 126 GLU E C 1
ATOM 3353 O O . GLU D 1 69 ? -40.797 32.985 54.867 1.00 24.56 126 GLU E O 1
ATOM 3359 N N . ARG D 1 70 ? -40.219 34.156 56.694 1.00 24.94 127 ARG E N 1
ATOM 3360 C CA . ARG D 1 70 ? -41.529 34.703 57.003 1.00 24.06 127 ARG E CA 1
ATOM 3361 C C . ARG D 1 70 ? -42.057 35.534 55.811 1.00 25.11 127 ARG E C 1
ATOM 3362 O O . ARG D 1 70 ? -43.203 35.345 55.390 1.00 22.86 127 ARG E O 1
ATOM 3370 N N . ALA D 1 71 ? -41.221 36.450 55.313 1.00 24.81 128 ALA E N 1
ATOM 3371 C CA . ALA D 1 71 ? -41.598 37.338 54.220 1.00 27.37 128 ALA E CA 1
ATOM 3372 C C . ALA D 1 71 ? -41.852 36.528 52.957 1.00 27.54 128 ALA E C 1
ATOM 3373 O O . ALA D 1 71 ? -42.766 36.801 52.248 1.00 29.02 128 ALA E O 1
ATOM 3375 N N . LYS D 1 72 ? -40.968 35.566 52.670 1.00 28.61 129 LYS E N 1
ATOM 3376 C CA . LYS D 1 72 ? -41.099 34.670 51.553 1.00 28.70 129 LYS E CA 1
ATOM 3377 C C . LYS D 1 72 ? -42.398 33.870 51.658 1.00 28.86 129 LYS E C 1
ATOM 3378 O O . LYS D 1 72 ? -43.124 33.743 50.658 1.00 27.92 129 LYS E O 1
ATOM 3384 N N . ARG D 1 73 ? -42.724 33.345 52.856 1.00 27.75 130 ARG E N 1
ATOM 3385 C CA . ARG D 1 73 ? -43.957 32.560 52.973 1.00 27.85 130 ARG E CA 1
ATOM 3386 C C . ARG D 1 73 ? -45.162 33.412 52.661 1.00 26.27 130 ARG E C 1
ATOM 3387 O O . ARG D 1 73 ? -46.118 32.915 52.059 1.00 25.81 130 ARG E O 1
ATOM 3395 N N . ALA D 1 74 ? -45.128 34.684 53.065 1.00 25.45 131 ALA E N 1
ATOM 3396 C CA . ALA D 1 74 ? -46.263 35.631 52.795 1.00 25.33 131 ALA E CA 1
ATOM 3397 C C . ALA D 1 74 ? -46.389 35.944 51.304 1.00 24.92 131 ALA E C 1
ATOM 3398 O O . ALA D 1 74 ? -47.495 36.111 50.797 1.00 23.58 131 ALA E O 1
ATOM 3400 N N . THR D 1 75 ? -45.250 35.988 50.614 1.00 25.84 132 THR E N 1
ATOM 3401 C CA . THR D 1 75 ? -45.216 36.160 49.161 1.00 25.89 132 THR E CA 1
ATOM 3402 C C . THR D 1 75 ? -45.821 34.970 48.480 1.00 25.96 132 THR E C 1
ATOM 3403 O O . THR D 1 75 ? -46.686 35.143 47.643 1.00 26.09 132 THR E O 1
ATOM 3407 N N . ILE D 1 76 ? -45.477 33.758 48.886 1.00 26.08 133 ILE E N 1
ATOM 3408 C CA . ILE D 1 76 ? -46.153 32.604 48.268 1.00 26.73 133 ILE E CA 1
ATOM 3409 C C . ILE D 1 76 ? -47.663 32.625 48.501 1.00 24.89 133 ILE E C 1
ATOM 3410 O O . ILE D 1 76 ? -48.437 32.403 47.576 1.00 24.30 133 ILE E O 1
ATOM 3415 N N . VAL D 1 77 ? -48.087 32.907 49.715 1.00 24.02 134 VAL E N 1
ATOM 3416 C CA . VAL D 1 77 ? -49.516 32.917 50.022 1.00 24.08 134 VAL E CA 1
ATOM 3417 C C . VAL D 1 77 ? -50.230 33.906 49.105 1.00 25.07 134 VAL E C 1
ATOM 3418 O O . VAL D 1 77 ? -51.284 33.596 48.537 1.00 24.72 134 VAL E O 1
ATOM 3422 N N . SER D 1 78 ? -49.644 35.088 48.935 1.00 25.21 135 SER E N 1
ATOM 3423 C CA . SER D 1 78 ? -50.258 36.087 48.105 1.00 26.63 135 SER E CA 1
ATOM 3424 C C . SER D 1 78 ? -50.278 35.680 46.627 1.00 26.71 135 SER E C 1
ATOM 3425 O O . SER D 1 78 ? -51.235 35.968 45.915 1.00 25.98 135 SER E O 1
ATOM 3428 N N . LEU D 1 79 ? -49.203 35.045 46.182 1.00 26.32 136 LEU E N 1
ATOM 3429 C CA . LEU D 1 79 ? -49.096 34.524 44.844 1.00 26.16 136 LEU E CA 1
ATOM 3430 C C . LEU D 1 79 ? -50.207 33.539 44.628 1.00 24.83 136 LEU E C 1
ATOM 3431 O O . LEU D 1 79 ? -50.959 33.689 43.678 1.00 24.06 136 LEU E O 1
ATOM 3436 N N . GLU D 1 80 ? -50.364 32.605 45.565 1.00 23.67 137 GLU E N 1
ATOM 3437 C CA . GLU D 1 80 ? -51.401 31.562 45.512 1.00 24.56 137 GLU E CA 1
ATOM 3438 C C . GLU D 1 80 ? -52.792 32.109 45.660 1.00 23.49 137 GLU E C 1
ATOM 3439 O O . GLU D 1 80 ? -53.736 31.609 45.034 1.00 21.63 137 GLU E O 1
ATOM 3445 N N . ASP D 1 81 ? -52.953 33.153 46.453 1.00 22.67 138 ASP E N 1
ATOM 3446 C CA . ASP D 1 81 ? -54.275 33.797 46.468 1.00 23.83 138 ASP E CA 1
ATOM 3447 C C . ASP D 1 81 ? -54.675 34.317 45.074 1.00 24.33 138 ASP E C 1
ATOM 3448 O O . ASP D 1 81 ? -55.828 34.181 44.673 1.00 24.76 138 ASP E O 1
ATOM 3453 N N . PHE D 1 82 ? -53.696 34.958 44.442 1.00 24.61 139 PHE E N 1
ATOM 3454 C CA . PHE D 1 82 ? -53.809 35.598 43.130 1.00 25.42 139 PHE E CA 1
ATOM 3455 C C . PHE D 1 82 ? -54.090 34.580 42.003 1.00 23.79 139 PHE E C 1
ATOM 3456 O O . PHE D 1 82 ? -54.985 34.790 41.169 1.00 21.87 139 PHE E O 1
ATOM 3464 N N . GLU D 1 83 ? -53.367 33.455 42.010 1.00 24.51 140 GLU E N 1
ATOM 3465 C CA . GLU D 1 83 ? -53.691 32.320 41.155 1.00 23.78 140 GLU E CA 1
ATOM 3466 C C . GLU D 1 83 ? -55.154 31.886 41.301 1.00 24.31 140 GLU E C 1
ATOM 3467 O O . GLU D 1 83 ? -55.831 31.651 40.266 1.00 21.82 140 GLU E O 1
ATOM 3473 N N . GLN D 1 84 ? -55.650 31.775 42.545 1.00 25.42 141 GLN E N 1
ATOM 3474 C CA . GLN D 1 84 ? -57.078 31.429 42.752 1.00 26.66 141 GLN E CA 1
ATOM 3475 C C . GLN D 1 84 ? -58.025 32.469 42.100 1.00 24.58 141 GLN E C 1
ATOM 3476 O O . GLN D 1 84 ? -58.993 32.142 41.394 1.00 22.45 141 GLN E O 1
ATOM 3482 N N . ARG D 1 85 ? -57.735 33.728 42.326 1.00 22.42 142 ARG E N 1
ATOM 3483 C CA . ARG D 1 85 ? -58.524 34.785 41.696 1.00 23.57 142 ARG E CA 1
ATOM 3484 C C . ARG D 1 85 ? -58.479 34.755 40.165 1.00 23.03 142 ARG E C 1
ATOM 3485 O O . ARG D 1 85 ? -59.467 35.029 39.530 1.00 24.13 142 ARG E O 1
ATOM 3493 N N . LEU D 1 86 ? -57.324 34.442 39.586 1.00 21.18 143 LEU E N 1
ATOM 3494 C CA . LEU D 1 86 ? -57.241 34.317 38.170 1.00 20.79 143 LEU E CA 1
ATOM 3495 C C . LEU D 1 86 ? -58.027 33.118 37.650 1.00 20.12 143 LEU E C 1
ATOM 3496 O O . LEU D 1 86 ? -58.729 33.270 36.671 1.00 19.43 143 LEU E O 1
ATOM 3501 N N . ASN D 1 87 ? -57.958 31.972 38.334 1.00 19.34 144 ASN E N 1
ATOM 3502 C CA . ASN D 1 87 ? -58.788 30.799 37.974 1.00 21.23 144 ASN E CA 1
ATOM 3503 C C . ASN D 1 87 ? -60.259 31.128 37.974 1.00 21.43 144 ASN E C 1
ATOM 3504 O O . ASN D 1 87 ? -61.003 30.778 37.039 1.00 20.68 144 ASN E O 1
ATOM 3509 N N . GLN D 1 88 ? -60.671 31.822 39.026 1.00 20.54 145 GLN E N 1
ATOM 3510 C CA . GLN D 1 88 ? -62.042 32.258 39.160 1.00 22.24 145 GLN E CA 1
ATOM 3511 C C . GLN D 1 88 ? -62.473 33.293 38.094 1.00 22.64 145 GLN E C 1
ATOM 3512 O O . GLN D 1 88 ? -63.566 33.174 37.629 1.00 21.82 145 GLN E O 1
ATOM 3518 N N . ALA D 1 89 ? -61.652 34.335 37.798 1.00 21.72 146 ALA E N 1
ATOM 3519 C CA . ALA D 1 89 ? -61.894 35.233 36.657 1.00 22.78 146 ALA E CA 1
ATOM 3520 C C . ALA D 1 89 ? -62.097 34.472 35.364 1.00 23.62 146 ALA E C 1
ATOM 3521 O O . ALA D 1 89 ? -62.971 34.826 34.582 1.00 24.53 146 ALA E O 1
ATOM 3523 N N . ILE D 1 90 ? -61.312 33.421 35.137 1.00 23.17 147 ILE E N 1
ATOM 3524 C CA . ILE D 1 90 ? -61.459 32.594 33.927 1.00 24.57 147 ILE E CA 1
ATOM 3525 C C . ILE D 1 90 ? -62.821 31.908 33.874 1.00 25.61 147 ILE E C 1
ATOM 3526 O O . ILE D 1 90 ? -63.574 31.992 32.874 1.00 23.77 147 ILE E O 1
ATOM 3531 N N . GLU D 1 91 ? -63.146 31.185 34.936 1.00 27.16 148 GLU E N 1
ATOM 3532 C CA . GLU D 1 91 ? -64.481 30.611 35.060 1.00 28.68 148 GLU E CA 1
ATOM 3533 C C . GLU D 1 91 ? -65.660 31.639 34.911 1.00 28.13 148 GLU E C 1
ATOM 3534 O O . GLU D 1 91 ? -66.629 31.372 34.213 1.00 27.58 148 GLU E O 1
ATOM 3540 N N . ARG D 1 92 ? -65.601 32.798 35.563 1.00 28.16 149 ARG E N 1
ATOM 3541 C CA . ARG D 1 92 ? -66.645 33.812 35.397 1.00 28.98 149 ARG E CA 1
ATOM 3542 C C . ARG D 1 92 ? -66.743 34.223 33.954 1.00 28.74 149 ARG E C 1
ATOM 3543 O O . ARG D 1 92 ? -67.828 34.500 33.408 1.00 28.73 149 ARG E O 1
ATOM 3551 N N . ASN D 1 93 ? -65.589 34.355 33.341 1.00 27.09 150 ASN E N 1
ATOM 3552 C CA . ASN D 1 93 ? -65.635 34.862 31.993 1.00 27.39 150 ASN E CA 1
ATOM 3553 C C . ASN D 1 93 ? -66.246 33.851 31.024 1.00 26.35 150 ASN E C 1
ATOM 3554 O O . ASN D 1 93 ? -67.085 34.197 30.213 1.00 25.95 150 ASN E O 1
ATOM 3559 N N . ALA D 1 94 ? -65.901 32.590 31.193 1.00 26.17 151 ALA E N 1
ATOM 3560 C CA . ALA D 1 94 ? -66.576 31.491 30.540 1.00 27.37 151 ALA E CA 1
ATOM 3561 C C . ALA D 1 94 ? -68.113 31.534 30.653 1.00 27.80 151 ALA E C 1
ATOM 3562 O O . ALA D 1 94 ? -68.838 31.337 29.693 1.00 29.27 151 ALA E O 1
ATOM 3564 N N . PHE D 1 95 ? -68.615 31.831 31.821 1.00 27.99 152 PHE E N 1
ATOM 3565 C CA . PHE D 1 95 ? -70.026 31.956 32.016 1.00 29.89 152 PHE E CA 1
ATOM 3566 C C . PHE D 1 95 ? -70.666 33.181 31.315 1.00 30.18 152 PHE E C 1
ATOM 3567 O O . PHE D 1 95 ? -71.796 33.086 30.801 1.00 29.57 152 PHE E O 1
ATOM 3575 N N . LEU D 1 96 ? -69.952 34.305 31.303 1.00 29.73 153 LEU E N 1
ATOM 3576 C CA . LEU D 1 96 ? -70.309 35.467 30.515 1.00 30.27 153 LEU E CA 1
ATOM 3577 C C . LEU D 1 96 ? -70.340 35.131 29.030 1.00 30.43 153 LEU E C 1
ATOM 3578 O O . LEU D 1 96 ? -71.185 35.629 28.308 1.00 31.88 153 LEU E O 1
ATOM 3583 N N . GLU D 1 97 ? -69.395 34.345 28.563 1.00 30.34 154 GLU E N 1
ATOM 3584 C CA . GLU D 1 97 ? -69.386 33.970 27.159 1.00 31.69 154 GLU E CA 1
ATOM 3585 C C . GLU D 1 97 ? -70.693 33.221 26.818 1.00 32.11 154 GLU E C 1
ATOM 3586 O O . GLU D 1 97 ? -71.443 33.652 25.956 1.00 32.91 154 GLU E O 1
ATOM 3592 N N . SER D 1 98 ? -70.984 32.163 27.560 1.00 32.56 155 SER E N 1
ATOM 3593 C CA . SER D 1 98 ? -72.205 31.375 27.394 1.00 33.41 155 SER E CA 1
ATOM 3594 C C . SER D 1 98 ? -73.425 32.244 27.402 1.00 32.97 155 SER E C 1
ATOM 3595 O O . SER D 1 98 ? -74.331 32.044 26.594 1.00 32.83 155 SER E O 1
ATOM 3598 N N . GLU D 1 99 ? -73.464 33.225 28.307 1.00 33.16 156 GLU E N 1
ATOM 3599 C CA . GLU D 1 99 ? -74.629 34.122 28.381 1.00 32.62 156 GLU E CA 1
ATOM 3600 C C . GLU D 1 99 ? -74.786 35.095 27.181 1.00 31.70 156 GLU E C 1
ATOM 3601 O O . GLU D 1 99 ? -75.918 35.525 26.808 1.00 32.16 156 GLU E O 1
ATOM 3607 N N . LEU D 1 100 ? -73.658 35.442 26.578 1.00 29.74 157 LEU E N 1
ATOM 3608 C CA . LEU D 1 100 ? -73.662 36.264 25.378 1.00 28.18 157 LEU E CA 1
ATOM 3609 C C . LEU D 1 100 ? -74.008 35.416 24.153 1.00 27.74 157 LEU E C 1
ATOM 3610 O O . LEU D 1 100 ? -74.689 35.906 23.267 1.00 26.44 157 LEU E O 1
ATOM 3615 N N . ASP D 1 101 ? -73.500 34.162 24.097 1.00 28.05 158 ASP E N 1
ATOM 3616 C CA . ASP D 1 101 ? -74.051 33.119 23.206 1.00 27.48 158 ASP E CA 1
ATOM 3617 C C . ASP D 1 101 ? -75.586 33.061 23.322 1.00 26.44 158 ASP E C 1
ATOM 3618 O O . ASP D 1 101 ? -76.268 32.972 22.321 1.00 25.28 158 ASP E O 1
ATOM 3623 N N . GLU D 1 102 ? -76.122 33.106 24.544 1.00 26.80 159 GLU E N 1
ATOM 3624 C CA . GLU D 1 102 ? -77.584 33.096 24.780 1.00 27.76 159 GLU E CA 1
ATOM 3625 C C . GLU D 1 102 ? -78.334 34.326 24.238 1.00 26.08 159 GLU E C 1
ATOM 3626 O O . GLU D 1 102 ? -79.422 34.193 23.601 1.00 24.80 159 GLU E O 1
ATOM 3632 N N . LYS D 1 103 ? -77.743 35.500 24.442 1.00 25.28 160 LYS E N 1
ATOM 3633 C CA . LYS D 1 103 ? -78.287 36.739 23.845 1.00 24.97 160 LYS E CA 1
ATOM 3634 C C . LYS D 1 103 ? -78.244 36.709 22.332 1.00 21.94 160 LYS E C 1
ATOM 3635 O O . LYS D 1 103 ? -79.157 37.116 21.716 1.00 23.60 160 LYS E O 1
ATOM 3641 N N . GLU D 1 104 ? -77.171 36.231 21.747 1.00 22.32 161 GLU E N 1
ATOM 3642 C CA . GLU D 1 104 ? -77.087 36.160 20.323 1.00 23.14 161 GLU E CA 1
ATOM 3643 C C . GLU D 1 104 ? -78.168 35.276 19.745 1.00 23.91 161 GLU E C 1
ATOM 3644 O O . GLU D 1 104 ? -78.831 35.616 18.750 1.00 23.95 161 GLU E O 1
ATOM 3650 N N . SER D 1 105 ? -78.349 34.099 20.323 1.00 24.80 162 SER E N 1
ATOM 3651 C CA . SER D 1 105 ? -79.352 33.194 19.720 1.00 25.66 162 SER E CA 1
ATOM 3652 C C . SER D 1 105 ? -80.726 33.827 19.897 1.00 25.11 162 SER E C 1
ATOM 3653 O O . SER D 1 105 ? -81.642 33.695 19.051 1.00 25.03 162 SER E O 1
ATOM 3656 N N . LEU D 1 106 ? -80.862 34.628 20.945 1.00 25.61 163 LEU E N 1
ATOM 3657 C CA . LEU D 1 106 ? -82.114 35.337 21.166 1.00 27.97 163 LEU E CA 1
ATOM 3658 C C . LEU D 1 106 ? -82.287 36.410 20.039 1.00 28.60 163 LEU E C 1
ATOM 3659 O O . LEU D 1 106 ? -83.362 36.519 19.462 1.00 27.64 163 LEU E O 1
ATOM 3664 N N . LEU D 1 107 ? -81.199 37.152 19.733 1.00 28.53 164 LEU E N 1
ATOM 3665 C CA . LEU D 1 107 ? -81.171 38.179 18.685 1.00 28.83 164 LEU E CA 1
ATOM 3666 C C . LEU D 1 107 ? -81.482 37.631 17.287 1.00 29.60 164 LEU E C 1
ATOM 3667 O O . LEU D 1 107 ? -82.354 38.146 16.605 1.00 30.38 164 LEU E O 1
ATOM 3672 N N . VAL D 1 108 ? -80.758 36.585 16.915 1.00 30.29 165 VAL E N 1
ATOM 3673 C CA . VAL D 1 108 ? -81.053 35.679 15.824 1.00 31.53 165 VAL E CA 1
ATOM 3674 C C . VAL D 1 108 ? -82.505 35.168 15.839 1.00 33.17 165 VAL E C 1
ATOM 3675 O O . VAL D 1 108 ? -83.062 34.903 14.795 1.00 34.33 165 VAL E O 1
ATOM 3679 N N . SER D 1 109 ? -83.137 34.988 16.992 1.00 34.70 166 SER E N 1
ATOM 3680 C CA . SER D 1 109 ? -84.522 34.465 16.980 1.00 37.04 166 SER E CA 1
ATOM 3681 C C . SER D 1 109 ? -85.654 35.501 16.786 1.00 38.46 166 SER E C 1
ATOM 3682 O O . SER D 1 109 ? -86.790 35.127 16.448 1.00 37.83 166 SER E O 1
ATOM 3685 N N . VAL D 1 110 ? -85.371 36.781 17.009 1.00 39.95 167 VAL E N 1
ATOM 3686 C CA . VAL D 1 110 ? -86.456 37.764 17.055 1.00 42.38 167 VAL E CA 1
ATOM 3687 C C . VAL D 1 110 ? -86.345 38.826 15.944 1.00 43.51 167 VAL E C 1
ATOM 3688 O O . VAL D 1 110 ? -87.067 39.857 15.939 1.00 44.14 167 VAL E O 1
ATOM 3692 N N . GLN D 1 111 ? -85.503 38.502 14.966 1.00 43.66 168 GLN E N 1
ATOM 3693 C CA . GLN D 1 111 ? -85.009 39.438 13.982 1.00 44.27 168 GLN E CA 1
ATOM 3694 C C . GLN D 1 111 ? -85.540 39.037 12.600 1.00 44.31 168 GLN E C 1
ATOM 3695 O O . GLN D 1 111 ? -86.741 39.196 12.317 1.00 44.25 168 GLN E O 1
#

Radius of gyration: 54.8 Å; Cα contacts (8 Å, |Δi|>4): 366; chains: 4; bounding box: 188×39×114 Å

Foldseek 3Di:
DVVVVVVVVVVVVVVVVVVVVVVVVVVVVVVVVVVVVVVVVVCVVVVVVVVVVVVVVVVVVVVVVVVVVVVVVVVVVVVVVVVVVVVVVVVVVVVVVVVVVVVVVVVVVDD/DVVVVVVVVVVVVVVVVVVVVVVVVVVVVVVVVCVVVVVVVVVVVVVVVVVVVVVVVVVVVVVVVVVVVVVVVVVVVVVVVVVVVVVVVVVVVVVVVVVVVVVVVVVVVVD/DVVVVVVVVVVVVVVVVVVVVVVVVVVVVVVVVVVVVVVVVVVVVVVVVVVVVVVVVVVVVVVVVVVVVVVVCVVVVVVVVVVVVVVVVVVVVVVVVVVVVVVVVVPVPPD/DVVVVVVVVVVVVVVVVVVVVVVVVVVVVVVVVVVVVVVVVVVVVVVVVVVVVVVVVVVVVVVVVVVVVVVVVVVVVVVVVVVVVVVVVVVVVVVVVVVVVVVVVVVVVPD

Secondary structure (DSSP, 8-state):
-HHHHHHHHHHHHHHHHHHHHHHHHHHHHHHHHHHHHHHHHHHHHHHHHHHHHHHHHHHHHHHHHHHHHHHHHHHHHHHHHHHHHHHHHHHHHHHHHHHHHHHHHHHHT--/-HHHHHHHHHHHHHHHHHHHHHHHHHHHHHHHHHHHHHHHHHHHHHHHHHHHHHHHHHHHHHHHHHHHHHHHHHHHHHHHHHHHHHHHHHHHHHHHHHHHHHHHHHHHHH-/-HHHHHHHHHHHHHHHHHHHHHHHHHHHHHHHHHHHHHHHHHHHHHHHHHHHHHHHHHHHHHHHHHHHHHHHHHHHHHHHHHHHHHHHHHHHHHHHHHHHHHHHHHHTT--/-HHHHHHHHHHHHHHHHHHHHHHHHHHHHHHHHHHHHHHHHHHHHHHHHHHHHHHHHHHHHHHHHHHHHHHHHHHHHHHHHHHHHHHHHHHHHHHHHHHHHHHHHHHHH--

Organism: Homo sapiens (NCBI:txid9606)

B-factor: mean 30.26, std 7.14, range [11.09, 64.15]

InterPro domains:
  IPR006964 NUDE domain [PF04880] (135-303)
  IPR033494 NUDE family [PTHR10921] (1-337)